Protein AF-K5XHD2-F1 (afdb_monomer_lite)

Secondary structure (DSSP, 8-state):
-PPP--PPP--SSSTHHHHHHHHHHHHHHHHHHHTTT------HHHHHHHHHHHHHHHHHHTTTS-TTTHHHHHHHHHHHHHHHHHHHSSSS-HHHHHTTS-HHHHHHHHHHHHHHHHHHHHH-SS----PPPPHHHHHHHTTS--EEEEE--TTS-TTHHHHHHHHHHHHHHHHHHHHHHH-TT-HHHHHHHHTSSPPPPHHHHHHSTTHHHHHHHHHHHHHHHHHHHHT--HHHHHHHEEEEEESTTHHHHHHHHHT-SSHHHHHHHHHHHHHHHHHHHHHHHHHS---PPPHHHHHHHHHTT--S--SEEEEESS-HHHHHHHHHHHHTTS-GGG--EEEEEEETTEEEEES-HHHHHHHHHHHHHHSPPTT---TTS-GGGPPP--EEEE-S-SS-TTSGGGHHHHHHHHTS-PPPPPPTTT-SSEEPPS--

Radius of gyration: 26.4 Å; chains: 1; bounding box: 59×57×83 Å

Sequence (436 aa):
MASPKISVLVSTKTNEWIDAEVLLDEFIHAQTLDAGDASSVIEDAEATVGQAAKFLAHVALNIDNDSQSTEARMRLLLNMLKRFTSSYLATKDIHSLRVSYPIHTHKTVLSACYRTVAALENKASSSVPRQLESALLDAAKHGKASIFALFGGQGTNEVYFNELQSLYDIYQPYVAPFLEAILPDLTNVISWLSGATNWLSVAYLASAPLSLPLIGLTQLIQYLVACRIANLTTGQVRSRIARATGHSQGILSAVGISASETLDDFTENSRKALHWLFYCHLCGQQAFPPVAVEPSLVQDTLDDGEGIPSPVSSVAGLPLKDLEVHIKKTNSHLPADFQLGVSLYNGPRAFIVTGPARASHGLVTNLRKVRVPSGADQSKVPFSQRKPAFSVHFLVVGIPYHSPYLKDATDAVMDEDLDELWEPSELKVSVYNTNI

Structure (mmCIF, N/CA/C/O backbone):
data_AF-K5XHD2-F1
#
_entry.id   AF-K5XHD2-F1
#
loop_
_atom_site.group_PDB
_atom_site.id
_atom_site.type_symbol
_atom_site.label_atom_id
_atom_site.label_alt_id
_atom_site.label_comp_id
_atom_site.label_asym_id
_atom_site.label_entity_id
_atom_site.label_seq_id
_atom_site.pdbx_PDB_ins_code
_atom_site.Cartn_x
_atom_site.Cartn_y
_atom_site.Cartn_z
_atom_site.occupancy
_atom_site.B_iso_or_equiv
_atom_site.auth_seq_id
_atom_site.auth_comp_id
_atom_site.auth_asym_id
_atom_site.auth_atom_id
_atom_site.pdbx_PDB_model_num
ATOM 1 N N . MET A 1 1 ? -32.270 28.291 10.510 1.00 39.19 1 MET A N 1
ATOM 2 C CA . MET A 1 1 ? -32.181 26.823 10.653 1.00 39.19 1 MET A CA 1
ATOM 3 C C . MET A 1 1 ? -31.726 26.544 12.071 1.00 39.19 1 MET A C 1
ATOM 5 O O . MET A 1 1 ? -30.898 27.299 12.569 1.00 39.19 1 MET A O 1
ATOM 9 N N . ALA A 1 2 ? -32.354 25.599 12.768 1.00 42.00 2 ALA A N 1
ATOM 10 C CA . ALA A 1 2 ? -31.935 25.250 14.122 1.00 42.00 2 ALA A CA 1
ATOM 11 C C . ALA A 1 2 ? -30.597 24.513 14.029 1.00 42.00 2 ALA A C 1
ATOM 13 O O . ALA A 1 2 ? -30.484 23.602 13.219 1.00 42.00 2 ALA A O 1
ATOM 14 N N . SER A 1 3 ? -29.602 24.905 14.827 1.00 53.66 3 SER A N 1
ATOM 15 C CA . SER A 1 3 ? -28.316 24.208 14.844 1.00 53.66 3 SER A CA 1
ATOM 16 C C . SER A 1 3 ? -28.524 22.710 15.107 1.00 53.66 3 SER A C 1
ATOM 18 O O . SER A 1 3 ? -29.375 22.368 15.939 1.00 53.66 3 SER A O 1
ATOM 20 N N . PRO A 1 4 ? -27.769 21.824 14.441 1.00 57.84 4 PRO A N 1
ATOM 21 C CA . PRO A 1 4 ? -27.857 20.385 14.659 1.00 57.84 4 PRO A CA 1
ATOM 22 C C . PRO A 1 4 ? -27.675 20.054 16.146 1.00 57.84 4 PRO A C 1
ATOM 24 O O . PRO A 1 4 ? -26.710 20.488 16.775 1.00 57.84 4 PRO A O 1
ATOM 27 N N . LYS A 1 5 ? -28.624 19.308 16.728 1.00 66.00 5 LYS A N 1
ATOM 28 C CA . LYS A 1 5 ? -28.604 18.910 18.144 1.00 66.00 5 LYS A CA 1
ATOM 29 C C . LYS A 1 5 ? -28.398 17.408 18.269 1.00 66.00 5 LYS A C 1
ATOM 31 O O . LYS A 1 5 ? -29.165 16.624 17.718 1.00 66.00 5 LYS A O 1
ATOM 36 N N . ILE A 1 6 ? -27.403 17.017 19.059 1.00 68.31 6 ILE A N 1
ATOM 37 C CA . ILE A 1 6 ? -27.155 15.626 19.442 1.00 68.31 6 ILE A CA 1
ATOM 38 C C . ILE A 1 6 ? -27.552 15.479 20.907 1.00 68.31 6 ILE A C 1
ATOM 40 O O . ILE A 1 6 ? -27.067 16.219 21.757 1.00 68.31 6 ILE A O 1
ATOM 44 N N . SER A 1 7 ? -28.429 14.525 21.212 1.00 75.00 7 SER A N 1
ATOM 45 C CA . SER A 1 7 ? -28.789 14.197 22.594 1.00 75.00 7 SER A CA 1
ATOM 46 C C . SER A 1 7 ? -28.023 12.963 23.056 1.00 75.00 7 SER A C 1
ATOM 48 O O . SER A 1 7 ? -28.186 11.877 22.493 1.00 75.00 7 SER A O 1
ATOM 50 N N . VAL A 1 8 ? -27.213 13.130 24.099 1.00 72.00 8 VAL A N 1
ATOM 51 C CA . VAL A 1 8 ? -26.479 12.053 24.769 1.00 72.00 8 VAL A CA 1
ATOM 52 C C . VAL A 1 8 ? -27.182 11.733 26.084 1.00 72.00 8 VAL A C 1
ATOM 54 O O . VAL A 1 8 ? -27.531 12.633 26.842 1.00 72.00 8 VAL A O 1
ATOM 57 N N . LEU A 1 9 ? -27.413 10.448 26.353 1.00 74.25 9 LEU A N 1
ATOM 58 C CA . LEU A 1 9 ? -27.920 10.005 27.651 1.00 74.25 9 LEU A CA 1
ATOM 59 C C . LEU A 1 9 ? -26.743 9.887 28.620 1.00 74.25 9 LEU A C 1
ATOM 61 O O . LEU A 1 9 ? -25.855 9.062 28.406 1.00 74.25 9 LEU A O 1
ATOM 65 N N . VAL A 1 10 ? -26.760 10.701 29.672 1.00 79.69 10 VAL A N 1
ATOM 66 C CA . VAL A 1 10 ? -25.739 10.716 30.727 1.00 79.69 10 VAL A CA 1
ATOM 67 C C . VAL A 1 10 ? -26.357 10.188 32.018 1.00 79.69 10 VAL A C 1
ATOM 69 O O . VAL A 1 10 ? -27.503 10.507 32.346 1.00 79.69 10 VAL A O 1
ATOM 72 N N . SER A 1 11 ? -25.628 9.331 32.733 1.00 77.00 11 SER A N 1
ATOM 73 C CA . SER A 1 11 ? -26.078 8.810 34.021 1.00 77.00 11 SER A CA 1
ATOM 74 C C . SER A 1 11 ? -26.129 9.929 35.059 1.00 77.00 11 SER A C 1
ATOM 76 O O . SER A 1 11 ? -25.209 10.732 35.170 1.00 77.00 11 SER A O 1
ATOM 78 N N . THR A 1 12 ? -27.171 9.932 35.887 1.00 71.06 12 THR A N 1
ATOM 79 C CA . THR A 1 12 ? -27.228 10.770 37.097 1.00 71.06 12 THR A CA 1
ATOM 80 C C . THR A 1 12 ? -26.507 10.132 38.287 1.00 71.06 12 THR A C 1
ATOM 82 O O . THR A 1 12 ? -26.382 10.746 39.344 1.00 71.06 12 THR A O 1
ATOM 85 N N . LYS A 1 13 ? -26.063 8.876 38.147 1.00 62.69 13 LYS A N 1
ATOM 86 C CA . LYS A 1 13 ? -25.268 8.156 39.147 1.00 62.69 13 LYS A CA 1
ATOM 87 C C . LYS A 1 13 ? -23.790 8.378 38.830 1.00 62.69 13 LYS A C 1
ATOM 89 O O . LYS A 1 13 ? -23.393 8.042 37.719 1.00 62.69 13 LYS A O 1
ATOM 94 N N . THR A 1 14 ? -23.005 8.824 39.819 1.00 62.66 14 THR A N 1
ATOM 95 C CA . THR A 1 14 ? -21.592 9.289 39.744 1.00 62.66 14 THR A CA 1
ATOM 96 C C . THR A 1 14 ? -21.402 10.705 39.173 1.00 62.66 14 THR A C 1
ATOM 98 O O . THR A 1 14 ? -22.364 11.318 38.721 1.00 62.66 14 THR A O 1
ATOM 101 N N . ASN A 1 15 ? -20.170 11.236 39.218 1.00 74.88 15 ASN A N 1
ATOM 102 C CA . ASN A 1 15 ? -19.789 12.558 38.688 1.00 74.88 15 ASN A CA 1
ATOM 103 C C . ASN A 1 15 ? -19.899 12.668 37.143 1.00 74.88 15 ASN A C 1
ATOM 105 O O . ASN A 1 15 ? -19.555 13.705 36.590 1.00 74.88 15 ASN A O 1
ATOM 109 N N . GLU A 1 16 ? -20.439 11.648 36.455 1.00 80.94 16 GLU A N 1
ATOM 110 C CA . GLU A 1 16 ? -20.632 11.576 34.994 1.00 80.94 16 GLU A CA 1
ATOM 111 C C . GLU A 1 16 ? -21.330 12.805 34.391 1.00 80.94 16 GLU A C 1
ATOM 113 O O . GLU A 1 16 ? -20.934 13.255 33.320 1.00 80.94 16 GLU A O 1
ATOM 118 N N . TRP A 1 17 ? -22.344 13.368 35.060 1.00 85.69 17 TRP A N 1
ATOM 119 C CA . TRP A 1 17 ? -23.004 14.592 34.586 1.00 85.69 17 TRP A CA 1
ATOM 120 C C . TRP A 1 17 ? -22.072 15.808 34.619 1.00 85.69 17 TRP A C 1
ATOM 122 O O . TRP A 1 17 ? -22.035 16.581 33.669 1.00 85.69 17 TRP A O 1
ATOM 132 N N . ILE A 1 18 ? -21.304 15.962 35.702 1.00 87.12 18 ILE A N 1
ATOM 133 C CA . ILE A 1 18 ? -20.373 17.084 35.869 1.00 87.12 18 ILE A CA 1
ATOM 134 C C . ILE A 1 18 ? -19.271 16.988 34.812 1.00 87.12 18 ILE A C 1
ATOM 136 O O . ILE A 1 18 ? -19.002 17.966 34.124 1.00 87.12 18 ILE A O 1
ATOM 140 N N . ASP A 1 19 ? -18.691 15.800 34.630 1.00 87.88 19 ASP A N 1
ATOM 141 C CA . ASP A 1 19 ? -17.687 15.555 33.592 1.00 87.88 19 ASP A CA 1
ATOM 142 C C . ASP A 1 19 ? -18.222 15.803 32.179 1.00 87.88 19 ASP A C 1
ATOM 144 O O . ASP A 1 19 ? -17.511 16.352 31.340 1.00 87.88 19 ASP A O 1
ATOM 148 N N . ALA A 1 20 ? -19.469 15.411 31.903 1.00 88.25 20 ALA A N 1
ATOM 149 C CA . ALA A 1 20 ? -20.088 15.638 30.602 1.00 88.25 20 ALA A CA 1
ATOM 150 C C . ALA A 1 20 ? -20.253 17.131 30.288 1.00 88.25 20 ALA A C 1
ATOM 152 O O . ALA A 1 20 ? -19.960 17.534 29.164 1.00 88.25 20 ALA A O 1
ATOM 153 N N . GLU A 1 21 ? -20.687 17.938 31.260 1.00 89.56 21 GLU A N 1
ATOM 154 C CA . GLU A 1 21 ? -20.814 19.394 31.100 1.00 89.56 21 GLU A CA 1
ATOM 155 C C . GLU A 1 21 ? -19.442 20.062 30.936 1.00 89.56 21 GLU A C 1
ATOM 157 O O . GLU A 1 21 ? -19.264 20.863 30.024 1.00 89.56 21 GLU A O 1
ATOM 162 N N . VAL A 1 22 ? -18.439 19.668 31.733 1.00 90.56 22 VAL A N 1
ATOM 163 C CA . VAL A 1 22 ? -17.063 20.186 31.602 1.00 90.56 22 VAL A CA 1
ATOM 164 C C . VAL A 1 22 ? -16.498 19.901 30.209 1.00 90.56 22 VAL A C 1
ATOM 166 O O . VAL A 1 22 ? -16.026 20.813 29.536 1.00 90.56 22 VAL A O 1
ATOM 169 N N . LEU A 1 23 ? -16.594 18.654 29.739 1.00 91.12 23 LEU A N 1
ATOM 170 C CA . LEU A 1 23 ? -16.111 18.267 28.409 1.00 91.12 23 LEU A CA 1
ATOM 171 C C . LEU A 1 23 ? -16.893 18.950 27.281 1.00 91.12 23 LEU A C 1
ATOM 173 O O . LEU A 1 23 ? -16.338 19.218 26.216 1.00 91.12 23 LEU A O 1
ATOM 177 N N . LEU A 1 24 ? -18.186 19.212 27.481 1.00 90.06 24 LEU A N 1
ATOM 178 C CA . LEU A 1 24 ? -18.998 19.947 26.518 1.00 90.06 24 LEU A CA 1
ATOM 179 C C . LEU A 1 24 ? -18.546 21.408 26.418 1.00 90.06 24 LEU A C 1
ATOM 181 O O . LEU A 1 24 ? -18.361 21.898 25.303 1.00 90.06 24 LEU A O 1
ATOM 185 N N . ASP A 1 25 ? -18.337 22.079 27.549 1.00 88.94 25 ASP A N 1
ATOM 186 C CA . ASP A 1 25 ? -17.856 23.462 27.593 1.00 88.94 25 ASP A CA 1
ATOM 187 C C . ASP A 1 25 ? -16.458 23.589 26.969 1.00 88.94 25 ASP A C 1
ATOM 189 O O . ASP A 1 25 ? -16.234 24.463 26.125 1.00 88.94 25 ASP A O 1
ATOM 193 N N . GLU A 1 26 ? -15.539 22.676 27.301 1.00 90.31 26 GLU A N 1
ATOM 194 C CA . GLU A 1 26 ? -14.202 22.595 26.696 1.00 90.31 26 GLU A CA 1
ATOM 195 C C . GLU A 1 26 ? -14.280 22.410 25.173 1.00 90.31 26 GLU A C 1
ATOM 197 O O . GLU A 1 26 ? -13.592 23.099 24.412 1.00 90.31 26 GLU A O 1
ATOM 202 N N . PHE A 1 27 ? -15.155 21.517 24.707 1.00 89.50 27 PHE A N 1
ATOM 203 C CA . PHE A 1 27 ? -15.357 21.264 23.286 1.00 89.50 27 PHE A CA 1
ATOM 204 C C . PHE A 1 27 ? -15.948 22.468 22.545 1.00 89.50 27 PHE A C 1
ATOM 206 O O . PHE A 1 27 ? -15.491 22.795 21.447 1.00 89.50 27 PHE A O 1
ATOM 213 N N . ILE A 1 28 ? -16.953 23.135 23.122 1.00 87.25 28 ILE A N 1
ATOM 214 C CA . ILE A 1 28 ? -17.548 24.346 22.542 1.00 87.25 28 ILE A CA 1
ATOM 215 C C . ILE A 1 28 ? -16.487 25.443 22.449 1.00 87.25 28 ILE A C 1
ATOM 217 O O . ILE A 1 28 ? -16.355 26.066 21.395 1.00 87.25 28 ILE A O 1
ATOM 221 N N . HIS A 1 29 ? -15.695 25.638 23.506 1.00 86.56 29 HIS A N 1
ATOM 222 C CA . HIS A 1 29 ? -14.618 26.620 23.509 1.00 86.56 29 HIS A CA 1
ATOM 223 C C . HIS A 1 29 ? -13.584 26.335 22.409 1.00 86.56 29 HIS A C 1
ATOM 225 O O . HIS A 1 29 ? -13.283 27.221 21.606 1.00 86.56 29 HIS A O 1
ATOM 231 N N . ALA A 1 30 ? -13.116 25.089 22.290 1.00 83.69 30 ALA A N 1
ATOM 232 C CA . ALA A 1 30 ? -12.180 24.685 21.240 1.00 83.69 30 ALA A CA 1
ATOM 233 C C . ALA A 1 30 ? -12.737 24.944 19.828 1.00 83.69 30 ALA A C 1
ATOM 235 O O . ALA A 1 30 ? -12.056 25.512 18.978 1.00 83.69 30 ALA A O 1
ATOM 236 N N . GLN A 1 31 ? -14.009 24.617 19.591 1.00 80.06 31 GLN A N 1
ATOM 237 C CA . GLN A 1 31 ? -14.658 24.849 18.296 1.00 80.06 31 GLN A CA 1
ATOM 238 C C . GLN A 1 31 ? -14.819 26.338 17.974 1.00 80.06 31 GLN A C 1
ATOM 240 O O . GLN A 1 31 ? -14.731 26.718 16.810 1.00 80.06 31 GLN A O 1
ATOM 245 N N . THR A 1 32 ? -15.039 27.198 18.975 1.00 76.25 32 THR A N 1
ATOM 246 C CA . THR A 1 32 ? -15.107 28.653 18.751 1.00 76.25 32 THR A CA 1
ATOM 247 C C . THR A 1 32 ? -13.761 29.268 18.378 1.00 76.25 32 THR A C 1
ATOM 249 O O . THR A 1 32 ? -13.741 30.250 17.640 1.00 76.25 32 THR A O 1
ATOM 252 N N . LEU A 1 33 ? -12.651 28.683 18.839 1.00 71.38 33 LEU A N 1
ATOM 253 C CA . LEU A 1 33 ? -11.299 29.098 18.453 1.00 71.38 33 LEU A CA 1
ATOM 254 C C . LEU A 1 33 ? -10.968 28.670 17.014 1.00 71.38 33 LEU A C 1
ATOM 256 O O . LEU A 1 33 ? -10.350 29.436 16.279 1.00 71.38 33 LEU A O 1
ATOM 260 N N . ASP A 1 34 ? -11.446 27.494 16.598 1.00 63.59 34 ASP A N 1
ATOM 261 C CA . ASP A 1 34 ? -11.260 26.957 15.242 1.00 63.59 34 ASP A CA 1
ATOM 262 C C . ASP A 1 34 ? -12.216 27.569 14.196 1.00 63.59 34 ASP A C 1
ATOM 264 O O . ASP A 1 34 ? -11.965 27.473 12.997 1.00 63.59 34 ASP A O 1
ATOM 268 N N . ALA A 1 35 ? -13.315 28.208 14.615 1.00 60.31 35 ALA A N 1
ATOM 269 C CA . ALA A 1 35 ? -14.350 28.760 13.729 1.00 60.31 35 ALA A CA 1
ATOM 270 C C . ALA A 1 35 ? -13.954 30.062 12.999 1.00 60.31 35 ALA A C 1
ATOM 272 O O . ALA A 1 35 ? -14.800 30.700 12.362 1.00 60.31 35 ALA A O 1
ATOM 273 N N . GLY A 1 36 ? -12.682 30.462 13.063 1.00 45.34 36 GLY A N 1
ATOM 274 C CA . GLY A 1 36 ? -12.143 31.503 12.201 1.00 45.34 36 GLY A CA 1
ATOM 275 C C . GLY A 1 36 ? -12.188 31.058 10.738 1.00 45.34 36 GLY A C 1
ATOM 276 O O . GLY A 1 36 ? -11.316 30.319 10.296 1.00 45.34 36 GLY A O 1
ATOM 277 N N . ASP A 1 37 ? -13.174 31.567 9.991 1.00 42.47 37 ASP A N 1
ATOM 278 C CA . ASP A 1 37 ? -13.188 31.669 8.519 1.00 42.47 37 ASP A CA 1
ATOM 279 C C . ASP A 1 37 ? -13.856 30.557 7.665 1.00 42.47 37 ASP A C 1
ATOM 281 O O . ASP A 1 37 ? -13.436 30.294 6.538 1.00 42.47 37 ASP A O 1
ATOM 285 N N . ALA A 1 38 ? -14.969 29.946 8.103 1.00 40.78 38 ALA A N 1
ATOM 286 C CA . ALA A 1 38 ? -15.760 29.063 7.222 1.00 40.78 38 ALA A CA 1
ATOM 287 C C . ALA A 1 38 ? -17.280 29.311 7.280 1.00 40.78 38 ALA A C 1
ATOM 289 O O . ALA A 1 38 ? -18.000 28.739 8.096 1.00 40.78 38 ALA A O 1
ATOM 290 N N . SER A 1 39 ? -17.789 30.123 6.346 1.00 38.38 39 SER A N 1
ATOM 291 C CA . SER A 1 39 ? -19.222 30.218 6.037 1.00 38.38 39 SER A CA 1
ATOM 292 C C . SER A 1 39 ? -19.546 29.287 4.867 1.00 38.38 39 SER A C 1
ATOM 294 O O . SER A 1 39 ? -19.303 29.617 3.707 1.00 38.38 39 SER A O 1
ATOM 296 N N . SER A 1 40 ? -20.068 28.097 5.162 1.00 43.75 40 SER A N 1
ATOM 297 C CA . SER A 1 40 ? -20.693 27.233 4.157 1.00 43.75 40 SER A CA 1
ATOM 298 C C . SER A 1 40 ? -21.957 26.597 4.728 1.00 43.75 40 SER A C 1
ATOM 300 O O . SER A 1 40 ? -22.040 26.300 5.920 1.00 43.75 40 SER A O 1
ATOM 302 N N . VAL A 1 41 ? -22.976 26.456 3.881 1.00 40.47 41 VAL A N 1
ATOM 303 C CA . VAL A 1 41 ? -24.255 25.833 4.233 1.00 40.47 41 VAL A CA 1
ATOM 304 C C . VAL A 1 41 ? -24.039 24.320 4.243 1.00 40.47 41 VAL A C 1
ATOM 306 O O . VAL A 1 41 ? -24.035 23.694 3.189 1.00 40.47 41 VAL A O 1
ATOM 309 N N . ILE A 1 42 ? -23.799 23.752 5.423 1.00 53.53 42 ILE A N 1
ATOM 310 C CA . ILE A 1 42 ? -23.701 22.302 5.630 1.00 53.53 42 ILE A CA 1
ATOM 311 C C . ILE A 1 42 ? -25.121 21.762 5.854 1.00 53.53 42 ILE A C 1
ATOM 313 O O . ILE A 1 42 ? -25.894 22.374 6.592 1.00 53.53 42 ILE A O 1
ATOM 317 N N . GLU A 1 43 ? -25.488 20.638 5.229 1.00 55.31 43 GLU A N 1
ATOM 318 C CA . GLU A 1 43 ? -26.770 19.978 5.514 1.00 55.31 43 GLU A CA 1
ATOM 319 C C . GLU A 1 43 ? -26.844 19.551 6.992 1.00 55.31 43 GLU A C 1
ATOM 321 O O . GLU A 1 43 ? -25.879 19.018 7.547 1.00 55.31 43 GLU A O 1
ATOM 326 N N . ASP A 1 44 ? -28.006 19.735 7.634 1.00 62.66 44 ASP A N 1
ATOM 327 C CA . ASP A 1 44 ? -28.180 19.506 9.079 1.00 62.66 44 ASP A CA 1
ATOM 328 C C . ASP A 1 44 ? -27.714 18.103 9.525 1.00 62.66 44 ASP A C 1
ATOM 330 O O . ASP A 1 44 ? -27.118 17.953 10.592 1.00 62.66 44 ASP A O 1
ATOM 334 N N . ALA A 1 45 ? -27.927 17.066 8.707 1.00 60.41 45 ALA A N 1
ATOM 335 C CA . ALA A 1 45 ? -27.521 15.693 9.020 1.00 60.41 45 ALA A CA 1
ATOM 336 C C . ALA A 1 45 ? -25.994 15.479 8.958 1.00 60.41 45 ALA A C 1
ATOM 338 O O . ALA A 1 45 ? -25.436 14.801 9.823 1.00 60.41 45 ALA A O 1
ATOM 339 N N . GLU A 1 46 ? -25.312 16.087 7.983 1.00 65.44 46 GLU A N 1
ATOM 340 C CA . GLU A 1 46 ? -23.850 16.042 7.848 1.00 65.44 46 GLU A CA 1
ATOM 341 C C . GLU A 1 46 ? -23.180 16.752 9.025 1.00 65.44 46 GLU A C 1
ATOM 343 O O . GLU A 1 46 ? -22.318 16.178 9.701 1.00 65.44 46 GLU A O 1
ATOM 348 N N . ALA A 1 47 ? -23.625 17.979 9.310 1.00 69.56 47 ALA A N 1
ATOM 349 C CA . ALA A 1 47 ? -23.121 18.762 10.428 1.00 69.56 47 ALA A CA 1
ATOM 350 C C . ALA A 1 47 ? -23.319 18.011 11.757 1.00 69.56 47 ALA A C 1
ATOM 352 O O . ALA A 1 47 ? -22.434 18.019 12.613 1.00 69.56 47 ALA A O 1
ATOM 353 N N . THR A 1 48 ? -24.431 17.280 11.902 1.00 79.62 48 THR A N 1
ATOM 354 C CA . THR A 1 48 ? -24.699 16.446 13.082 1.00 79.62 48 THR A CA 1
ATOM 355 C C . THR A 1 48 ? -23.704 15.287 13.220 1.00 79.62 48 THR A C 1
ATOM 357 O O . THR A 1 48 ? -23.139 15.102 14.298 1.00 79.62 48 THR A O 1
ATOM 360 N N . VAL A 1 49 ? -23.459 14.495 12.169 1.00 84.12 49 VAL A N 1
ATOM 361 C CA . VAL A 1 49 ? -22.546 13.334 12.253 1.00 84.12 49 VAL A CA 1
ATOM 362 C C . VAL A 1 49 ? -21.100 13.778 12.446 1.00 84.12 49 VAL A C 1
ATOM 364 O O . VAL A 1 49 ? -20.399 13.224 13.296 1.00 84.12 49 VAL A O 1
ATOM 367 N N . GLY A 1 50 ? -20.666 14.801 11.707 1.00 84.94 50 GLY A N 1
ATOM 368 C CA . GLY A 1 50 ? -19.334 15.379 11.853 1.00 84.94 50 GLY A CA 1
ATOM 369 C C . GLY A 1 50 ? -19.089 15.909 13.265 1.00 84.94 50 GLY A C 1
ATOM 370 O O . GLY A 1 50 ? -18.068 15.586 13.873 1.00 84.94 50 GLY A O 1
ATOM 371 N N . GLN A 1 51 ? -20.044 16.658 13.824 1.00 84.62 51 GLN A N 1
ATOM 372 C CA . GLN A 1 51 ? -19.921 17.206 15.174 1.00 84.62 51 GLN A CA 1
ATOM 373 C C . GLN A 1 51 ? -19.977 16.118 16.251 1.00 84.62 51 GLN A C 1
ATOM 375 O O . GLN A 1 51 ? -19.201 16.169 17.203 1.00 84.62 51 GLN A O 1
ATOM 380 N N . ALA A 1 52 ? -20.829 15.102 16.077 1.00 88.19 52 ALA A N 1
ATOM 381 C CA . ALA A 1 52 ? -20.882 13.947 16.970 1.00 88.19 52 ALA A CA 1
ATOM 382 C C . ALA A 1 52 ? -19.549 13.192 16.996 1.00 88.19 52 ALA A C 1
ATOM 384 O O . ALA A 1 52 ? -19.044 12.885 18.073 1.00 88.19 52 ALA A O 1
ATOM 385 N N . ALA A 1 53 ? -18.962 12.928 15.825 1.00 90.19 53 ALA A N 1
ATOM 386 C CA . ALA A 1 53 ? -17.666 12.271 15.719 1.00 90.19 53 ALA A CA 1
ATOM 387 C C . ALA A 1 53 ? -16.568 13.113 16.389 1.00 90.19 53 ALA A C 1
ATOM 389 O O . ALA A 1 53 ? -15.838 12.609 17.238 1.00 90.19 53 ALA A O 1
ATOM 390 N N . LYS A 1 54 ? -16.490 14.416 16.088 1.00 90.19 54 LYS A N 1
ATOM 391 C CA . LYS A 1 54 ? -15.519 15.319 16.729 1.00 90.19 54 LYS A CA 1
ATOM 392 C C . LYS A 1 54 ? -15.659 15.332 18.254 1.00 90.19 54 LYS A C 1
ATOM 394 O O . LYS A 1 54 ? -14.647 15.271 18.947 1.00 90.19 54 LYS A O 1
ATOM 399 N N . PHE A 1 55 ? -16.885 15.366 18.777 1.00 91.25 55 PHE A N 1
ATOM 400 C CA . PHE A 1 55 ? -17.110 15.351 20.222 1.00 91.25 55 PHE A CA 1
ATOM 401 C C . PHE A 1 55 ? -16.723 14.004 20.852 1.00 91.25 55 PHE A C 1
ATOM 403 O O . PHE A 1 55 ? -16.043 13.986 21.871 1.00 91.25 55 PHE A O 1
ATOM 410 N N . LEU A 1 56 ? -17.044 12.874 20.208 1.00 92.25 56 LEU A N 1
ATOM 411 C CA . LEU A 1 56 ? -16.559 11.547 20.618 1.00 92.25 56 LEU A CA 1
ATOM 412 C C . LEU A 1 56 ? -15.024 11.498 20.706 1.00 92.25 56 LEU A C 1
ATOM 414 O O . LEU A 1 56 ? -14.473 10.953 21.663 1.00 92.25 56 LEU A O 1
ATOM 418 N N . ALA A 1 57 ? -14.328 12.082 19.728 1.00 92.38 57 ALA A N 1
ATOM 419 C CA . ALA A 1 57 ? -12.871 12.146 19.726 1.00 92.38 57 ALA A CA 1
ATOM 420 C C . ALA A 1 57 ? -12.325 13.051 20.836 1.00 92.38 57 ALA A C 1
ATOM 422 O O . ALA A 1 57 ? -11.327 12.704 21.463 1.00 92.38 57 ALA A O 1
ATOM 423 N N . HIS A 1 58 ? -12.982 14.185 21.094 1.00 93.00 58 HIS A N 1
ATOM 424 C CA . HIS A 1 58 ? -12.622 15.095 22.177 1.00 93.00 58 HIS A CA 1
ATOM 425 C C . HIS A 1 58 ? -12.736 14.405 23.540 1.00 93.00 58 HIS A C 1
ATOM 427 O O . HIS A 1 58 ? -11.788 14.425 24.316 1.00 93.00 58 HIS A O 1
ATOM 433 N N . VAL A 1 59 ? -13.844 13.709 23.809 1.00 92.81 59 VAL A N 1
ATOM 434 C CA . VAL A 1 59 ? -13.992 12.931 25.048 1.00 92.81 59 VAL A CA 1
ATOM 435 C C . VAL A 1 59 ? -12.912 11.846 25.139 1.00 92.81 59 VAL A C 1
ATOM 437 O O . VAL A 1 59 ? -12.309 11.684 26.194 1.00 92.81 59 VAL A O 1
ATOM 440 N N . ALA A 1 60 ? -12.613 11.148 24.034 1.00 92.88 60 ALA A N 1
ATOM 441 C CA . ALA A 1 60 ? -11.583 10.107 23.995 1.00 92.88 60 ALA A CA 1
ATOM 442 C C . ALA A 1 60 ? -10.168 10.622 24.317 1.00 92.88 60 ALA A C 1
ATOM 444 O O . ALA A 1 60 ? -9.417 9.934 25.002 1.00 92.88 60 ALA A O 1
ATOM 445 N N . LEU A 1 61 ? -9.812 11.825 23.856 1.00 92.00 61 LEU A N 1
ATOM 446 C CA . LEU A 1 61 ? -8.513 12.449 24.138 1.00 92.00 61 LEU A CA 1
ATOM 447 C C . LEU A 1 61 ? -8.364 12.887 25.598 1.00 92.00 61 LEU A C 1
ATOM 449 O O . LEU A 1 61 ? -7.249 12.938 26.101 1.00 92.00 61 LEU A O 1
ATOM 453 N N . ASN A 1 62 ? -9.474 13.176 26.275 1.00 92.06 62 ASN A N 1
ATOM 454 C CA . ASN A 1 62 ? -9.474 13.735 27.623 1.00 92.06 62 ASN A CA 1
ATOM 455 C C . ASN A 1 62 ? -9.839 12.706 28.712 1.00 92.06 62 ASN A C 1
ATOM 457 O O . ASN A 1 62 ? -10.077 13.097 29.855 1.00 92.06 62 ASN A O 1
ATOM 461 N N . ILE A 1 63 ? -9.890 11.400 28.404 1.00 90.38 63 ILE A N 1
ATOM 462 C CA . ILE A 1 63 ? -10.213 10.344 29.390 1.00 90.38 63 ILE A CA 1
ATOM 463 C C . ILE A 1 63 ? -9.234 10.356 30.574 1.00 90.38 63 ILE A C 1
ATOM 465 O O . ILE A 1 63 ? -9.650 10.223 31.724 1.00 90.38 63 ILE A O 1
ATOM 469 N N . ASP A 1 64 ? -7.942 10.517 30.288 1.00 88.50 64 ASP A N 1
ATOM 470 C CA . ASP A 1 64 ? -6.865 10.368 31.273 1.00 88.50 64 ASP A CA 1
ATOM 471 C C . ASP A 1 64 ? -6.377 11.707 31.857 1.00 88.50 64 ASP A C 1
ATOM 473 O O . ASP A 1 64 ? -5.473 11.715 32.689 1.00 88.50 64 ASP A O 1
ATOM 477 N N . ASN A 1 65 ? -6.975 12.842 31.468 1.00 89.25 65 ASN A N 1
ATOM 478 C CA . ASN A 1 65 ? -6.563 14.164 31.966 1.00 89.25 65 ASN A CA 1
ATOM 479 C C . ASN A 1 65 ? -6.795 14.337 33.471 1.00 89.25 65 ASN A C 1
ATOM 481 O O . ASN A 1 65 ? -6.105 15.125 34.114 1.00 89.25 65 ASN A O 1
ATOM 485 N N . ASP A 1 66 ? -7.772 13.618 34.025 1.00 85.50 66 ASP A N 1
ATOM 486 C CA . ASP A 1 66 ? -8.029 13.564 35.458 1.00 85.50 66 ASP A CA 1
ATOM 487 C C . ASP A 1 66 ? -8.339 12.128 35.887 1.00 85.50 66 ASP A C 1
ATOM 489 O O . ASP A 1 66 ? -9.387 11.565 35.564 1.00 85.50 66 ASP A O 1
ATOM 493 N N . SER A 1 67 ? -7.424 11.562 36.675 1.00 85.69 67 SER A N 1
ATOM 494 C CA . SER A 1 67 ? -7.522 10.207 37.225 1.00 85.69 67 SER A CA 1
ATOM 495 C C . SER A 1 67 ? -8.801 9.939 38.029 1.00 85.69 67 SER A C 1
ATOM 497 O O . SER A 1 67 ? -9.263 8.799 38.069 1.00 85.69 67 SER A O 1
ATOM 499 N N . GLN A 1 68 ? -9.394 10.961 38.663 1.00 85.25 68 GLN A N 1
ATOM 500 C CA . GLN A 1 68 ? -10.635 10.805 39.435 1.00 85.25 68 GLN A CA 1
ATOM 501 C C . GLN A 1 68 ? -11.870 10.695 38.532 1.00 85.25 68 GLN A C 1
ATOM 503 O O . GLN A 1 68 ? -12.893 10.141 38.939 1.00 85.25 68 GLN A O 1
ATOM 508 N N . SER A 1 69 ? -11.745 11.180 37.299 1.00 88.06 69 SER A N 1
ATOM 509 C CA . SER A 1 69 ? -12.823 11.305 36.323 1.00 88.06 69 SER A CA 1
ATOM 510 C C . SER A 1 69 ? -12.747 10.252 35.212 1.00 88.06 69 SER A C 1
ATOM 512 O O . SER A 1 69 ? -13.706 10.070 34.464 1.00 88.06 69 SER A O 1
ATOM 514 N N . THR A 1 70 ? -11.649 9.494 35.117 1.00 88.75 70 THR A N 1
ATOM 515 C CA . THR A 1 70 ? -11.416 8.479 34.075 1.00 88.75 70 THR A CA 1
ATOM 516 C C . THR A 1 70 ? -12.587 7.510 33.897 1.00 88.75 70 THR A C 1
ATOM 518 O O . THR A 1 70 ? -13.093 7.355 32.787 1.00 88.75 70 THR A O 1
ATOM 521 N N . GLU A 1 71 ? -13.080 6.901 34.978 1.00 88.00 71 GLU A N 1
ATOM 522 C CA . GLU A 1 71 ? -14.196 5.944 34.912 1.00 88.00 71 GLU A CA 1
ATOM 523 C C . GLU A 1 71 ? -15.500 6.604 34.425 1.00 88.00 71 GLU A C 1
ATOM 525 O O . GLU A 1 71 ? -16.237 6.030 33.620 1.00 88.00 71 GLU A O 1
ATOM 530 N N . ALA A 1 72 ? -15.777 7.832 34.874 1.00 88.38 72 ALA A N 1
ATOM 531 C CA . ALA A 1 72 ? -16.956 8.590 34.467 1.00 88.38 72 ALA A CA 1
ATOM 532 C C . ALA A 1 72 ? -16.889 8.970 32.976 1.00 88.38 72 ALA A C 1
ATOM 534 O O . ALA A 1 72 ? -17.827 8.712 32.216 1.00 88.38 72 ALA A O 1
ATOM 535 N N . ARG A 1 73 ? -15.741 9.485 32.522 1.00 90.56 73 ARG A N 1
ATOM 536 C CA . ARG A 1 73 ? -15.487 9.847 31.118 1.00 90.56 73 ARG A CA 1
ATOM 537 C C . ARG A 1 73 ? -15.525 8.631 30.193 1.00 90.56 73 ARG A C 1
ATOM 539 O O . ARG A 1 73 ? -16.079 8.713 29.097 1.00 90.56 73 ARG A O 1
ATOM 546 N N . MET A 1 74 ? -15.022 7.479 30.638 1.00 89.94 74 MET A N 1
ATOM 547 C CA . MET A 1 74 ? -15.124 6.221 29.892 1.00 89.94 74 MET A CA 1
ATOM 548 C C . MET A 1 74 ? -16.575 5.769 29.698 1.00 89.94 74 MET A C 1
ATOM 550 O O . MET A 1 74 ? -16.954 5.369 28.594 1.00 89.94 74 MET A O 1
ATOM 554 N N . ARG A 1 75 ? -17.411 5.840 30.741 1.00 88.69 75 ARG A N 1
ATOM 555 C CA . ARG A 1 75 ? -18.839 5.491 30.635 1.00 88.69 75 ARG A CA 1
ATOM 556 C C . ARG A 1 75 ? -19.600 6.454 29.741 1.00 88.69 75 ARG A C 1
ATOM 558 O O . ARG A 1 75 ? -20.408 6.002 28.926 1.00 88.69 75 ARG A O 1
ATOM 565 N N . LEU A 1 76 ? -19.313 7.751 29.852 1.00 89.56 76 LEU A N 1
ATOM 566 C CA . LEU A 1 76 ? -19.843 8.769 28.952 1.00 89.56 76 LEU A CA 1
ATOM 567 C C . LEU A 1 76 ? -19.500 8.423 27.498 1.00 89.56 76 LEU A C 1
ATOM 569 O O . LEU A 1 76 ? -20.407 8.292 26.672 1.00 89.56 76 LEU A O 1
ATOM 573 N N . LEU A 1 77 ? -18.220 8.174 27.203 1.00 91.69 77 LEU A N 1
ATOM 574 C CA . LEU A 1 77 ? -17.758 7.812 25.864 1.00 91.69 77 LEU A CA 1
ATOM 575 C C . LEU A 1 77 ? -18.436 6.540 25.340 1.00 91.69 77 LEU A C 1
ATOM 577 O O . LEU A 1 77 ? -18.883 6.502 24.193 1.00 91.69 77 LEU A O 1
ATOM 581 N N . LEU A 1 78 ? -18.569 5.511 26.182 1.00 90.69 78 LEU A N 1
ATOM 582 C CA . LEU A 1 78 ? -19.244 4.263 25.829 1.00 90.69 78 LEU A CA 1
ATOM 583 C C . LEU A 1 78 ? -20.724 4.492 25.489 1.00 90.69 78 LEU A C 1
ATOM 585 O O . LEU A 1 78 ? -21.222 3.950 24.500 1.00 90.69 78 LEU A O 1
ATOM 589 N N . ASN A 1 79 ? -21.439 5.291 26.284 1.00 89.25 79 ASN A N 1
ATOM 590 C CA . ASN A 1 79 ? -22.847 5.613 26.044 1.00 89.25 79 ASN A CA 1
ATOM 591 C C . ASN A 1 79 ? -23.029 6.443 24.768 1.00 89.25 79 ASN A C 1
ATOM 593 O O . ASN A 1 79 ? -23.937 6.170 23.974 1.00 89.25 79 ASN A O 1
ATOM 597 N N . MET A 1 80 ? -22.134 7.401 24.526 1.00 90.19 80 MET A N 1
ATOM 598 C CA . MET A 1 80 ? -22.115 8.174 23.289 1.00 90.19 80 MET A CA 1
ATOM 599 C C . MET A 1 80 ? -21.847 7.286 22.075 1.00 90.19 80 MET A C 1
ATOM 601 O O . MET A 1 80 ? -22.584 7.375 21.094 1.00 90.19 80 MET A O 1
ATOM 605 N N . LEU A 1 81 ? -20.857 6.387 22.138 1.00 91.75 81 LEU A N 1
ATOM 606 C CA . LEU A 1 81 ? -20.552 5.477 21.034 1.00 91.75 81 LEU A CA 1
ATOM 607 C C . LEU A 1 81 ? -21.712 4.510 20.767 1.00 91.75 81 LEU A C 1
ATOM 609 O O . LEU A 1 81 ? -22.056 4.285 19.606 1.00 91.75 81 LEU A O 1
ATOM 613 N N . LYS A 1 82 ? -22.370 3.979 21.809 1.00 90.50 82 LYS A N 1
ATOM 614 C CA . LYS A 1 82 ? -23.592 3.163 21.663 1.00 90.50 82 LYS A CA 1
ATOM 615 C C . LYS A 1 82 ? -24.671 3.921 20.898 1.00 90.50 82 LYS A C 1
ATOM 617 O O . LYS A 1 82 ? -25.253 3.374 19.963 1.00 90.50 82 LYS A O 1
ATOM 622 N N . ARG A 1 83 ? -24.915 5.183 21.269 1.00 89.31 83 ARG A N 1
ATOM 623 C CA . ARG A 1 83 ? -25.908 6.032 20.603 1.00 89.31 83 ARG A CA 1
ATOM 624 C C . ARG A 1 83 ? -25.507 6.373 19.172 1.00 89.31 83 ARG A C 1
ATOM 626 O O . ARG A 1 83 ? -26.358 6.325 18.289 1.00 89.31 83 ARG A O 1
ATOM 633 N N . PHE A 1 84 ? -24.241 6.700 18.934 1.00 90.38 84 PHE A N 1
ATOM 634 C CA . PHE A 1 84 ? -23.717 6.997 17.603 1.00 90.38 84 PHE A CA 1
ATOM 635 C C . PHE A 1 84 ? -23.860 5.786 16.678 1.00 90.38 84 PHE A C 1
ATOM 637 O O . PHE A 1 84 ? -24.403 5.897 15.581 1.00 90.38 84 PHE A O 1
ATOM 644 N N . THR A 1 85 ? -23.470 4.609 17.167 1.00 90.81 85 THR A N 1
ATOM 645 C CA . THR A 1 85 ? -23.555 3.349 16.424 1.00 90.81 85 THR A CA 1
ATOM 646 C C . THR A 1 85 ? -25.005 3.009 16.084 1.00 90.81 85 THR A C 1
ATOM 648 O O . THR A 1 85 ? -25.309 2.743 14.926 1.00 90.81 85 THR A O 1
ATOM 651 N N . SER A 1 86 ? -25.928 3.086 17.050 1.00 89.69 86 SER A N 1
ATOM 652 C CA . SER A 1 86 ? -27.343 2.781 16.795 1.00 89.69 86 SER A CA 1
ATOM 653 C C . SER A 1 86 ? -28.054 3.820 15.925 1.00 89.69 86 SER A C 1
ATOM 655 O O . SER A 1 86 ? -28.978 3.462 15.200 1.00 89.69 86 SER A O 1
ATOM 657 N N . SER A 1 87 ? -27.631 5.088 15.969 1.00 88.75 87 SER A N 1
ATOM 658 C CA . SER A 1 87 ? -28.268 6.167 15.199 1.00 88.75 87 SER A CA 1
ATOM 659 C C . SER A 1 87 ? -27.755 6.246 13.760 1.00 88.75 87 SER A C 1
ATOM 661 O O . SER A 1 87 ? -28.537 6.539 12.861 1.00 88.75 87 SER A O 1
ATOM 663 N N . TYR A 1 88 ? -26.461 5.990 13.534 1.00 88.12 88 TYR A N 1
ATOM 664 C CA . TYR A 1 88 ? -25.810 6.260 12.244 1.00 88.12 88 TYR A CA 1
ATOM 665 C C . TYR A 1 88 ? -25.182 5.033 11.580 1.00 88.12 88 TYR A C 1
ATOM 667 O O . TYR A 1 88 ? -25.075 5.006 10.356 1.00 88.12 88 TYR A O 1
ATOM 675 N N . LEU A 1 89 ? -24.785 4.017 12.352 1.00 90.19 89 LEU A N 1
ATOM 676 C CA . LEU A 1 89 ? -24.042 2.848 11.855 1.00 90.19 89 LEU A CA 1
ATOM 677 C C . LEU A 1 89 ? -24.833 1.533 11.944 1.00 90.19 89 LEU A C 1
ATOM 679 O O . LEU A 1 89 ? -24.274 0.451 11.783 1.00 90.19 89 LEU A O 1
ATOM 683 N N . ALA A 1 90 ? -26.145 1.607 12.183 1.00 86.94 90 ALA A N 1
ATOM 684 C CA . ALA A 1 90 ? -26.994 0.424 12.326 1.00 86.94 90 ALA A CA 1
ATOM 685 C C . ALA A 1 90 ? -27.116 -0.397 11.029 1.00 86.94 90 ALA A C 1
ATOM 687 O O . ALA A 1 90 ? -27.327 -1.605 11.081 1.00 86.94 90 ALA A O 1
ATOM 688 N N . THR A 1 91 ? -27.008 0.253 9.865 1.00 87.38 91 THR A N 1
ATOM 689 C CA . THR A 1 91 ? -27.196 -0.380 8.544 1.00 87.38 91 THR A CA 1
ATOM 690 C C . THR A 1 91 ? -25.979 -0.273 7.626 1.00 87.38 91 THR A C 1
ATOM 692 O O . THR A 1 91 ? -25.963 -0.897 6.567 1.00 87.38 91 THR A O 1
ATOM 695 N N . LYS A 1 92 ? -24.973 0.524 8.001 1.00 89.44 92 LYS A N 1
ATOM 696 C CA . LYS A 1 92 ? -23.771 0.805 7.208 1.00 89.44 92 LYS A CA 1
ATOM 697 C C . LYS A 1 92 ? -22.571 0.986 8.130 1.00 89.44 92 LYS A C 1
ATOM 699 O O . LYS A 1 92 ? -22.722 1.467 9.249 1.00 89.44 92 LYS A O 1
ATOM 704 N N . ASP A 1 93 ? -21.385 0.651 7.640 1.00 92.19 93 ASP A N 1
ATOM 705 C CA . ASP A 1 93 ? -20.127 0.973 8.310 1.00 92.19 93 ASP A CA 1
ATOM 706 C C . ASP A 1 93 ? -19.734 2.449 8.088 1.00 92.19 93 ASP A C 1
ATOM 708 O O . ASP A 1 93 ? -20.276 3.135 7.211 1.00 92.19 93 ASP A O 1
ATOM 712 N N . ILE A 1 94 ? -18.776 2.951 8.872 1.00 92.62 94 ILE A N 1
ATOM 713 C CA . ILE A 1 94 ? -18.366 4.362 8.812 1.00 92.62 94 ILE A CA 1
ATOM 714 C C . ILE A 1 94 ? -17.731 4.748 7.463 1.00 92.62 94 ILE A C 1
ATOM 716 O O . ILE A 1 94 ? -17.884 5.888 7.017 1.00 92.62 94 ILE A O 1
ATOM 720 N N . HIS A 1 95 ? -17.067 3.814 6.769 1.00 9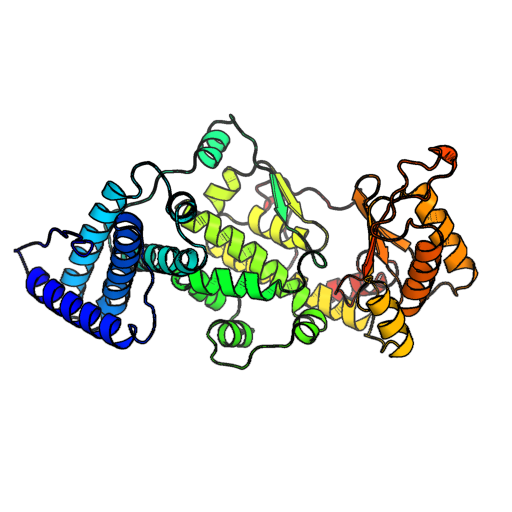3.06 95 HIS A N 1
ATOM 721 C CA . HIS A 1 95 ? -16.511 4.046 5.433 1.00 93.06 95 HIS A CA 1
ATOM 722 C C . HIS A 1 95 ? -17.599 4.139 4.372 1.00 93.06 95 HIS A C 1
ATOM 724 O O . HIS A 1 95 ? -17.451 4.931 3.446 1.00 93.06 95 HIS A O 1
ATOM 730 N N . SER A 1 96 ? -18.692 3.388 4.506 1.00 91.56 96 SER A N 1
ATOM 731 C CA . SER A 1 96 ? -19.862 3.521 3.630 1.00 91.56 96 SER A CA 1
ATOM 732 C C . SER A 1 96 ? -20.661 4.792 3.925 1.00 91.56 96 SER A C 1
ATOM 734 O O . SER A 1 96 ? -21.140 5.451 3.002 1.00 91.56 96 SER A O 1
ATOM 736 N N . LEU A 1 97 ? -20.800 5.164 5.202 1.00 88.44 97 LEU A N 1
ATOM 737 C CA . LEU A 1 97 ? -21.521 6.373 5.600 1.00 88.44 97 LEU A CA 1
ATOM 738 C C . LEU A 1 97 ? -20.827 7.635 5.069 1.00 88.44 97 LEU A C 1
ATOM 740 O O . LEU A 1 97 ? -21.493 8.491 4.486 1.00 88.44 97 LEU A O 1
ATOM 744 N N . ARG A 1 98 ? -19.492 7.721 5.201 1.00 87.00 98 ARG A N 1
ATOM 745 C CA . ARG A 1 98 ? -18.729 8.926 4.829 1.00 87.00 98 ARG A CA 1
ATOM 746 C C . ARG A 1 98 ? -18.865 9.320 3.357 1.00 87.00 98 ARG A C 1
ATOM 748 O O . ARG A 1 98 ? -18.727 10.491 3.043 1.00 87.00 98 ARG A O 1
ATOM 755 N N . VAL A 1 99 ? -19.133 8.363 2.460 1.00 85.81 99 VAL A N 1
ATOM 756 C CA . VAL A 1 99 ? -19.272 8.613 1.010 1.00 85.81 99 VAL A CA 1
ATOM 757 C C . VAL A 1 99 ? -20.405 9.599 0.716 1.00 85.81 99 VAL A C 1
ATOM 759 O O . VAL A 1 99 ? -20.369 10.283 -0.299 1.00 85.81 99 VAL A O 1
ATOM 762 N N . SER A 1 100 ? -21.380 9.709 1.621 1.00 83.00 100 SER A N 1
ATOM 763 C CA . SER A 1 100 ? -22.492 10.656 1.497 1.00 83.00 100 SER A CA 1
ATOM 764 C C . SER A 1 100 ? -22.109 12.095 1.881 1.00 83.00 100 SER A C 1
ATOM 766 O O . SER A 1 100 ? -22.955 12.975 1.783 1.00 83.00 100 SER A O 1
ATOM 768 N N . TYR A 1 101 ? -20.867 12.341 2.319 1.00 81.56 101 TYR A N 1
ATOM 769 C CA . TYR A 1 101 ? -20.373 13.648 2.767 1.00 81.56 101 TYR A CA 1
ATOM 770 C C . TYR A 1 101 ? -19.245 14.178 1.861 1.00 81.56 101 TYR A C 1
ATOM 772 O O . TYR A 1 101 ? -18.599 13.397 1.152 1.00 81.56 101 TYR A O 1
ATOM 780 N N . PRO A 1 102 ? -18.948 15.489 1.891 1.00 81.94 102 PRO A N 1
ATOM 781 C CA . PRO A 1 102 ? -17.822 16.094 1.187 1.00 81.94 102 PRO A CA 1
ATOM 782 C C . PRO A 1 102 ? -16.470 15.475 1.559 1.00 81.94 102 PRO A C 1
ATOM 784 O O . PRO A 1 102 ? -16.187 15.192 2.719 1.00 81.94 102 PRO A O 1
ATOM 787 N N . ILE A 1 103 ? -15.580 15.348 0.574 1.00 83.69 103 ILE A N 1
ATOM 788 C CA . ILE A 1 103 ? -14.271 14.680 0.712 1.00 83.69 103 ILE A CA 1
ATOM 789 C C . ILE A 1 103 ? -13.433 15.240 1.876 1.00 83.69 103 ILE A C 1
ATOM 791 O O . ILE A 1 103 ? -12.757 14.485 2.575 1.00 83.69 103 ILE A O 1
ATOM 795 N N . HIS A 1 104 ? -13.496 16.551 2.124 1.00 81.25 104 HIS A N 1
ATOM 796 C CA . HIS A 1 104 ? -12.695 17.204 3.161 1.00 81.25 104 HIS A CA 1
ATOM 797 C C . HIS A 1 104 ? -13.074 16.779 4.594 1.00 81.25 104 HIS A C 1
ATOM 799 O O . HIS A 1 104 ? -12.238 16.872 5.489 1.00 81.25 104 HIS A O 1
ATOM 805 N N . THR A 1 105 ? -14.288 16.262 4.829 1.00 83.62 105 THR A N 1
ATOM 806 C CA . THR A 1 105 ? -14.727 15.802 6.161 1.00 83.62 105 THR A CA 1
ATOM 807 C C . THR A 1 105 ? -14.397 14.333 6.428 1.00 83.62 105 THR A C 1
ATOM 809 O O . THR A 1 105 ? -14.387 13.900 7.585 1.00 83.62 105 THR A O 1
ATOM 812 N N . HIS A 1 106 ? -14.073 13.554 5.385 1.00 89.31 106 HIS A N 1
ATOM 813 C CA . HIS A 1 106 ? -13.893 12.099 5.475 1.00 89.31 106 HIS A CA 1
ATOM 814 C C . HIS A 1 106 ? -12.832 11.718 6.501 1.00 89.31 106 HIS A C 1
ATOM 816 O O . HIS A 1 106 ? -13.083 10.893 7.378 1.00 89.31 106 HIS A O 1
ATOM 822 N N . LYS A 1 107 ? -11.653 12.340 6.411 1.00 90.94 107 LYS A N 1
ATOM 823 C CA . LYS A 1 107 ? -10.509 12.058 7.286 1.00 90.94 107 LYS A CA 1
ATOM 824 C C . LYS A 1 107 ? -10.848 12.311 8.754 1.00 90.94 107 LYS A C 1
ATOM 826 O O . LYS A 1 107 ? -10.600 11.452 9.597 1.00 90.94 107 LYS A O 1
ATOM 831 N N . THR A 1 108 ? -11.458 13.459 9.045 1.00 88.62 108 THR A N 1
ATOM 832 C CA . THR A 1 108 ? -11.827 13.868 10.405 1.00 88.62 108 THR A CA 1
ATOM 833 C C . THR A 1 108 ? -12.822 12.900 11.032 1.00 88.62 108 THR A C 1
ATOM 835 O O . THR A 1 108 ? -12.602 12.454 12.154 1.00 88.62 108 THR A O 1
ATOM 838 N N . VAL A 1 109 ? -13.884 12.535 10.307 1.00 91.19 109 VAL A N 1
ATOM 839 C CA . VAL A 1 109 ? -14.920 11.621 10.813 1.00 91.19 109 VAL A CA 1
ATOM 840 C C . VAL A 1 109 ? -14.342 10.238 11.114 1.00 91.19 109 VAL A C 1
ATOM 842 O O . VAL A 1 109 ? -14.613 9.674 12.172 1.00 91.19 109 VAL A O 1
ATOM 845 N N . LEU A 1 110 ? -13.518 9.701 10.214 1.00 94.31 110 LEU A N 1
ATOM 846 C CA . LEU A 1 110 ? -12.892 8.393 10.404 1.00 94.31 110 LEU A CA 1
ATOM 847 C C . LEU A 1 110 ? -11.914 8.386 11.574 1.00 94.31 110 LEU A C 1
ATOM 849 O O . LEU A 1 110 ? -12.009 7.512 12.432 1.00 94.31 110 LEU A O 1
ATOM 853 N N . SER A 1 111 ? -11.000 9.362 11.608 1.00 94.88 111 SER A N 1
ATOM 854 C CA . SER A 1 111 ? -9.990 9.488 12.663 1.00 94.88 111 SER A CA 1
ATOM 855 C C . SER A 1 111 ? -10.652 9.598 14.028 1.00 94.88 111 SER A C 1
ATOM 857 O O . SER A 1 111 ? -10.281 8.901 14.969 1.00 94.88 111 SER A O 1
ATOM 859 N N . ALA A 1 112 ? -11.714 10.399 14.112 1.00 93.25 112 ALA A N 1
ATOM 860 C CA . ALA A 1 112 ? -12.518 10.517 15.310 1.00 93.25 112 ALA A CA 1
ATOM 861 C C . ALA A 1 112 ? -13.148 9.183 15.742 1.00 93.25 112 ALA A C 1
ATOM 863 O O . ALA A 1 112 ? -12.977 8.770 16.887 1.00 93.25 112 ALA A O 1
ATOM 864 N N . CYS A 1 113 ? -13.826 8.485 14.826 1.00 93.44 113 CYS A N 1
ATOM 865 C CA . CYS A 1 113 ? -14.486 7.217 15.137 1.00 93.44 113 CYS A CA 1
ATOM 866 C C . CYS A 1 113 ? -13.490 6.150 15.610 1.00 93.44 113 CYS A C 1
ATOM 868 O O . CYS A 1 113 ? -13.708 5.529 16.649 1.00 93.44 113 CYS A O 1
ATOM 870 N N . TYR A 1 114 ? -12.383 5.952 14.889 1.00 94.69 114 TYR A N 1
ATOM 871 C CA . TYR A 1 114 ? -11.399 4.929 15.249 1.00 94.69 114 TYR A CA 1
ATOM 872 C C . TYR A 1 114 ? -10.602 5.286 16.504 1.00 94.69 114 TYR A C 1
ATOM 874 O O . TYR A 1 114 ? -10.298 4.392 17.288 1.00 94.69 114 TYR A O 1
ATOM 882 N N . ARG A 1 115 ? -10.349 6.574 16.770 1.00 94.50 115 ARG A N 1
ATOM 883 C CA . ARG A 1 115 ? -9.781 7.024 18.050 1.00 94.50 115 ARG A CA 1
ATOM 884 C C . ARG A 1 115 ? -10.685 6.700 19.227 1.00 94.50 115 ARG A C 1
ATOM 886 O O . ARG A 1 115 ? -10.214 6.165 20.225 1.00 94.50 115 ARG A O 1
ATOM 893 N N . THR A 1 116 ? -11.977 6.971 19.101 1.00 93.50 116 THR A N 1
ATOM 894 C CA . THR A 1 116 ? -12.955 6.629 20.134 1.00 93.50 116 THR A CA 1
ATOM 895 C C . THR A 1 116 ? -13.029 5.128 20.385 1.00 93.50 116 THR A C 1
ATOM 897 O O . THR A 1 116 ? -13.034 4.699 21.538 1.00 93.50 116 THR A O 1
ATOM 900 N N . VAL A 1 117 ? -13.076 4.329 19.318 1.00 93.75 117 VAL A N 1
ATOM 901 C CA . VAL A 1 117 ? -13.123 2.870 19.429 1.00 93.75 117 VAL A CA 1
ATOM 902 C C . VAL A 1 117 ? -11.860 2.337 20.111 1.00 93.75 117 VAL A C 1
ATOM 904 O O . VAL A 1 117 ? -11.981 1.590 21.078 1.00 93.75 117 VAL A O 1
ATOM 907 N N . ALA A 1 118 ? -10.675 2.778 19.683 1.00 93.44 118 ALA A N 1
ATOM 908 C CA . ALA A 1 118 ? -9.402 2.366 20.272 1.00 93.44 118 ALA A CA 1
ATOM 909 C C . ALA A 1 118 ? -9.272 2.757 21.753 1.00 93.44 118 ALA A C 1
ATOM 911 O O . ALA A 1 118 ? -8.827 1.956 22.573 1.00 93.44 118 ALA A O 1
ATOM 912 N N . ALA A 1 119 ? -9.702 3.968 22.122 1.00 92.50 119 ALA A N 1
ATOM 913 C CA . ALA A 1 119 ? -9.676 4.422 23.511 1.00 92.50 119 ALA A CA 1
ATOM 914 C C . ALA A 1 119 ? -10.523 3.520 24.426 1.00 92.50 119 ALA A C 1
ATOM 916 O O . ALA A 1 119 ? -10.104 3.189 25.535 1.00 92.50 119 ALA A O 1
ATOM 917 N N . LEU A 1 120 ? -11.690 3.076 23.946 1.00 91.94 120 LEU A N 1
ATOM 918 C CA . LEU A 1 120 ? -12.537 2.134 24.675 1.00 91.94 120 LEU A CA 1
ATOM 919 C C . LEU A 1 120 ? -11.943 0.720 24.703 1.00 91.94 120 LEU A C 1
ATOM 921 O O . LEU A 1 120 ? -12.000 0.080 25.746 1.00 91.94 120 LEU A O 1
ATOM 925 N N . GLU A 1 121 ? -11.350 0.238 23.608 1.00 91.19 121 GLU A N 1
ATOM 926 C CA . GLU A 1 121 ? -10.689 -1.078 23.557 1.00 91.19 121 GLU A CA 1
ATOM 927 C C . GLU A 1 121 ? -9.541 -1.200 24.563 1.00 91.19 121 GLU A C 1
ATOM 929 O O . GLU A 1 121 ? -9.403 -2.233 25.212 1.00 91.19 121 GLU A O 1
ATOM 934 N N . ASN A 1 122 ? -8.748 -0.139 24.725 1.00 87.06 122 ASN A N 1
ATOM 935 C CA . ASN A 1 122 ? -7.586 -0.140 25.613 1.00 87.06 122 ASN A CA 1
ATOM 936 C C . ASN A 1 122 ? -7.952 -0.111 27.104 1.00 87.06 122 ASN A C 1
ATOM 938 O O . ASN A 1 122 ? -7.116 -0.432 27.946 1.00 87.06 122 ASN A O 1
ATOM 942 N N . LYS A 1 123 ? -9.168 0.328 27.445 1.00 81.50 123 LYS A N 1
ATOM 943 C CA . LYS A 1 123 ? -9.547 0.645 28.830 1.00 81.50 123 LYS A CA 1
ATOM 944 C C . LYS A 1 123 ? -10.735 -0.167 29.345 1.00 81.50 123 LYS A C 1
ATOM 946 O O . LYS A 1 123 ? -10.850 -0.369 30.550 1.00 81.50 123 LYS A O 1
ATOM 951 N N . ALA A 1 124 ? -11.647 -0.608 28.480 1.00 69.50 124 ALA A N 1
ATOM 952 C CA . ALA A 1 124 ? -12.896 -1.230 28.902 1.00 69.50 124 ALA A CA 1
ATOM 953 C C . ALA A 1 124 ? -12.815 -2.764 28.938 1.00 69.50 124 ALA A C 1
ATOM 955 O O . ALA A 1 124 ? -12.516 -3.410 27.940 1.00 69.50 124 ALA A O 1
ATOM 956 N N . SER A 1 125 ? -13.255 -3.362 30.049 1.00 58.22 125 SER A N 1
ATOM 957 C CA . SER A 1 125 ? -13.493 -4.814 30.163 1.00 58.22 125 SER A CA 1
ATOM 958 C C . SER A 1 125 ? -14.803 -5.277 29.496 1.00 58.22 125 SER A C 1
ATOM 960 O O . SER A 1 125 ? -15.160 -6.451 29.575 1.00 58.22 125 SER A O 1
ATOM 962 N N . SER A 1 126 ? -15.568 -4.357 28.893 1.00 61.19 126 SER A N 1
ATOM 963 C CA . SER A 1 126 ? -16.897 -4.607 28.314 1.00 61.19 126 SER A CA 1
ATOM 964 C C . SER A 1 126 ? -16.889 -4.503 26.786 1.00 61.19 126 SER A C 1
ATOM 966 O O . SER A 1 126 ? -16.057 -3.808 26.212 1.00 61.19 126 SER A O 1
ATOM 968 N N . SER A 1 127 ? -17.835 -5.181 26.128 1.00 78.38 127 SER A N 1
ATOM 969 C CA . SER A 1 127 ? -17.985 -5.179 24.665 1.00 78.38 127 SER A CA 1
ATOM 970 C C . SER A 1 127 ? -18.154 -3.754 24.114 1.00 78.38 127 SER A C 1
ATOM 972 O O . SER A 1 127 ? -19.181 -3.103 24.326 1.00 78.38 127 SER A O 1
ATOM 974 N N . VAL A 1 128 ? -17.136 -3.282 23.389 1.00 89.00 128 VAL A N 1
ATOM 975 C CA . VAL A 1 128 ? -17.170 -2.022 22.636 1.00 89.00 128 VAL A CA 1
ATOM 976 C C . VAL A 1 128 ? -18.172 -2.165 21.480 1.00 89.00 128 VAL A C 1
ATOM 978 O O . VAL A 1 128 ? -18.082 -3.143 20.732 1.00 89.00 128 VAL A O 1
ATOM 981 N N . PRO A 1 129 ? -19.125 -1.227 21.305 1.00 87.56 129 PRO A N 1
ATOM 982 C CA . PRO A 1 129 ? -20.050 -1.241 20.176 1.00 87.56 129 PRO A CA 1
ATOM 983 C C . PRO A 1 129 ? -19.305 -1.296 18.844 1.00 87.56 129 PRO A C 1
ATOM 985 O O . PRO A 1 129 ? -18.360 -0.538 18.621 1.00 87.56 129 PRO A O 1
ATOM 988 N N . ARG A 1 130 ? -19.741 -2.194 17.958 1.00 85.62 130 ARG A N 1
ATOM 989 C CA . ARG A 1 130 ? -19.149 -2.386 16.632 1.00 85.62 130 ARG A CA 1
ATOM 990 C C . ARG A 1 130 ? -20.121 -1.987 15.535 1.00 85.62 130 ARG A C 1
ATOM 992 O O . ARG A 1 130 ? -21.336 -2.063 15.703 1.00 85.62 130 ARG A O 1
ATOM 999 N N . GLN A 1 131 ? -19.547 -1.582 14.411 1.00 85.00 131 GLN A N 1
ATOM 1000 C CA . GLN A 1 131 ? -20.263 -1.417 13.154 1.00 85.00 131 GLN A CA 1
ATOM 1001 C C . GLN A 1 131 ? -20.658 -2.774 12.552 1.00 85.00 131 GLN A C 1
ATOM 1003 O O . GLN A 1 131 ? -20.219 -3.825 13.022 1.00 85.00 131 GLN A O 1
ATOM 1008 N N . LEU A 1 132 ? -21.494 -2.735 11.514 1.00 86.38 132 LEU A N 1
ATOM 1009 C CA . LEU A 1 132 ? -21.965 -3.923 10.805 1.00 86.38 132 LEU A CA 1
ATOM 1010 C C . LEU A 1 132 ? -20.797 -4.763 10.253 1.00 86.38 132 LEU A C 1
ATOM 1012 O O . LEU A 1 132 ? -19.828 -4.220 9.721 1.00 86.38 132 LEU A O 1
ATOM 1016 N N . GLU A 1 133 ? -20.912 -6.090 10.347 1.00 89.00 133 GLU A N 1
ATOM 1017 C CA . GLU A 1 133 ? -19.932 -7.010 9.766 1.00 89.00 133 GLU A CA 1
ATOM 1018 C C . GLU A 1 133 ? -19.888 -6.905 8.233 1.00 89.00 133 GLU A C 1
ATOM 1020 O O . GLU A 1 133 ? -20.890 -6.655 7.559 1.00 89.00 133 GLU A O 1
ATOM 1025 N N . SER A 1 134 ? -18.706 -7.141 7.660 1.00 93.69 134 SER A N 1
ATOM 1026 C CA . SER A 1 134 ? -18.522 -7.112 6.209 1.00 93.69 134 SER A CA 1
ATOM 1027 C C . SER A 1 134 ? -19.242 -8.279 5.531 1.00 93.69 134 SER A C 1
ATOM 1029 O O . SER A 1 134 ? -18.867 -9.441 5.705 1.00 93.69 134 SER A O 1
ATOM 1031 N N . ALA A 1 135 ? -20.209 -7.958 4.667 1.00 95.06 135 ALA A N 1
ATOM 1032 C CA . ALA A 1 135 ? -20.916 -8.942 3.848 1.00 95.06 135 ALA A CA 1
ATOM 1033 C C . ALA A 1 135 ? -19.965 -9.769 2.961 1.00 95.06 135 ALA A C 1
ATOM 1035 O O . ALA A 1 135 ? -20.198 -10.957 2.747 1.00 95.06 135 ALA A O 1
ATOM 1036 N N . LEU A 1 136 ? -18.871 -9.169 2.472 1.00 95.94 136 LEU A N 1
ATOM 1037 C CA . LEU A 1 136 ? -17.862 -9.870 1.672 1.00 95.94 136 LEU A CA 1
ATOM 1038 C C . LEU A 1 136 ? -17.095 -10.901 2.510 1.00 95.94 136 LEU A C 1
ATOM 1040 O O . LEU A 1 136 ? -16.939 -12.046 2.084 1.00 95.94 136 LEU A O 1
ATOM 1044 N N . LEU A 1 137 ? -16.625 -10.510 3.699 1.00 96.00 137 LEU A N 1
ATOM 1045 C CA . LEU A 1 137 ? -15.887 -11.421 4.577 1.00 96.00 137 LEU A CA 1
ATOM 1046 C C . LEU A 1 137 ? -16.789 -12.545 5.092 1.00 96.00 137 LEU A C 1
ATOM 1048 O O . LEU A 1 137 ? -16.323 -13.678 5.233 1.00 96.00 137 LEU A O 1
ATOM 1052 N N . ASP A 1 138 ? -18.064 -12.257 5.358 1.00 95.75 138 ASP A N 1
ATOM 1053 C CA . ASP A 1 138 ? -19.049 -13.271 5.732 1.00 95.75 138 ASP A CA 1
ATOM 1054 C C . ASP A 1 138 ? -19.354 -14.238 4.577 1.00 95.75 138 ASP A C 1
ATOM 1056 O O . ASP A 1 138 ? -19.340 -15.457 4.760 1.00 95.75 138 ASP A O 1
ATOM 1060 N N . ALA A 1 139 ? -19.531 -13.727 3.355 1.00 97.69 139 ALA A N 1
ATOM 1061 C CA . ALA A 1 139 ? -19.694 -14.568 2.173 1.00 97.69 139 ALA A CA 1
ATOM 1062 C C . ALA A 1 139 ? -18.480 -15.487 1.958 1.00 97.69 139 ALA A C 1
ATOM 1064 O O . ALA A 1 139 ? -18.658 -16.668 1.656 1.00 97.69 139 ALA A O 1
ATOM 1065 N N . ALA A 1 140 ? -17.262 -14.979 2.169 1.00 97.25 140 ALA A N 1
ATOM 1066 C CA . ALA A 1 140 ? -16.040 -15.776 2.094 1.00 97.25 140 ALA A CA 1
ATOM 1067 C C . ALA A 1 140 ? -15.989 -16.872 3.171 1.00 97.25 140 ALA A C 1
ATOM 1069 O O . ALA A 1 140 ? -15.679 -18.021 2.863 1.00 97.25 140 ALA A O 1
ATOM 1070 N N . LYS A 1 141 ? -16.390 -16.558 4.412 1.00 95.75 141 LYS A N 1
ATOM 1071 C CA . LYS A 1 141 ? -16.505 -17.535 5.514 1.00 95.75 141 LYS A CA 1
ATOM 1072 C C . LYS A 1 141 ? -17.396 -18.718 5.153 1.00 95.75 141 LYS A C 1
ATOM 1074 O O . LYS A 1 141 ? -17.099 -19.852 5.508 1.00 95.75 141 LYS A O 1
ATOM 1079 N N . HIS A 1 142 ? -18.503 -18.430 4.474 1.00 96.56 142 HIS A N 1
ATOM 1080 C CA . HIS A 1 142 ? -19.520 -19.406 4.099 1.00 96.56 142 HIS A CA 1
ATOM 1081 C C . HIS A 1 142 ? -19.283 -20.028 2.712 1.00 96.56 142 HIS A C 1
ATOM 1083 O O . HIS A 1 142 ? -20.180 -20.682 2.184 1.00 96.56 142 HIS A O 1
ATOM 1089 N N . GLY A 1 143 ? -18.117 -19.802 2.092 1.00 95.75 143 GLY A N 1
ATOM 1090 C CA . GLY A 1 143 ? -17.776 -20.351 0.775 1.00 95.75 143 GLY A CA 1
ATOM 1091 C C . GLY A 1 143 ? -18.619 -19.805 -0.385 1.00 95.75 143 GLY A C 1
ATOM 1092 O O . GLY A 1 143 ? -18.626 -20.387 -1.466 1.00 95.75 143 GLY A O 1
ATOM 1093 N N . LYS A 1 144 ? -19.337 -18.693 -0.182 1.00 97.81 144 LYS A N 1
ATOM 1094 C CA . LYS A 1 144 ? -20.145 -18.010 -1.209 1.00 97.81 144 LYS A CA 1
ATOM 1095 C C . LYS A 1 144 ? -19.325 -17.027 -2.050 1.00 97.81 144 LYS A C 1
ATOM 1097 O O . LYS A 1 144 ? -19.784 -16.599 -3.104 1.00 97.81 144 LYS A O 1
ATOM 1102 N N . ALA A 1 145 ? -18.136 -16.656 -1.579 1.00 97.62 145 ALA A N 1
ATOM 1103 C CA . ALA A 1 145 ? -17.175 -15.814 -2.280 1.00 97.62 145 ALA A CA 1
ATOM 1104 C C . ALA A 1 145 ? -15.747 -16.328 -2.041 1.00 97.62 145 ALA A C 1
ATOM 1106 O O . ALA A 1 145 ? -15.482 -16.997 -1.046 1.00 97.62 145 ALA A O 1
ATOM 1107 N N . SER A 1 146 ? -14.821 -15.994 -2.939 1.00 96.94 146 SER A N 1
ATOM 1108 C CA . SER A 1 146 ? -13.392 -16.288 -2.792 1.00 96.94 146 SER A CA 1
ATOM 1109 C C . SER A 1 146 ? -12.610 -14.990 -2.920 1.00 96.94 146 SER A C 1
ATOM 1111 O O . SER A 1 146 ? -12.727 -14.303 -3.933 1.00 96.94 146 SER A O 1
ATOM 1113 N N . ILE A 1 147 ? -11.800 -14.668 -1.914 1.00 97.62 147 ILE A N 1
ATOM 1114 C CA . ILE A 1 147 ? -10.995 -13.443 -1.889 1.00 97.62 147 ILE A CA 1
ATOM 1115 C C . ILE A 1 147 ? -9.576 -13.772 -2.346 1.00 97.62 147 ILE A C 1
ATOM 1117 O O . ILE A 1 147 ? -8.969 -14.722 -1.846 1.00 97.62 147 ILE A O 1
ATOM 1121 N N . PHE A 1 148 ? -9.057 -12.980 -3.285 1.00 97.06 148 PHE A N 1
ATOM 1122 C CA . PHE A 1 148 ? -7.657 -13.023 -3.695 1.00 97.06 148 PHE A CA 1
ATOM 1123 C C . PHE A 1 148 ? -6.972 -11.736 -3.241 1.00 97.06 148 PHE A C 1
ATOM 1125 O O . PHE A 1 148 ? -7.415 -10.650 -3.612 1.00 97.06 148 PHE A O 1
ATOM 1132 N N . ALA A 1 149 ? -5.942 -11.852 -2.402 1.00 97.06 149 ALA A N 1
ATOM 1133 C CA . ALA A 1 149 ? -5.164 -10.703 -1.950 1.00 97.06 149 ALA A CA 1
ATOM 1134 C C . ALA A 1 149 ? -4.019 -10.436 -2.932 1.00 97.06 149 ALA A C 1
ATOM 1136 O O . ALA A 1 149 ? -3.227 -11.335 -3.216 1.00 97.06 149 ALA A O 1
ATOM 1137 N N . LEU A 1 150 ? -3.944 -9.210 -3.451 1.00 96.19 150 LEU A N 1
ATOM 1138 C CA . LEU A 1 150 ? -2.884 -8.780 -4.357 1.00 96.19 150 LEU A CA 1
ATOM 1139 C C . LEU A 1 150 ? -2.198 -7.543 -3.794 1.00 96.19 150 LEU A C 1
ATOM 1141 O O . LEU A 1 150 ? -2.852 -6.539 -3.517 1.00 96.19 150 LEU A O 1
ATOM 1145 N N . PHE A 1 151 ? -0.880 -7.617 -3.680 1.00 95.88 151 PHE A N 1
ATOM 1146 C CA . PHE A 1 151 ? -0.040 -6.513 -3.230 1.00 95.88 151 PHE A CA 1
ATOM 1147 C C . PHE A 1 151 ? 0.731 -5.928 -4.413 1.00 95.88 151 PHE A C 1
ATOM 1149 O O . PHE A 1 151 ? 1.271 -6.667 -5.230 1.00 95.88 151 PHE A O 1
ATOM 1156 N N . GLY A 1 152 ? 0.738 -4.605 -4.556 1.00 92.69 152 GLY A N 1
ATOM 1157 C CA . GLY A 1 152 ? 1.400 -3.930 -5.677 1.00 92.69 152 GLY A CA 1
ATOM 1158 C C . GLY A 1 152 ? 2.925 -3.855 -5.544 1.00 92.69 152 GLY A C 1
ATOM 1159 O O . GLY A 1 152 ? 3.517 -4.349 -4.588 1.00 92.69 152 GLY A O 1
ATOM 1160 N N . GLY A 1 153 ? 3.555 -3.159 -6.485 1.00 88.25 153 GLY A N 1
ATOM 1161 C CA . GLY A 1 153 ? 4.959 -2.758 -6.408 1.00 88.25 153 GLY A CA 1
ATOM 1162 C C . GLY A 1 153 ? 5.136 -1.279 -6.750 1.00 88.25 153 GLY A C 1
ATOM 1163 O O . GLY A 1 153 ? 4.168 -0.519 -6.797 1.00 88.25 153 GLY A O 1
ATOM 1164 N N . GLN A 1 154 ? 6.377 -0.872 -7.009 1.00 85.31 154 GLN A N 1
ATOM 1165 C CA . GLN A 1 154 ? 6.705 0.483 -7.456 1.00 85.31 154 GLN A CA 1
ATOM 1166 C C . GLN A 1 154 ? 6.132 0.830 -8.838 1.00 85.31 154 GLN A C 1
ATOM 1168 O O . GLN A 1 154 ? 5.862 -0.040 -9.665 1.00 85.31 154 GLN A O 1
ATOM 1173 N N . GLY A 1 155 ? 6.029 2.136 -9.109 1.00 74.56 155 GLY A N 1
ATOM 1174 C CA . GLY A 1 155 ? 5.714 2.672 -10.435 1.00 74.56 155 GLY A CA 1
ATOM 1175 C C . GLY A 1 155 ? 4.228 2.915 -10.711 1.00 74.56 155 GLY A C 1
ATOM 1176 O O . GLY A 1 155 ? 3.882 3.367 -11.796 1.00 74.56 155 GLY A O 1
ATOM 1177 N N . THR A 1 156 ? 3.346 2.651 -9.746 1.00 65.19 156 THR A N 1
ATOM 1178 C CA . THR A 1 156 ? 1.907 2.961 -9.836 1.00 65.19 156 THR A CA 1
ATOM 1179 C C . THR A 1 156 ? 1.531 4.285 -9.169 1.00 65.19 156 THR A C 1
ATOM 1181 O O . THR A 1 156 ? 0.570 4.919 -9.596 1.00 65.19 156 THR A O 1
ATOM 1184 N N . ASN A 1 157 ? 2.272 4.706 -8.138 1.00 67.38 157 ASN A N 1
ATOM 1185 C CA . ASN A 1 157 ? 1.987 5.898 -7.343 1.00 67.38 157 ASN A CA 1
ATOM 1186 C C . ASN A 1 157 ? 3.288 6.633 -6.969 1.00 67.38 157 ASN A C 1
ATOM 1188 O O . ASN A 1 157 ? 4.082 6.136 -6.171 1.00 67.38 157 ASN A O 1
ATOM 1192 N N . GLU A 1 158 ? 3.496 7.830 -7.521 1.00 72.00 158 GLU A N 1
ATOM 1193 C CA . GLU A 1 158 ? 4.656 8.688 -7.216 1.00 72.00 158 GLU A CA 1
ATOM 1194 C C . GLU A 1 158 ? 4.577 9.314 -5.814 1.00 72.00 158 GLU A C 1
ATOM 1196 O O . GLU A 1 158 ? 5.580 9.758 -5.264 1.00 72.00 158 GLU A O 1
ATOM 1201 N N . VAL A 1 159 ? 3.387 9.313 -5.208 1.00 79.19 159 VAL A N 1
ATOM 1202 C CA . VAL A 1 159 ? 3.112 9.867 -3.878 1.00 79.19 159 VAL A CA 1
ATOM 1203 C C . VAL A 1 159 ? 2.712 8.774 -2.887 1.00 79.19 159 VAL A C 1
ATOM 1205 O O . VAL A 1 159 ? 1.844 8.975 -2.038 1.00 79.19 159 VAL A O 1
ATOM 1208 N N . TYR A 1 160 ? 3.353 7.603 -2.966 1.00 84.06 160 TYR A N 1
ATOM 1209 C CA . TYR A 1 160 ? 3.077 6.468 -2.074 1.00 84.06 160 TYR A CA 1
ATOM 1210 C C . TYR A 1 160 ? 3.184 6.839 -0.582 1.00 84.06 160 TYR A C 1
ATOM 1212 O O . TYR A 1 160 ? 2.431 6.333 0.242 1.00 84.06 160 TYR A O 1
ATOM 1220 N N . PHE A 1 161 ? 4.065 7.774 -0.211 1.00 88.81 161 PHE A N 1
ATOM 1221 C CA . PHE A 1 161 ? 4.198 8.200 1.184 1.00 88.81 161 PHE A CA 1
ATOM 1222 C C . PHE A 1 161 ? 2.975 8.990 1.684 1.00 88.81 161 PHE A C 1
ATOM 1224 O O . PHE A 1 161 ? 2.642 8.918 2.864 1.00 88.81 161 PHE A O 1
ATOM 1231 N N . ASN A 1 162 ? 2.233 9.667 0.797 1.00 90.38 162 ASN A N 1
ATOM 1232 C CA . ASN A 1 162 ? 0.964 10.309 1.166 1.00 90.38 162 ASN A CA 1
ATOM 1233 C C . ASN A 1 162 ? -0.089 9.271 1.576 1.00 90.38 162 ASN A C 1
ATOM 1235 O O . ASN A 1 162 ? -0.942 9.549 2.417 1.00 90.38 162 ASN A O 1
ATOM 1239 N N . GLU A 1 163 ? -0.040 8.075 0.987 1.00 92.06 163 GLU A N 1
ATOM 1240 C CA . GLU A 1 163 ? -0.914 6.965 1.362 1.00 92.06 163 GLU A CA 1
ATOM 1241 C C . GLU A 1 163 ? -0.591 6.476 2.777 1.00 92.06 163 GLU A C 1
ATOM 1243 O O . GLU A 1 163 ? -1.500 6.346 3.599 1.00 92.06 163 GLU A O 1
ATOM 1248 N N . LEU A 1 164 ? 0.698 6.317 3.096 1.00 93.19 164 LEU A N 1
ATOM 1249 C CA . LEU A 1 164 ? 1.156 6.002 4.450 1.00 93.19 164 LEU A CA 1
ATOM 1250 C C . LEU A 1 164 ? 0.757 7.086 5.463 1.00 93.19 164 LEU A C 1
ATOM 1252 O O . LEU A 1 164 ? 0.216 6.757 6.516 1.00 93.19 164 LEU A O 1
ATOM 1256 N N . GLN A 1 165 ? 0.943 8.366 5.127 1.00 94.00 165 GLN A N 1
ATOM 1257 C CA . GLN A 1 165 ? 0.508 9.493 5.959 1.00 94.00 165 GLN A CA 1
ATOM 1258 C C . GLN A 1 165 ? -1.001 9.463 6.210 1.00 94.00 165 GLN A C 1
ATOM 1260 O O . GLN A 1 165 ? -1.453 9.619 7.340 1.00 94.00 165 GLN A O 1
ATOM 1265 N N . SER A 1 166 ? -1.799 9.216 5.170 1.00 94.75 166 SER A N 1
ATOM 1266 C CA . SER A 1 166 ? -3.255 9.127 5.291 1.00 94.75 166 SER A CA 1
ATOM 1267 C C . SER A 1 166 ? -3.681 7.987 6.223 1.00 94.75 166 SER A C 1
ATOM 1269 O O . SER A 1 166 ? -4.553 8.174 7.075 1.00 94.75 166 SER A O 1
ATOM 1271 N N . LEU A 1 167 ? -3.036 6.819 6.113 1.00 96.50 167 LEU A N 1
ATOM 1272 C CA . LEU A 1 167 ? -3.265 5.687 7.013 1.00 96.50 167 LEU A CA 1
ATOM 1273 C C . LEU A 1 167 ? -2.866 6.029 8.452 1.00 96.50 167 LEU A C 1
ATOM 1275 O O . LEU A 1 167 ? -3.643 5.762 9.370 1.00 96.50 167 LEU A O 1
ATOM 1279 N N . TYR A 1 168 ? -1.700 6.648 8.641 1.00 95.75 168 TYR A N 1
ATOM 1280 C CA . TYR A 1 168 ? -1.235 7.094 9.949 1.00 95.75 168 TYR A CA 1
ATOM 1281 C C . TYR A 1 168 ? -2.230 8.070 10.576 1.00 95.75 168 TYR A C 1
ATOM 1283 O O . TYR A 1 168 ? -2.707 7.823 11.671 1.00 95.75 168 TYR A O 1
ATOM 1291 N N . ASP A 1 169 ? -2.648 9.116 9.869 1.00 95.00 169 ASP A N 1
ATOM 1292 C CA . ASP A 1 169 ? -3.523 10.148 10.429 1.00 95.00 169 ASP A CA 1
ATOM 1293 C C . ASP A 1 169 ? -4.939 9.646 10.760 1.00 95.00 169 ASP A C 1
ATOM 1295 O O . ASP A 1 169 ? -5.572 10.095 11.725 1.00 95.00 169 ASP A O 1
ATOM 1299 N N . ILE A 1 170 ? -5.474 8.737 9.938 1.00 96.25 170 ILE A N 1
ATOM 1300 C CA . ILE A 1 170 ? -6.825 8.197 10.122 1.00 96.25 170 ILE A CA 1
ATOM 1301 C C . ILE A 1 170 ? -6.840 7.119 11.207 1.00 96.25 170 ILE A C 1
ATOM 1303 O O . ILE A 1 170 ? -7.742 7.108 12.041 1.00 96.25 170 ILE A O 1
ATOM 1307 N N . TYR A 1 171 ? -5.864 6.214 11.212 1.00 97.25 171 TYR A N 1
ATOM 1308 C CA . TYR A 1 171 ? -5.864 5.031 12.078 1.00 97.25 171 TYR A CA 1
ATOM 1309 C C . TYR A 1 171 ? -4.737 5.068 13.115 1.00 97.25 171 TYR A C 1
ATOM 1311 O O . TYR A 1 171 ? -4.327 4.021 13.616 1.00 97.25 171 TYR A O 1
ATOM 1319 N N . GLN A 1 172 ? -4.265 6.269 13.463 1.00 95.62 172 GLN A N 1
ATOM 1320 C CA . GLN A 1 172 ? -3.139 6.524 14.368 1.00 95.62 172 GLN A CA 1
ATOM 1321 C C . GLN A 1 172 ? -3.116 5.634 15.625 1.00 95.62 172 GLN A C 1
ATOM 1323 O O . GLN A 1 172 ? -2.059 5.067 15.891 1.00 95.62 172 GLN A O 1
ATOM 1328 N N . PRO A 1 173 ? -4.233 5.408 16.351 1.00 94.69 173 PRO A N 1
ATOM 1329 C CA . PRO A 1 173 ? -4.226 4.575 17.559 1.00 94.69 173 PRO A CA 1
ATOM 1330 C C . PRO A 1 173 ? -3.817 3.115 17.330 1.00 94.69 173 PRO A C 1
ATOM 1332 O O . PRO A 1 173 ? -3.398 2.441 18.263 1.00 94.69 173 PRO A O 1
ATOM 1335 N N . TYR A 1 174 ? -3.968 2.613 16.104 1.00 95.69 174 TYR A N 1
ATOM 1336 C CA . TYR A 1 174 ? -3.580 1.256 15.720 1.00 95.69 174 TYR A CA 1
ATOM 1337 C C . TYR A 1 174 ? -2.243 1.227 14.989 1.00 95.69 174 TYR A C 1
ATOM 1339 O O . TYR A 1 174 ? -1.472 0.285 15.148 1.00 95.69 174 TYR A O 1
ATOM 1347 N N . VAL A 1 175 ? -1.986 2.246 14.169 1.00 96.12 175 VAL A N 1
ATOM 1348 C CA . VAL A 1 175 ? -0.802 2.313 13.312 1.00 96.12 175 VAL A CA 1
ATOM 1349 C C . VAL A 1 175 ? 0.429 2.744 14.101 1.00 96.12 175 VAL A C 1
ATOM 1351 O O . VAL A 1 175 ? 1.480 2.149 13.909 1.00 96.12 175 VAL A O 1
ATOM 1354 N N . ALA A 1 176 ? 0.320 3.724 15.002 1.00 93.88 176 ALA A N 1
ATOM 1355 C CA . ALA A 1 176 ? 1.473 4.208 15.760 1.00 93.88 176 ALA A CA 1
ATOM 1356 C C . ALA A 1 176 ? 2.092 3.120 16.662 1.00 93.88 176 ALA A C 1
ATOM 1358 O O . ALA A 1 176 ? 3.285 2.878 16.505 1.00 93.88 176 ALA A O 1
ATOM 1359 N N . PRO A 1 177 ? 1.327 2.366 17.485 1.00 93.06 177 PRO A N 1
ATOM 1360 C CA . PRO A 1 177 ? 1.914 1.290 18.291 1.00 93.06 177 PRO A CA 1
ATOM 1361 C C . PRO A 1 177 ? 2.508 0.164 17.440 1.00 93.06 177 PRO A C 1
ATOM 1363 O O . PRO A 1 177 ? 3.513 -0.436 17.804 1.00 93.06 177 PRO A O 1
ATOM 1366 N N . PHE A 1 178 ? 1.899 -0.125 16.285 1.00 94.75 178 PHE A N 1
ATOM 1367 C CA . PHE A 1 178 ? 2.453 -1.098 15.348 1.00 94.75 178 PHE A CA 1
ATOM 1368 C C . PHE A 1 178 ? 3.796 -0.621 14.790 1.00 94.75 178 PHE A C 1
ATOM 1370 O O . PHE A 1 178 ? 4.762 -1.373 14.830 1.00 94.75 178 PHE A O 1
ATOM 1377 N N . LEU A 1 179 ? 3.879 0.633 14.331 1.00 93.38 179 LEU A N 1
ATOM 1378 C CA . LEU A 1 179 ? 5.126 1.237 13.861 1.00 93.38 179 LEU A CA 1
ATOM 1379 C C . LEU A 1 179 ? 6.211 1.213 14.942 1.00 93.38 179 LEU A C 1
ATOM 1381 O O . LEU A 1 179 ? 7.337 0.842 14.640 1.00 93.38 179 LEU A O 1
ATOM 1385 N N . GLU A 1 180 ? 5.877 1.554 16.187 1.00 90.62 180 GLU A N 1
ATOM 1386 C CA . GLU A 1 180 ? 6.808 1.483 17.322 1.00 90.62 180 GLU A CA 1
ATOM 1387 C C . GLU A 1 180 ? 7.348 0.061 17.539 1.00 90.62 180 GLU A C 1
ATOM 1389 O O . GLU A 1 180 ? 8.524 -0.103 17.854 1.00 90.62 180 GLU A O 1
ATOM 1394 N N . ALA A 1 181 ? 6.519 -0.964 17.319 1.00 90.69 181 ALA A N 1
ATOM 1395 C CA . ALA A 1 181 ? 6.909 -2.360 17.487 1.00 90.69 181 ALA A CA 1
ATOM 1396 C C . ALA A 1 181 ? 7.797 -2.901 16.349 1.00 90.69 181 ALA A C 1
ATOM 1398 O O . ALA A 1 181 ? 8.687 -3.706 16.607 1.00 90.69 181 ALA A O 1
ATOM 1399 N N . ILE A 1 182 ? 7.576 -2.477 15.098 1.00 87.31 182 ILE A N 1
ATOM 1400 C CA . ILE A 1 182 ? 8.340 -2.972 13.934 1.00 87.31 182 ILE A CA 1
ATOM 1401 C C . ILE A 1 182 ? 9.545 -2.103 13.547 1.00 87.31 182 ILE A C 1
ATOM 1403 O O . ILE A 1 182 ? 10.400 -2.569 12.796 1.00 87.31 182 ILE A O 1
ATOM 1407 N N . LEU A 1 183 ? 9.623 -0.853 14.019 1.00 77.06 183 LEU A N 1
ATOM 1408 C CA . LEU A 1 183 ? 10.632 0.136 13.610 1.00 77.06 183 LEU A CA 1
ATOM 1409 C C . LEU A 1 183 ? 11.504 0.678 14.770 1.00 77.06 183 LEU A C 1
ATOM 1411 O O . LEU A 1 183 ? 11.751 1.890 14.780 1.00 77.06 183 LEU A O 1
ATOM 1415 N N . PRO A 1 184 ? 12.017 -0.128 15.726 1.00 59.84 184 PRO A N 1
ATOM 1416 C CA . PRO A 1 184 ? 12.843 0.413 16.814 1.00 59.84 184 PRO A CA 1
ATOM 1417 C C . PRO A 1 184 ? 14.077 1.180 16.295 1.00 59.84 184 PRO A C 1
ATOM 1419 O O . PRO A 1 184 ? 14.449 2.203 16.870 1.00 59.84 184 PRO A O 1
ATOM 1422 N N . ASP A 1 185 ? 14.624 0.776 15.142 1.00 56.47 185 ASP A N 1
ATOM 1423 C CA . ASP A 1 185 ? 15.797 1.398 14.506 1.00 56.47 185 ASP A CA 1
ATOM 1424 C C . ASP A 1 185 ? 15.453 2.417 13.394 1.00 56.47 185 ASP A C 1
ATOM 1426 O O . ASP A 1 185 ? 16.331 3.095 12.859 1.00 56.47 185 ASP A O 1
ATOM 1430 N N . LEU A 1 186 ? 14.167 2.581 13.053 1.00 60.41 186 LEU A N 1
ATOM 1431 C CA . LEU A 1 186 ? 13.668 3.461 11.979 1.00 60.41 186 LEU A CA 1
ATOM 1432 C C . LEU A 1 186 ? 12.832 4.636 12.532 1.00 60.41 186 LEU A C 1
ATOM 1434 O O . LEU A 1 186 ? 11.876 5.099 11.902 1.00 60.41 186 LEU A O 1
ATOM 1438 N N . THR A 1 187 ? 13.238 5.169 13.692 1.00 60.28 187 THR A N 1
ATOM 1439 C CA . THR A 1 187 ? 12.647 6.324 14.415 1.00 60.28 187 THR A CA 1
ATOM 1440 C C . THR A 1 187 ? 12.317 7.540 13.536 1.00 60.28 187 THR A C 1
ATOM 1442 O O . THR A 1 187 ? 11.380 8.298 13.812 1.00 60.28 187 THR A O 1
ATOM 1445 N N . ASN A 1 188 ? 13.044 7.704 12.431 1.00 77.25 188 ASN A N 1
ATOM 1446 C CA . ASN A 1 188 ? 12.817 8.759 11.451 1.00 77.25 188 ASN A CA 1
ATOM 1447 C C . ASN A 1 188 ? 11.440 8.674 10.771 1.00 77.25 188 ASN A C 1
ATOM 1449 O O . ASN A 1 188 ? 10.834 9.716 10.543 1.00 77.25 188 ASN A O 1
ATOM 1453 N N . VAL A 1 189 ? 10.903 7.475 10.503 1.00 85.81 189 VAL A N 1
ATOM 1454 C CA . VAL A 1 189 ? 9.601 7.315 9.821 1.00 85.81 189 VAL A CA 1
ATOM 1455 C C . VAL A 1 189 ? 8.461 7.857 10.678 1.00 85.81 189 VAL A C 1
ATOM 1457 O O . VAL A 1 189 ? 7.633 8.624 10.193 1.00 85.81 189 VAL A O 1
ATOM 1460 N N . ILE A 1 190 ? 8.444 7.514 11.968 1.00 86.62 190 ILE A N 1
ATOM 1461 C CA . ILE A 1 190 ? 7.439 8.020 12.916 1.00 86.62 190 ILE A CA 1
ATOM 1462 C C . ILE A 1 190 ? 7.573 9.540 13.063 1.00 86.62 190 ILE A C 1
ATOM 1464 O O . ILE A 1 190 ? 6.572 10.256 13.115 1.00 86.62 190 ILE A O 1
ATOM 1468 N N . SER A 1 191 ? 8.802 10.057 13.068 1.00 87.00 191 SER A N 1
ATOM 1469 C CA . SER A 1 191 ? 9.057 11.498 13.130 1.00 87.00 191 SER A CA 1
ATOM 1470 C C . SER A 1 191 ? 8.564 12.243 11.882 1.00 87.00 191 SER A C 1
ATOM 1472 O O . SER A 1 191 ? 7.979 13.317 12.016 1.00 87.00 191 SER A O 1
ATOM 1474 N N . TRP A 1 192 ? 8.706 11.658 10.687 1.00 89.19 192 TRP A N 1
ATOM 1475 C CA . TRP A 1 192 ? 8.139 12.219 9.456 1.00 89.19 192 TRP A CA 1
ATOM 1476 C C . TRP A 1 192 ? 6.609 12.227 9.495 1.00 89.19 192 TRP A C 1
ATOM 1478 O O . TRP A 1 192 ? 5.995 13.247 9.197 1.00 89.19 192 TRP A O 1
ATOM 1488 N N . LEU A 1 193 ? 5.995 11.114 9.912 1.00 90.56 193 LEU A N 1
ATOM 1489 C CA . LEU A 1 193 ? 4.536 10.963 9.945 1.00 90.56 193 LEU A CA 1
ATOM 1490 C C . LEU A 1 193 ? 3.864 11.834 11.016 1.00 90.56 193 LEU A C 1
ATOM 1492 O O . LEU A 1 193 ? 2.756 12.326 10.816 1.00 90.56 193 LEU A O 1
ATOM 1496 N N . SER A 1 194 ? 4.528 12.039 12.154 1.00 88.31 194 SER A N 1
ATOM 1497 C CA . SER A 1 194 ? 4.043 12.917 13.228 1.00 88.31 194 SER A CA 1
ATOM 1498 C C . SER A 1 194 ? 4.275 14.405 12.956 1.00 88.31 194 SER A C 1
ATOM 1500 O O . SER A 1 194 ? 3.728 15.240 13.674 1.00 88.31 194 SER A O 1
ATOM 1502 N N . GLY A 1 195 ? 5.080 14.749 11.945 1.00 85.94 195 GLY A N 1
ATOM 1503 C CA . GLY A 1 195 ? 5.484 16.127 11.665 1.00 85.94 195 GLY A CA 1
ATOM 1504 C C . GLY A 1 195 ? 6.562 16.668 12.611 1.00 85.94 195 GLY A C 1
ATOM 1505 O O . GLY A 1 195 ? 6.797 17.874 12.634 1.00 85.94 195 GLY A O 1
ATOM 1506 N N . ALA A 1 196 ? 7.225 15.804 13.388 1.00 83.44 196 ALA A N 1
ATOM 1507 C CA . ALA A 1 196 ? 8.336 16.196 14.256 1.00 83.44 196 ALA A CA 1
ATOM 1508 C C . ALA A 1 196 ? 9.587 16.609 13.459 1.00 83.44 196 ALA A C 1
ATOM 1510 O O . ALA A 1 196 ? 10.408 17.390 13.941 1.00 83.44 196 ALA A O 1
ATOM 1511 N N . THR A 1 197 ? 9.737 16.097 12.236 1.00 82.56 197 THR A N 1
ATOM 1512 C CA . THR A 1 197 ? 10.825 16.439 11.313 1.00 82.56 197 THR A CA 1
ATOM 1513 C C . THR A 1 197 ? 10.291 16.868 9.947 1.00 82.56 197 THR A C 1
ATOM 1515 O O . THR A 1 197 ? 9.143 16.608 9.588 1.00 82.56 197 THR A O 1
ATOM 1518 N N . ASN A 1 198 ? 11.137 17.560 9.177 1.00 77.00 198 ASN A N 1
ATOM 1519 C CA . ASN A 1 198 ? 10.764 18.080 7.864 1.00 77.00 198 ASN A CA 1
ATOM 1520 C C . ASN A 1 198 ? 10.419 16.962 6.873 1.00 77.00 198 ASN A C 1
ATOM 1522 O O . ASN A 1 198 ? 11.055 15.908 6.839 1.00 77.00 198 ASN A O 1
ATOM 1526 N N . TRP A 1 199 ? 9.450 17.262 6.011 1.00 74.75 199 TRP A N 1
ATOM 1527 C CA . TRP A 1 199 ? 9.005 16.389 4.934 1.00 74.75 199 TRP A CA 1
ATOM 1528 C C . TRP A 1 199 ? 10.119 16.114 3.911 1.00 74.75 199 TRP A C 1
ATOM 1530 O O . TRP A 1 199 ? 10.848 17.025 3.510 1.00 74.75 199 TRP A O 1
ATOM 1540 N N . LEU A 1 200 ? 10.228 14.864 3.454 1.00 77.75 200 LEU A N 1
ATOM 1541 C CA . LEU A 1 200 ? 11.203 14.451 2.442 1.00 77.75 200 LEU A CA 1
ATOM 1542 C C . LEU A 1 200 ? 10.707 14.752 1.022 1.00 77.75 200 LEU A C 1
ATOM 1544 O O . LEU A 1 200 ? 9.518 14.648 0.724 1.00 77.75 200 LEU A O 1
ATOM 1548 N N . SER A 1 201 ? 11.623 15.089 0.110 1.00 79.75 201 SER A N 1
ATOM 1549 C CA . SER A 1 201 ? 11.255 15.269 -1.298 1.00 79.75 201 SER A CA 1
ATOM 1550 C C . SER A 1 201 ? 10.837 13.935 -1.930 1.00 79.75 201 SER A C 1
ATOM 1552 O O . SER A 1 201 ? 11.373 12.878 -1.593 1.00 79.75 201 SER A O 1
ATOM 1554 N N . VAL A 1 202 ? 9.910 13.982 -2.895 1.00 75.62 202 VAL A N 1
ATOM 1555 C CA . VAL A 1 202 ? 9.469 12.793 -3.655 1.00 75.62 202 VAL A CA 1
ATOM 1556 C C . VAL A 1 202 ? 10.659 12.083 -4.304 1.00 75.62 202 VAL A C 1
ATOM 1558 O O . VAL A 1 202 ? 10.760 10.860 -4.249 1.00 75.62 202 VAL A O 1
ATOM 1561 N N . ALA A 1 203 ? 11.600 12.855 -4.854 1.00 73.56 203 ALA A N 1
ATOM 1562 C CA . ALA A 1 203 ? 12.815 12.314 -5.448 1.00 73.56 203 ALA A CA 1
ATOM 1563 C C . ALA A 1 203 ? 13.646 11.521 -4.428 1.00 73.56 203 ALA A C 1
ATOM 1565 O O . ALA A 1 203 ? 14.078 10.420 -4.742 1.00 73.56 203 ALA A O 1
ATOM 1566 N N . TYR A 1 204 ? 13.814 12.036 -3.205 1.00 79.00 204 TYR A N 1
ATOM 1567 C CA . TYR A 1 204 ? 14.577 11.355 -2.157 1.00 79.00 204 TYR A CA 1
ATOM 1568 C C . TYR A 1 204 ? 13.901 10.060 -1.695 1.00 79.00 204 TYR A C 1
ATOM 1570 O O . TYR A 1 204 ? 14.556 9.027 -1.568 1.00 79.00 204 TYR A O 1
ATOM 1578 N N . LEU A 1 205 ? 12.581 10.104 -1.500 1.00 80.06 205 LEU A N 1
ATOM 1579 C CA . LEU A 1 205 ? 11.772 8.932 -1.169 1.00 80.06 205 LEU A CA 1
ATOM 1580 C C . LEU A 1 205 ? 11.914 7.835 -2.241 1.00 80.06 205 LEU A C 1
ATOM 1582 O O . LEU A 1 205 ? 12.049 6.660 -1.905 1.00 80.06 205 LEU A O 1
ATOM 1586 N N . ALA A 1 206 ? 11.990 8.222 -3.517 1.00 71.94 206 ALA A N 1
ATOM 1587 C CA . ALA A 1 206 ? 12.193 7.301 -4.631 1.00 71.94 206 ALA A CA 1
ATOM 1588 C C . ALA A 1 206 ? 13.650 6.828 -4.842 1.00 71.94 206 ALA A C 1
ATOM 1590 O O . ALA A 1 206 ? 13.842 5.757 -5.416 1.00 71.94 206 ALA A O 1
ATOM 1591 N N . SER A 1 207 ? 14.663 7.603 -4.429 1.00 66.38 207 SER A N 1
ATOM 1592 C CA . SER A 1 207 ? 16.083 7.385 -4.780 1.00 66.38 207 SER A CA 1
ATOM 1593 C C . SER A 1 207 ? 16.956 6.787 -3.670 1.00 66.38 207 SER A C 1
ATOM 1595 O O . SER A 1 207 ? 18.134 6.521 -3.900 1.00 66.38 207 SER A O 1
ATOM 1597 N N . ALA A 1 208 ? 16.424 6.649 -2.458 1.00 65.50 208 ALA A N 1
ATOM 1598 C CA . ALA A 1 208 ? 17.087 6.020 -1.317 1.00 65.50 208 ALA A CA 1
ATOM 1599 C C . ALA A 1 208 ? 16.530 4.596 -1.096 1.00 65.50 208 ALA A C 1
ATOM 1601 O O . ALA A 1 208 ? 15.418 4.321 -1.567 1.00 65.50 208 ALA A O 1
ATOM 1602 N N . PRO A 1 209 ? 17.207 3.721 -0.311 1.00 77.62 209 PRO A N 1
ATOM 1603 C CA . PRO A 1 209 ? 16.702 2.403 0.111 1.00 77.62 209 PRO A CA 1
ATOM 1604 C C . PRO A 1 209 ? 15.501 2.456 1.057 1.00 77.62 209 PRO A C 1
ATOM 1606 O O . PRO A 1 209 ? 15.341 1.650 1.962 1.00 77.62 209 PRO A O 1
ATOM 1609 N N . LEU A 1 210 ? 14.624 3.422 0.824 1.00 84.69 210 LEU A N 1
ATOM 1610 C CA . LEU A 1 210 ? 13.395 3.681 1.534 1.00 84.69 210 LEU A CA 1
ATOM 1611 C C . LEU A 1 210 ? 12.188 3.234 0.711 1.00 84.69 210 LEU A C 1
ATOM 1613 O O . LEU A 1 210 ? 11.189 2.822 1.285 1.00 84.69 210 LEU A O 1
ATOM 1617 N N . SER A 1 211 ? 12.249 3.289 -0.622 1.00 88.44 211 SER A N 1
ATOM 1618 C CA . SER A 1 211 ? 11.055 3.075 -1.448 1.00 88.44 211 SER A CA 1
ATOM 1619 C C . SER A 1 211 ? 10.470 1.662 -1.334 1.00 88.44 211 SER A C 1
ATOM 1621 O O . SER A 1 211 ? 9.286 1.544 -1.018 1.00 88.44 211 SER A O 1
ATOM 1623 N N . LEU A 1 212 ? 11.266 0.595 -1.507 1.00 92.00 212 LEU A N 1
ATOM 1624 C CA . LEU A 1 212 ? 10.775 -0.779 -1.310 1.00 92.00 212 LEU A CA 1
ATOM 1625 C C . LEU A 1 212 ? 10.195 -0.989 0.103 1.00 92.00 212 LEU A C 1
ATOM 1627 O O . LEU A 1 212 ? 9.016 -1.354 0.189 1.00 92.00 212 LEU A O 1
ATOM 1631 N N . PRO A 1 213 ? 10.942 -0.748 1.204 1.00 92.50 213 PRO A N 1
ATOM 1632 C CA . PRO A 1 213 ? 10.422 -1.007 2.543 1.00 92.50 213 PRO A CA 1
ATOM 1633 C C . PRO A 1 213 ? 9.229 -0.113 2.893 1.00 92.50 213 PRO A C 1
ATOM 1635 O O . PRO A 1 213 ? 8.261 -0.614 3.446 1.00 92.50 213 PRO A O 1
ATOM 1638 N N . LEU A 1 214 ? 9.203 1.172 2.523 1.00 92.25 214 LEU A N 1
ATOM 1639 C CA . LEU A 1 214 ? 8.055 2.038 2.829 1.00 92.25 214 LEU A CA 1
ATOM 1640 C C . LEU A 1 214 ? 6.791 1.652 2.045 1.00 92.25 214 LEU A C 1
ATOM 1642 O O . LEU A 1 214 ? 5.684 1.765 2.576 1.00 92.25 214 LEU A O 1
ATOM 1646 N N . ILE A 1 215 ? 6.925 1.162 0.810 1.00 93.44 215 ILE A N 1
ATOM 1647 C CA . ILE A 1 215 ? 5.786 0.619 0.053 1.00 93.44 215 ILE A CA 1
ATOM 1648 C C . ILE A 1 215 ? 5.283 -0.673 0.707 1.00 93.44 215 ILE A C 1
ATOM 1650 O O . ILE A 1 215 ? 4.080 -0.807 0.932 1.00 93.44 215 ILE A O 1
ATOM 1654 N N . GLY A 1 216 ? 6.182 -1.590 1.079 1.00 95.38 216 GLY A N 1
ATOM 1655 C CA . GLY A 1 216 ? 5.810 -2.806 1.810 1.00 95.38 216 GLY A CA 1
ATOM 1656 C C . GLY A 1 216 ? 5.163 -2.501 3.164 1.00 95.38 216 GLY A C 1
ATOM 1657 O O . GLY A 1 216 ? 4.153 -3.102 3.521 1.00 95.38 216 GLY A O 1
ATOM 1658 N N . LEU A 1 217 ? 5.670 -1.497 3.880 1.00 95.50 217 LEU A N 1
ATOM 1659 C CA . LEU A 1 217 ? 5.110 -1.010 5.139 1.00 95.50 217 LEU A CA 1
ATOM 1660 C C . LEU A 1 217 ? 3.687 -0.490 4.942 1.00 95.50 217 LEU A C 1
ATOM 1662 O O . LEU A 1 217 ? 2.787 -0.836 5.702 1.00 95.50 217 LEU A O 1
ATOM 1666 N N . THR A 1 218 ? 3.473 0.300 3.891 1.00 95.69 218 THR A N 1
ATOM 1667 C CA . THR A 1 218 ? 2.148 0.817 3.531 1.00 95.69 218 THR A CA 1
ATOM 1668 C C . THR A 1 218 ? 1.171 -0.334 3.283 1.00 95.69 218 THR A C 1
ATOM 1670 O O . THR A 1 218 ? 0.071 -0.336 3.830 1.00 95.69 218 THR A O 1
ATOM 1673 N N . GLN A 1 219 ? 1.589 -1.358 2.536 1.00 96.81 219 GLN A N 1
ATOM 1674 C CA . GLN A 1 219 ? 0.790 -2.556 2.253 1.00 96.81 219 GLN A CA 1
ATOM 1675 C C . GLN A 1 219 ? 0.435 -3.352 3.517 1.00 96.81 219 GLN A C 1
ATOM 1677 O O . GLN A 1 219 ? -0.710 -3.771 3.698 1.00 96.81 219 GLN A O 1
ATOM 1682 N N . LEU A 1 220 ? 1.402 -3.536 4.415 1.00 97.75 220 LEU A N 1
ATOM 1683 C CA . LEU A 1 220 ? 1.202 -4.233 5.685 1.00 97.75 220 LEU A CA 1
ATOM 1684 C C . LEU A 1 220 ? 0.277 -3.434 6.616 1.00 97.75 220 LEU A C 1
ATOM 1686 O O . LEU A 1 220 ? -0.631 -4.002 7.222 1.00 97.75 220 LEU A O 1
ATOM 1690 N N . ILE A 1 221 ? 0.411 -2.106 6.663 1.00 97.50 221 ILE A N 1
ATOM 1691 C CA . ILE A 1 221 ? -0.501 -1.243 7.424 1.00 97.50 221 ILE A CA 1
ATOM 1692 C C . ILE A 1 221 ? -1.915 -1.282 6.846 1.00 97.50 221 ILE A C 1
ATOM 1694 O O . ILE A 1 221 ? -2.871 -1.329 7.615 1.00 97.50 221 ILE A O 1
ATOM 1698 N N . GLN A 1 222 ? -2.086 -1.316 5.522 1.00 97.31 222 GLN A N 1
ATOM 1699 C CA . GLN A 1 222 ? -3.411 -1.502 4.919 1.00 97.31 222 GLN A CA 1
ATOM 1700 C C . GLN A 1 222 ? -4.056 -2.811 5.373 1.00 97.31 222 GLN A C 1
ATOM 1702 O O . GLN A 1 222 ? -5.241 -2.824 5.710 1.00 97.31 222 GLN A O 1
ATOM 1707 N N . TYR A 1 223 ? -3.278 -3.895 5.435 1.00 97.88 223 TYR A N 1
ATOM 1708 C CA . TYR A 1 223 ? -3.753 -5.176 5.946 1.00 97.88 223 TYR A CA 1
ATOM 1709 C C . TYR A 1 223 ? -4.138 -5.096 7.431 1.00 97.88 223 TYR A C 1
ATOM 1711 O O . TYR A 1 223 ? -5.238 -5.513 7.804 1.00 97.88 223 TYR A O 1
ATOM 1719 N N . LEU A 1 224 ? -3.288 -4.497 8.273 1.00 97.88 224 LEU A N 1
ATOM 1720 C CA . LEU A 1 224 ? -3.578 -4.260 9.692 1.00 97.88 224 LEU A CA 1
ATOM 1721 C C . LEU A 1 224 ? -4.867 -3.454 9.872 1.00 97.88 224 LEU A C 1
ATOM 1723 O O . LEU A 1 224 ? -5.747 -3.841 10.638 1.00 97.88 224 LEU A O 1
ATOM 1727 N N . VAL A 1 225 ? -4.994 -2.346 9.146 1.00 97.06 225 VAL A N 1
ATOM 1728 C CA . VAL A 1 225 ? -6.166 -1.472 9.172 1.00 97.06 225 VAL A CA 1
ATOM 1729 C C . VAL A 1 225 ? -7.411 -2.239 8.735 1.00 97.06 225 VAL A C 1
ATOM 1731 O O . VAL A 1 225 ? -8.426 -2.161 9.419 1.00 97.06 225 VAL A O 1
ATOM 1734 N N . ALA A 1 226 ? -7.344 -3.046 7.673 1.00 96.12 226 ALA A N 1
ATOM 1735 C CA . ALA A 1 226 ? -8.462 -3.893 7.258 1.00 96.12 226 ALA A CA 1
ATOM 1736 C C . ALA A 1 226 ? -8.891 -4.873 8.367 1.00 96.12 226 ALA A C 1
ATOM 1738 O O . ALA A 1 226 ? -10.090 -5.037 8.604 1.00 96.12 226 ALA A O 1
ATOM 1739 N N . CYS A 1 227 ? -7.935 -5.461 9.099 1.00 95.81 227 CYS A N 1
ATOM 1740 C CA . CYS A 1 227 ? -8.219 -6.304 10.265 1.00 95.81 227 CYS A CA 1
ATOM 1741 C C . CYS A 1 227 ? -8.927 -5.521 11.380 1.00 95.81 227 CYS A C 1
ATOM 1743 O O . CYS A 1 227 ? -9.950 -5.970 11.901 1.00 95.81 227 CYS A O 1
ATOM 1745 N N . ARG A 1 228 ? -8.433 -4.317 11.704 1.00 94.19 228 ARG A N 1
ATOM 1746 C CA . ARG A 1 228 ? -9.015 -3.451 12.743 1.00 94.19 228 ARG A CA 1
ATOM 1747 C C . ARG A 1 228 ? -10.420 -2.975 12.386 1.00 94.19 228 ARG A C 1
ATOM 1749 O O . ARG A 1 228 ? -11.316 -3.075 13.218 1.00 94.19 228 ARG A O 1
ATOM 1756 N N . ILE A 1 229 ? -10.642 -2.545 11.144 1.00 93.56 229 ILE A N 1
ATOM 1757 C CA . ILE A 1 229 ? -11.960 -2.129 10.637 1.00 93.56 229 ILE A CA 1
ATOM 1758 C C . ILE A 1 229 ? -12.966 -3.280 10.733 1.00 93.56 229 ILE A C 1
ATOM 1760 O O . ILE A 1 229 ? -14.104 -3.071 11.162 1.00 93.56 229 ILE A O 1
ATOM 1764 N N . ALA A 1 230 ? -12.545 -4.489 10.351 1.00 93.44 230 ALA A N 1
ATOM 1765 C CA . ALA A 1 230 ? -13.373 -5.689 10.405 1.00 93.44 230 ALA A CA 1
ATOM 1766 C C . ALA A 1 230 ? -13.586 -6.220 11.833 1.00 93.44 230 ALA A C 1
ATOM 1768 O O . ALA A 1 230 ? -14.408 -7.116 12.014 1.00 93.44 230 ALA A O 1
ATOM 1769 N N . ASN A 1 231 ? -12.863 -5.690 12.829 1.00 92.50 231 ASN A N 1
ATOM 1770 C CA . ASN A 1 231 ? -12.811 -6.219 14.192 1.00 92.50 231 ASN A CA 1
ATOM 1771 C C . ASN A 1 231 ? -12.464 -7.724 14.210 1.00 92.50 231 ASN A C 1
ATOM 1773 O O . ASN A 1 231 ? -13.109 -8.527 14.884 1.00 92.50 231 ASN A O 1
ATOM 1777 N N . LEU A 1 232 ? -11.452 -8.102 13.429 1.00 93.62 232 LEU A N 1
ATOM 1778 C CA . LEU A 1 232 ? -10.943 -9.467 13.315 1.00 93.62 232 LEU A CA 1
ATOM 1779 C C . LEU A 1 232 ? -9.436 -9.490 13.578 1.00 93.62 232 LEU A C 1
ATOM 1781 O O . LEU A 1 232 ? -8.733 -8.507 13.336 1.00 93.62 232 LEU A O 1
ATOM 1785 N N . THR A 1 233 ? -8.924 -10.627 14.046 1.00 93.12 233 THR A N 1
ATOM 1786 C CA . THR A 1 233 ? -7.475 -10.851 14.119 1.00 93.12 233 THR A CA 1
ATOM 1787 C C . THR A 1 233 ? -6.871 -10.998 12.720 1.00 93.12 233 THR A C 1
ATOM 1789 O O . THR A 1 233 ? -7.569 -11.286 11.741 1.00 93.12 233 THR A O 1
ATOM 1792 N N . THR A 1 234 ? -5.552 -10.848 12.627 1.00 94.31 234 THR A N 1
ATOM 1793 C CA . THR A 1 234 ? -4.778 -11.061 11.395 1.00 94.31 234 THR A CA 1
ATOM 1794 C C . THR A 1 234 ? -5.010 -12.458 10.817 1.00 94.31 234 THR A C 1
ATOM 1796 O O . THR A 1 234 ? -5.313 -12.573 9.629 1.00 94.31 234 THR A O 1
ATOM 1799 N N . GLY A 1 235 ? -4.993 -13.505 11.647 1.00 95.50 235 GLY A N 1
ATOM 1800 C CA . GLY A 1 235 ? -5.304 -14.883 11.255 1.00 95.50 235 GLY A CA 1
ATOM 1801 C C . GLY A 1 235 ? -6.758 -15.093 10.826 1.00 95.50 235 GLY A C 1
ATOM 1802 O O . GLY A 1 235 ? -7.028 -15.802 9.854 1.00 95.50 235 GLY A O 1
ATOM 1803 N N . G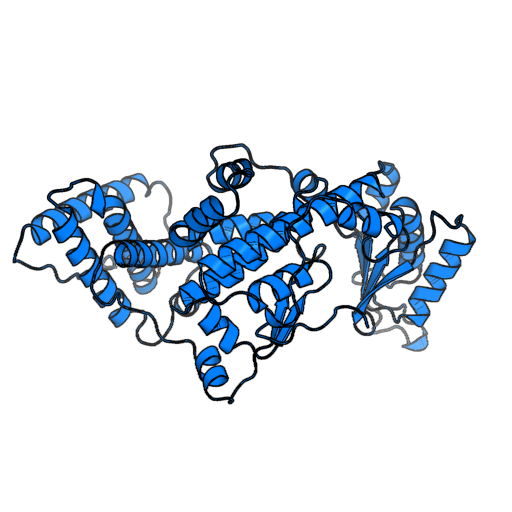LN A 1 236 ? -7.713 -14.416 11.475 1.00 95.81 236 GLN A N 1
ATOM 1804 C CA . GLN A 1 236 ? -9.124 -14.476 11.084 1.00 95.81 236 GLN A CA 1
ATOM 1805 C C . GLN A 1 236 ? -9.362 -13.852 9.709 1.00 95.81 236 GLN A C 1
ATOM 1807 O O . GLN A 1 236 ? -10.046 -14.473 8.896 1.00 95.81 236 GLN A O 1
ATOM 1812 N N . VAL A 1 237 ? -8.797 -12.677 9.414 1.00 96.31 237 VAL A N 1
ATOM 1813 C CA . VAL A 1 237 ? -8.879 -12.088 8.064 1.00 96.31 237 VAL A CA 1
ATOM 1814 C C . VAL A 1 237 ? -8.177 -12.978 7.047 1.00 96.31 237 VAL A C 1
ATOM 1816 O O . VAL A 1 237 ? -8.772 -13.304 6.020 1.00 96.31 237 VAL A O 1
ATOM 1819 N N . ARG A 1 238 ? -6.971 -13.459 7.365 1.00 96.44 238 ARG A N 1
ATOM 1820 C CA . ARG A 1 238 ? -6.204 -14.376 6.516 1.00 96.44 238 ARG A CA 1
ATOM 1821 C C . ARG A 1 238 ? -7.008 -15.631 6.175 1.00 96.44 238 ARG A C 1
ATOM 1823 O O . ARG A 1 238 ? -7.025 -16.045 5.027 1.00 96.44 238 ARG A O 1
ATOM 1830 N N . SER A 1 239 ? -7.758 -16.191 7.127 1.00 96.31 239 SER A N 1
ATOM 1831 C CA . SER A 1 239 ? -8.626 -17.358 6.888 1.00 96.31 239 SER A CA 1
ATOM 1832 C C . SER A 1 239 ? -9.770 -17.104 5.892 1.00 96.31 239 SER A C 1
ATOM 1834 O O . SER A 1 239 ? -10.341 -18.053 5.359 1.00 96.31 239 SER A O 1
ATOM 1836 N N . ARG A 1 240 ? -10.124 -15.835 5.630 1.00 96.69 240 ARG A N 1
ATOM 1837 C CA . ARG A 1 240 ? -11.105 -15.441 4.599 1.00 96.69 240 ARG A CA 1
ATOM 1838 C C . ARG A 1 240 ? -10.464 -15.234 3.228 1.00 96.69 240 ARG A C 1
ATOM 1840 O O . ARG A 1 240 ? -11.184 -15.095 2.240 1.00 96.69 240 ARG A O 1
ATOM 1847 N N . ILE A 1 241 ? -9.136 -15.200 3.161 1.00 97.00 241 ILE A N 1
ATOM 1848 C CA . ILE A 1 241 ? -8.366 -15.063 1.930 1.00 97.00 241 ILE A CA 1
ATOM 1849 C C . ILE A 1 241 ? -8.099 -16.465 1.391 1.00 97.00 241 ILE A C 1
ATOM 1851 O O . ILE A 1 241 ? -7.467 -17.291 2.040 1.00 97.00 241 ILE A O 1
ATOM 1855 N N . ALA A 1 242 ? -8.580 -16.739 0.182 1.00 96.62 242 ALA A N 1
ATOM 1856 C CA . ALA A 1 242 ? -8.367 -18.040 -0.440 1.00 96.62 242 ALA A CA 1
ATOM 1857 C C . ALA A 1 242 ? -6.922 -18.195 -0.924 1.00 96.62 242 ALA A C 1
ATOM 1859 O O . ALA A 1 242 ? -6.375 -19.295 -0.926 1.00 96.62 242 ALA A O 1
ATOM 1860 N N . ARG A 1 243 ? -6.335 -17.099 -1.415 1.00 96.44 243 ARG A N 1
ATOM 1861 C CA . ARG A 1 243 ? -5.026 -17.074 -2.067 1.00 96.44 243 ARG A CA 1
ATOM 1862 C C . ARG A 1 243 ? -4.400 -15.678 -1.924 1.00 96.44 243 ARG A C 1
ATOM 1864 O O . ARG A 1 243 ? -5.128 -14.691 -1.787 1.00 96.44 243 ARG A O 1
ATOM 1871 N N . ALA A 1 244 ? -3.080 -15.578 -2.023 1.00 97.62 244 ALA A N 1
ATOM 1872 C CA . ALA A 1 244 ? -2.369 -14.302 -2.048 1.00 97.62 244 ALA A CA 1
ATOM 1873 C C . ALA A 1 244 ? -1.286 -14.283 -3.137 1.00 97.62 244 ALA A C 1
ATOM 1875 O O . ALA A 1 244 ? -0.791 -15.327 -3.558 1.00 97.62 244 ALA A O 1
ATOM 1876 N N . THR A 1 245 ? -0.920 -13.099 -3.613 1.00 97.56 245 THR A N 1
ATOM 1877 C CA . THR A 1 245 ? 0.258 -12.870 -4.460 1.00 97.56 245 THR A CA 1
ATOM 1878 C C . THR A 1 245 ? 0.673 -11.407 -4.362 1.00 97.56 245 THR A C 1
ATOM 1880 O O . THR A 1 245 ? -0.053 -10.583 -3.798 1.00 97.56 245 THR A O 1
ATOM 1883 N N . GLY A 1 246 ? 1.819 -11.055 -4.927 1.00 95.81 246 GLY A N 1
ATOM 1884 C CA . GLY A 1 246 ? 2.198 -9.661 -5.047 1.00 95.81 246 GLY A CA 1
ATOM 1885 C C . GLY A 1 246 ? 3.020 -9.395 -6.290 1.00 95.81 246 GLY A C 1
ATOM 1886 O O . GLY A 1 246 ? 3.814 -10.218 -6.712 1.00 95.81 246 GLY A O 1
ATOM 1887 N N . HIS A 1 247 ? 2.800 -8.242 -6.901 1.00 93.81 247 HIS A N 1
ATOM 1888 C CA . HIS A 1 247 ? 3.531 -7.793 -8.071 1.00 93.81 247 HIS A CA 1
ATOM 1889 C C . HIS A 1 247 ? 4.912 -7.288 -7.654 1.00 93.81 247 HIS A C 1
ATOM 1891 O O . HIS A 1 247 ? 5.019 -6.414 -6.791 1.00 93.81 247 HIS A O 1
ATOM 1897 N N . SER A 1 248 ? 5.969 -7.814 -8.282 1.00 94.00 248 SER A N 1
ATOM 1898 C CA . SER A 1 248 ? 7.349 -7.441 -7.956 1.00 94.00 248 SER A CA 1
ATOM 1899 C C . SER A 1 248 ? 7.613 -7.622 -6.447 1.00 94.00 248 SER A C 1
ATOM 1901 O O . SER A 1 248 ? 7.411 -8.708 -5.909 1.00 94.00 248 SER A O 1
ATOM 1903 N N . GLN A 1 249 ? 8.000 -6.558 -5.745 1.00 93.81 249 GLN A N 1
ATOM 1904 C CA . GLN A 1 249 ? 8.251 -6.549 -4.305 1.00 93.81 249 GLN A CA 1
ATOM 1905 C C . GLN A 1 249 ? 7.043 -6.924 -3.429 1.00 93.81 249 GLN A C 1
ATOM 1907 O O . GLN A 1 249 ? 7.232 -7.336 -2.286 1.00 93.81 249 GLN A O 1
ATOM 1912 N N . GLY A 1 250 ? 5.806 -6.783 -3.931 1.00 96.12 250 GLY A N 1
ATOM 1913 C CA . GLY A 1 250 ? 4.596 -7.035 -3.142 1.00 96.12 250 GLY A CA 1
ATOM 1914 C C . GLY A 1 250 ? 4.489 -8.486 -2.672 1.00 96.12 250 GLY A C 1
ATOM 1915 O O . GLY A 1 250 ? 3.717 -8.796 -1.764 1.00 96.12 250 GLY A O 1
ATOM 1916 N N . ILE A 1 251 ? 5.265 -9.392 -3.280 1.00 96.94 251 ILE A N 1
ATOM 1917 C CA . ILE A 1 251 ? 5.325 -10.796 -2.884 1.00 96.94 251 ILE A CA 1
ATOM 1918 C C . ILE A 1 251 ? 5.733 -10.960 -1.414 1.00 96.94 251 ILE A C 1
ATOM 1920 O O . ILE A 1 251 ? 5.179 -11.819 -0.736 1.00 96.94 251 ILE A O 1
ATOM 1924 N N . LEU A 1 252 ? 6.608 -10.095 -0.884 1.00 96.56 252 LEU A N 1
ATOM 1925 C CA . LEU A 1 252 ? 7.032 -10.163 0.518 1.00 96.56 252 LEU A CA 1
ATOM 1926 C C . LEU A 1 252 ? 5.894 -9.809 1.482 1.00 96.56 252 LEU A C 1
ATOM 1928 O O . LEU A 1 252 ? 5.730 -10.475 2.501 1.00 96.56 252 LEU A O 1
ATOM 1932 N N . SER A 1 253 ? 5.034 -8.849 1.134 1.00 97.38 253 SER A N 1
ATOM 1933 C CA . SER A 1 253 ? 3.815 -8.576 1.906 1.00 97.38 253 SER A CA 1
ATOM 1934 C C . SER A 1 253 ? 2.821 -9.739 1.825 1.00 97.38 253 SER A C 1
ATOM 1936 O O . SER A 1 253 ? 2.228 -10.104 2.839 1.00 97.38 253 SER A O 1
ATOM 1938 N N . ALA A 1 254 ? 2.677 -10.372 0.653 1.00 98.00 254 ALA A N 1
ATOM 1939 C CA . ALA A 1 254 ? 1.822 -11.549 0.477 1.00 98.00 254 ALA A CA 1
ATOM 1940 C C . ALA A 1 254 ? 2.277 -12.740 1.337 1.00 98.00 254 ALA A C 1
ATOM 1942 O O . ALA A 1 254 ? 1.447 -13.408 1.959 1.00 98.00 254 ALA A O 1
ATOM 1943 N N . VAL A 1 255 ? 3.587 -12.992 1.392 1.00 97.62 255 VAL A N 1
ATOM 1944 C CA . VAL A 1 255 ? 4.195 -14.018 2.248 1.00 97.62 255 VAL A CA 1
ATOM 1945 C C . VAL A 1 255 ? 4.009 -13.661 3.722 1.00 97.62 255 VAL A C 1
ATOM 1947 O O . VAL A 1 255 ? 3.467 -14.473 4.472 1.00 97.62 255 VAL A O 1
ATOM 1950 N N . GLY A 1 256 ? 4.341 -12.426 4.113 1.00 96.69 256 GLY A N 1
ATOM 1951 C CA . GLY A 1 256 ? 4.224 -11.953 5.492 1.00 96.69 256 GLY A CA 1
ATOM 1952 C C . GLY A 1 256 ? 2.812 -12.117 6.062 1.00 96.69 256 GLY A C 1
ATOM 1953 O O . GLY A 1 256 ? 2.647 -12.696 7.136 1.00 96.69 256 GLY A O 1
ATOM 1954 N N . ILE A 1 257 ? 1.764 -11.715 5.329 1.00 97.25 257 ILE A N 1
ATOM 1955 C CA . ILE A 1 257 ? 0.380 -11.909 5.804 1.00 97.25 257 ILE A CA 1
ATOM 1956 C C . ILE A 1 257 ? -0.029 -13.388 5.851 1.00 97.25 257 ILE A C 1
ATOM 1958 O O . ILE A 1 257 ? -0.826 -13.784 6.702 1.00 97.25 257 ILE A O 1
ATOM 1962 N N . SER A 1 258 ? 0.510 -14.218 4.955 1.00 97.31 258 SER A N 1
ATOM 1963 C CA . SER A 1 258 ? 0.166 -15.642 4.865 1.00 97.31 258 SER A CA 1
ATOM 1964 C C . SER A 1 258 ? 0.786 -16.454 5.999 1.00 97.31 258 SER A C 1
ATOM 1966 O O . SER A 1 258 ? 0.207 -17.465 6.399 1.00 97.31 258 SER A O 1
ATOM 1968 N N . ALA A 1 259 ? 1.917 -15.994 6.536 1.00 96.62 259 ALA A N 1
ATOM 1969 C CA . ALA A 1 259 ? 2.607 -16.578 7.683 1.00 96.62 259 ALA A CA 1
ATOM 1970 C C . ALA A 1 259 ? 2.088 -16.075 9.048 1.00 96.62 259 ALA A C 1
ATOM 1972 O O . ALA A 1 259 ? 2.552 -16.529 10.088 1.00 96.62 259 ALA A O 1
ATOM 1973 N N . SER A 1 260 ? 1.126 -15.146 9.075 1.00 96.56 260 SER A N 1
ATOM 1974 C CA . SER A 1 260 ? 0.721 -14.450 10.306 1.00 96.56 260 SER A CA 1
ATOM 1975 C C . SER A 1 260 ? -0.621 -14.935 10.857 1.00 96.56 260 SER A C 1
ATOM 1977 O O . SER A 1 260 ? -1.628 -14.880 10.149 1.00 96.56 260 SER A O 1
ATOM 1979 N N . GLU A 1 261 ? -0.670 -15.389 12.115 1.00 92.75 261 GLU A N 1
ATOM 1980 C CA . GLU A 1 261 ? -1.906 -15.792 12.818 1.00 92.75 261 GLU A CA 1
ATOM 1981 C C . GLU A 1 261 ? -2.346 -14.755 13.854 1.00 92.75 261 GLU A C 1
ATOM 1983 O O . GLU A 1 261 ? -3.511 -14.349 13.898 1.00 92.75 261 GLU A O 1
ATOM 1988 N N . THR A 1 262 ? -1.407 -14.326 14.688 1.00 95.88 262 THR A N 1
ATOM 1989 C CA . THR A 1 262 ? -1.623 -13.348 15.752 1.00 95.88 262 THR A CA 1
ATOM 1990 C C . THR A 1 262 ? -1.077 -11.976 15.358 1.00 95.88 262 THR A C 1
ATOM 1992 O O . THR A 1 262 ? -0.505 -11.797 14.277 1.00 95.88 262 THR A O 1
ATOM 1995 N N . LEU A 1 263 ? -1.305 -10.966 16.204 1.00 94.81 263 LEU A N 1
ATOM 1996 C CA . LEU A 1 263 ? -0.694 -9.651 16.005 1.00 94.81 263 LEU A CA 1
ATOM 1997 C C . LEU A 1 263 ? 0.827 -9.710 16.189 1.00 94.81 263 LEU A C 1
ATOM 1999 O O . LEU A 1 263 ? 1.535 -9.012 15.471 1.00 94.81 263 LEU A O 1
ATOM 2003 N N . ASP A 1 264 ? 1.311 -10.552 17.099 1.00 95.88 264 ASP A N 1
ATOM 2004 C CA . ASP A 1 264 ? 2.740 -10.701 17.375 1.00 95.88 264 ASP A CA 1
ATOM 2005 C C . ASP A 1 264 ? 3.437 -11.364 16.182 1.00 95.88 264 ASP A C 1
ATOM 2007 O O . ASP A 1 264 ? 4.392 -10.799 15.652 1.00 95.88 264 ASP A O 1
ATOM 2011 N N . ASP A 1 265 ? 2.871 -12.460 15.652 1.00 95.31 265 ASP A N 1
ATOM 2012 C CA . ASP A 1 265 ? 3.375 -13.083 14.416 1.00 95.31 265 ASP A CA 1
ATOM 2013 C C . ASP A 1 265 ? 3.362 -12.082 13.259 1.00 95.31 265 ASP A C 1
ATOM 2015 O O . ASP A 1 265 ? 4.291 -12.019 12.462 1.00 95.31 265 ASP A O 1
ATOM 2019 N N . PHE A 1 266 ? 2.295 -11.284 13.152 1.00 97.38 266 PHE A N 1
ATOM 2020 C CA . PHE A 1 266 ? 2.179 -10.274 12.106 1.00 97.38 266 PHE A CA 1
ATOM 2021 C C . PHE A 1 266 ? 3.220 -9.166 12.232 1.00 97.38 266 PHE A C 1
ATOM 2023 O O . PHE A 1 266 ? 3.754 -8.719 11.220 1.00 97.38 266 PHE A O 1
ATOM 2030 N N . THR A 1 267 ? 3.515 -8.736 13.453 1.00 96.19 267 THR A N 1
ATOM 2031 C CA . THR A 1 267 ? 4.544 -7.737 13.755 1.00 96.19 267 THR A CA 1
ATOM 2032 C C . THR A 1 267 ? 5.914 -8.275 13.360 1.00 96.19 267 THR A C 1
ATOM 2034 O O . THR A 1 267 ? 6.623 -7.634 12.588 1.00 96.19 267 THR A O 1
ATOM 2037 N N . GLU A 1 268 ? 6.236 -9.498 13.771 1.00 94.94 268 GLU A N 1
ATOM 2038 C CA . GLU A 1 268 ? 7.519 -10.127 13.468 1.00 94.94 268 GLU A CA 1
ATOM 2039 C C . GLU A 1 268 ? 7.697 -10.413 11.969 1.00 94.94 268 GLU A C 1
ATOM 2041 O O . GLU A 1 268 ? 8.699 -10.031 11.363 1.00 94.94 268 GLU A O 1
ATOM 2046 N N . ASN A 1 269 ? 6.678 -10.977 11.318 1.00 96.56 269 ASN A N 1
ATOM 2047 C CA . ASN A 1 269 ? 6.691 -11.202 9.872 1.00 96.56 269 ASN A CA 1
ATOM 2048 C C . ASN A 1 269 ? 6.755 -9.891 9.079 1.00 96.56 269 ASN A C 1
ATOM 2050 O O . ASN A 1 269 ? 7.350 -9.849 8.002 1.00 96.56 269 ASN A O 1
ATOM 2054 N N . SER A 1 270 ? 6.163 -8.813 9.596 1.00 96.50 270 SER A N 1
ATOM 2055 C CA . SER A 1 270 ? 6.278 -7.487 8.991 1.00 96.50 270 SER A CA 1
ATOM 2056 C C . SER A 1 270 ? 7.699 -6.949 9.113 1.00 96.50 270 SER A C 1
ATOM 2058 O O . SER A 1 270 ? 8.255 -6.518 8.107 1.00 96.50 270 SER A O 1
ATOM 2060 N N . ARG A 1 271 ? 8.317 -7.027 10.299 1.00 94.44 271 ARG A N 1
ATOM 2061 C CA . ARG A 1 271 ? 9.718 -6.636 10.523 1.00 94.44 271 ARG A CA 1
ATOM 2062 C C . ARG A 1 271 ? 10.649 -7.375 9.559 1.00 94.44 271 ARG A C 1
ATOM 2064 O O . ARG A 1 271 ? 11.389 -6.737 8.813 1.00 94.44 271 ARG A O 1
ATOM 2071 N N . LYS A 1 272 ? 10.514 -8.700 9.493 1.00 94.75 272 LYS A N 1
ATOM 2072 C CA . LYS A 1 272 ? 11.240 -9.579 8.570 1.00 94.75 272 LYS A CA 1
ATOM 2073 C C . LYS A 1 272 ? 11.044 -9.175 7.103 1.00 94.75 272 LYS A C 1
ATOM 2075 O O . LYS A 1 272 ? 12.015 -8.975 6.382 1.00 94.75 272 LYS A O 1
ATOM 2080 N N . ALA A 1 273 ? 9.804 -8.972 6.650 1.00 95.75 273 ALA A N 1
ATOM 2081 C CA . ALA A 1 273 ? 9.527 -8.543 5.273 1.00 95.75 273 ALA A CA 1
ATOM 2082 C C . ALA A 1 273 ? 10.154 -7.185 4.931 1.00 95.75 273 ALA A C 1
ATOM 2084 O O . ALA A 1 273 ? 10.687 -7.012 3.835 1.00 95.75 273 ALA A O 1
ATOM 2085 N N . LEU A 1 274 ? 10.112 -6.227 5.857 1.00 94.31 274 LEU A N 1
ATOM 2086 C CA . LEU A 1 274 ? 10.708 -4.905 5.669 1.00 94.31 274 LEU A CA 1
ATOM 2087 C C . LEU A 1 274 ? 12.234 -4.961 5.618 1.00 94.31 274 LEU A C 1
ATOM 2089 O O . LEU A 1 274 ? 12.828 -4.247 4.811 1.00 94.31 274 LEU A O 1
ATOM 2093 N N . HIS A 1 275 ? 12.849 -5.825 6.423 1.00 92.56 275 HIS A N 1
ATOM 2094 C CA . HIS A 1 275 ? 14.289 -6.050 6.421 1.00 92.56 275 HIS A CA 1
ATOM 2095 C C . HIS A 1 275 ? 14.760 -6.593 5.063 1.00 92.56 275 HIS A C 1
ATOM 2097 O O . HIS A 1 275 ? 15.617 -5.989 4.417 1.00 92.56 275 HIS A O 1
ATOM 2103 N N . TRP A 1 276 ? 14.090 -7.631 4.551 1.00 94.88 276 TRP A N 1
ATOM 2104 C CA . TRP A 1 276 ? 14.335 -8.155 3.204 1.00 94.88 276 TRP A CA 1
ATOM 2105 C C . TRP A 1 276 ? 14.128 -7.093 2.113 1.00 94.88 276 TRP A C 1
ATOM 2107 O O . TRP A 1 276 ? 14.972 -6.934 1.234 1.00 94.88 276 TRP A O 1
ATOM 2117 N N . LEU A 1 277 ? 13.045 -6.309 2.177 1.00 94.44 277 LEU A N 1
ATOM 2118 C CA . LEU A 1 277 ? 12.789 -5.227 1.215 1.00 94.44 277 LEU A CA 1
ATOM 2119 C C . LEU A 1 277 ? 13.875 -4.144 1.232 1.00 94.44 277 LEU A C 1
ATOM 2121 O O . LEU A 1 277 ? 14.240 -3.632 0.171 1.00 94.44 277 LEU A O 1
ATOM 2125 N N . PHE A 1 278 ? 14.372 -3.781 2.416 1.00 93.00 278 PHE A N 1
ATOM 2126 C CA . PHE A 1 278 ? 15.441 -2.800 2.568 1.00 93.00 278 PHE A CA 1
ATOM 2127 C C . PHE A 1 278 ? 16.719 -3.273 1.869 1.00 93.00 278 PHE A C 1
ATOM 2129 O O . PHE A 1 278 ? 17.243 -2.552 1.018 1.00 93.00 278 PHE A O 1
ATOM 2136 N N . TYR A 1 279 ? 17.16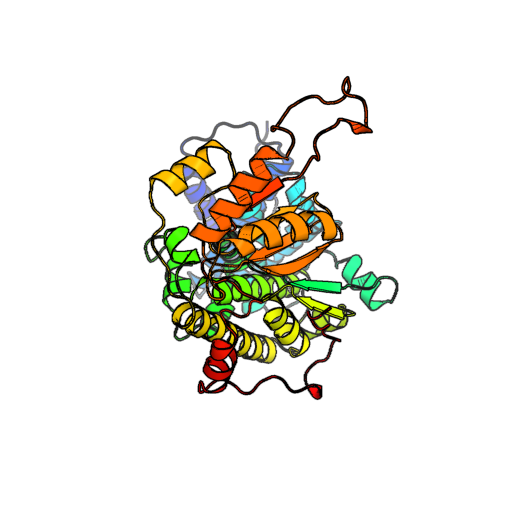6 -4.500 2.148 1.00 93.19 279 TYR A N 1
ATOM 2137 C CA . TYR A 1 279 ? 18.389 -5.045 1.555 1.00 93.19 279 TYR A CA 1
ATOM 2138 C C . TYR A 1 279 ? 18.247 -5.338 0.060 1.00 93.19 279 TYR A C 1
ATOM 2140 O O . TYR A 1 279 ? 19.137 -4.985 -0.712 1.00 93.19 279 TYR A O 1
ATOM 2148 N N . CYS A 1 280 ? 17.088 -5.827 -0.400 1.00 93.44 280 CYS A N 1
ATOM 2149 C CA . CYS A 1 280 ? 16.794 -5.921 -1.835 1.00 93.44 280 CYS A CA 1
ATOM 2150 C C . CYS A 1 280 ? 16.965 -4.574 -2.555 1.00 93.44 280 CYS A C 1
ATOM 2152 O O . CYS A 1 280 ? 17.447 -4.528 -3.689 1.00 93.44 280 CYS A O 1
ATOM 2154 N N . HIS A 1 281 ? 16.573 -3.463 -1.922 1.00 92.31 281 HIS A N 1
ATOM 2155 C CA . HIS A 1 281 ? 16.800 -2.145 -2.505 1.00 92.31 281 HIS A CA 1
ATOM 2156 C C . HIS A 1 281 ? 18.259 -1.711 -2.394 1.00 92.31 281 HIS A C 1
ATOM 2158 O O . HIS A 1 281 ? 18.803 -1.209 -3.372 1.00 92.31 281 HIS A O 1
ATOM 2164 N N . LEU A 1 282 ? 18.890 -1.888 -1.231 1.00 92.00 282 LEU A N 1
ATOM 2165 C CA . LEU A 1 282 ? 20.272 -1.482 -0.989 1.00 92.00 282 LEU A CA 1
ATOM 2166 C C . LEU A 1 282 ? 21.234 -2.152 -1.978 1.00 92.00 282 LEU A C 1
ATOM 2168 O O . LEU A 1 282 ? 21.949 -1.453 -2.696 1.00 92.00 282 LEU A O 1
ATOM 2172 N N . CYS A 1 283 ? 21.201 -3.480 -2.071 1.00 93.31 283 CYS A N 1
ATOM 2173 C CA . CYS A 1 283 ? 22.045 -4.241 -2.990 1.00 93.31 283 CYS A CA 1
ATOM 2174 C C . CYS A 1 283 ? 21.696 -3.922 -4.450 1.00 93.31 283 CYS A C 1
ATOM 2176 O O . CYS A 1 283 ? 22.587 -3.768 -5.285 1.00 93.31 283 CYS A O 1
ATOM 2178 N N . GLY A 1 284 ? 20.408 -3.733 -4.766 1.00 93.12 284 GLY A N 1
ATOM 2179 C CA . GLY A 1 284 ? 19.974 -3.299 -6.096 1.00 93.12 284 GLY A CA 1
ATOM 2180 C C . GLY A 1 284 ? 20.541 -1.930 -6.496 1.00 93.12 284 GLY A C 1
ATOM 2181 O O . GLY A 1 284 ? 21.008 -1.759 -7.620 1.00 93.12 284 GLY A O 1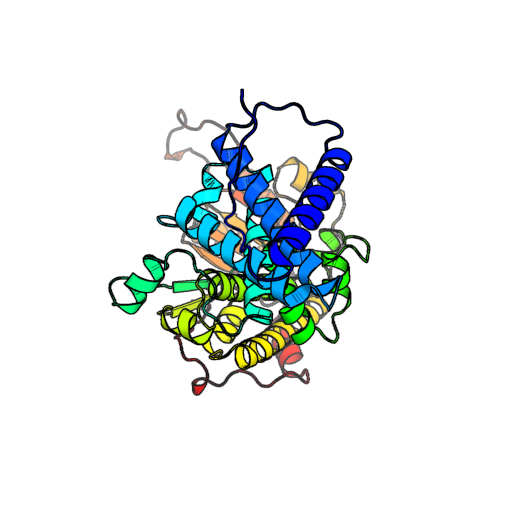
ATOM 2182 N N . GLN A 1 285 ? 20.558 -0.974 -5.565 1.00 91.19 285 GLN A N 1
ATOM 2183 C CA . GLN A 1 285 ? 21.114 0.366 -5.760 1.00 91.19 285 GLN A CA 1
ATOM 2184 C C . GLN A 1 285 ? 22.643 0.339 -5.898 1.00 91.19 285 GLN A C 1
ATOM 2186 O O . GLN A 1 285 ? 23.208 1.109 -6.671 1.00 91.19 285 GLN A O 1
ATOM 2191 N N . GLN A 1 286 ? 23.324 -0.534 -5.152 1.00 91.81 286 GLN A N 1
ATOM 2192 C CA . GLN A 1 286 ? 24.773 -0.726 -5.261 1.00 91.81 286 GLN A CA 1
ATOM 2193 C C . GLN A 1 286 ? 25.160 -1.364 -6.601 1.00 91.81 286 GLN A C 1
ATOM 2195 O O . GLN A 1 286 ? 26.130 -0.934 -7.224 1.00 91.81 286 GLN A O 1
ATOM 2200 N N . ALA A 1 287 ? 24.381 -2.346 -7.064 1.00 92.81 287 ALA A N 1
ATOM 2201 C CA . ALA A 1 287 ? 24.583 -3.003 -8.353 1.00 92.81 287 ALA A CA 1
ATOM 2202 C C . ALA A 1 287 ? 24.256 -2.085 -9.542 1.00 92.81 287 ALA A C 1
ATOM 2204 O O . ALA A 1 287 ? 24.899 -2.173 -10.588 1.00 92.81 287 ALA A O 1
ATOM 2205 N N . PHE A 1 288 ? 23.286 -1.178 -9.384 1.00 92.44 288 PHE A N 1
ATOM 2206 C CA . PHE A 1 288 ? 22.908 -0.203 -10.405 1.00 92.44 288 PHE A CA 1
ATOM 2207 C C . PHE A 1 288 ? 22.873 1.231 -9.839 1.00 92.44 288 PHE A C 1
ATOM 2209 O O . PHE A 1 288 ? 21.799 1.756 -9.532 1.00 92.44 288 PHE A O 1
ATOM 2216 N N . PRO A 1 289 ? 24.040 1.892 -9.705 1.00 89.06 289 PRO A N 1
ATOM 2217 C CA . PRO A 1 289 ? 24.121 3.238 -9.152 1.00 89.06 289 PRO A CA 1
ATOM 2218 C C . PRO A 1 289 ? 23.366 4.269 -10.004 1.00 89.06 289 PRO A C 1
ATOM 2220 O O . PRO A 1 289 ? 23.310 4.149 -11.233 1.00 89.06 289 PRO A O 1
ATOM 2223 N N . PRO A 1 290 ? 22.833 5.338 -9.388 1.00 84.56 290 PRO A N 1
ATOM 2224 C CA . PRO A 1 290 ? 22.083 6.352 -10.103 1.00 84.56 290 PRO A CA 1
ATOM 2225 C C . PRO A 1 290 ? 23.037 7.172 -10.977 1.00 84.56 290 PRO A C 1
ATOM 2227 O O . PRO A 1 290 ? 24.054 7.687 -10.510 1.00 84.56 290 PRO A O 1
ATOM 2230 N N . VAL A 1 291 ? 22.686 7.321 -12.253 1.00 86.19 291 VAL A N 1
ATOM 2231 C CA . VAL A 1 291 ? 23.456 8.105 -13.224 1.00 86.19 291 VAL A CA 1
ATOM 2232 C C . VAL A 1 291 ? 22.671 9.357 -13.591 1.00 86.19 291 VAL A C 1
ATOM 2234 O O . VAL A 1 291 ? 21.485 9.283 -13.913 1.00 86.19 291 VAL A O 1
ATOM 2237 N N . ALA A 1 292 ? 23.337 10.512 -13.554 1.00 87.00 292 ALA A N 1
ATOM 2238 C CA . ALA A 1 292 ? 22.737 11.772 -13.968 1.00 87.00 292 ALA A CA 1
ATOM 2239 C C . ALA A 1 292 ? 22.381 11.739 -15.463 1.00 87.00 292 ALA A C 1
ATOM 2241 O O . ALA A 1 292 ? 23.208 11.379 -16.301 1.00 87.00 292 ALA A O 1
ATOM 2242 N N . VAL A 1 293 ? 21.153 12.143 -15.786 1.00 89.31 293 VAL A N 1
ATOM 2243 C CA . VAL A 1 293 ? 20.672 12.295 -17.164 1.00 89.31 293 VAL A CA 1
ATOM 2244 C C . VAL A 1 293 ? 20.855 13.746 -17.596 1.00 89.31 293 VAL A C 1
ATOM 2246 O O . VAL A 1 293 ? 20.608 14.669 -16.819 1.00 89.31 293 VAL A O 1
ATOM 2249 N N . GLU A 1 294 ? 21.297 13.963 -18.834 1.00 94.19 294 GLU A N 1
ATOM 2250 C CA . GLU A 1 294 ? 21.518 15.303 -19.367 1.00 94.19 294 GLU A CA 1
ATOM 2251 C C . GLU A 1 294 ? 20.212 16.132 -19.372 1.00 94.19 294 GLU A C 1
ATOM 2253 O O . GLU A 1 294 ? 19.185 15.641 -19.854 1.00 94.19 294 GLU A O 1
ATOM 2258 N N . PRO A 1 295 ? 20.224 17.406 -18.919 1.00 94.88 295 PRO A N 1
ATOM 2259 C CA . PRO A 1 295 ? 19.011 18.228 -18.828 1.00 94.88 295 PRO A CA 1
ATOM 2260 C C . PRO A 1 295 ? 18.236 18.372 -20.143 1.00 94.88 295 PRO A C 1
ATOM 2262 O O . PRO A 1 295 ? 17.015 18.486 -20.131 1.00 94.88 295 PRO A O 1
ATOM 2265 N N . SER A 1 296 ? 18.925 18.330 -21.286 1.00 95.62 296 SER A N 1
ATOM 2266 C CA . SER A 1 296 ? 18.288 18.381 -22.605 1.00 95.62 296 SER A CA 1
ATOM 2267 C C . SER A 1 296 ? 17.427 17.150 -22.907 1.00 95.62 296 SER A C 1
ATOM 2269 O O . SER A 1 296 ? 16.380 17.293 -23.530 1.00 95.62 296 SER A O 1
ATOM 2271 N N . LEU A 1 297 ? 17.828 15.956 -22.452 1.00 94.81 297 LEU A N 1
ATOM 2272 C CA . LEU A 1 297 ? 17.037 14.727 -22.613 1.00 94.81 297 LEU A CA 1
ATOM 2273 C C . LEU A 1 297 ? 15.833 14.711 -21.668 1.00 94.81 297 LEU A C 1
ATOM 2275 O O . LEU A 1 297 ? 14.758 14.228 -22.029 1.00 94.81 297 LEU A O 1
ATOM 2279 N N . VAL A 1 298 ? 16.013 15.259 -20.464 1.00 94.38 298 VAL A N 1
ATOM 2280 C CA . VAL A 1 298 ? 14.919 15.449 -19.506 1.00 94.38 298 VAL A CA 1
ATOM 2281 C C . VAL A 1 298 ? 13.872 16.394 -20.094 1.00 94.38 298 VAL A C 1
ATOM 2283 O O . VAL A 1 298 ? 12.693 16.059 -20.100 1.00 94.38 298 VAL A O 1
ATOM 2286 N N . GLN A 1 299 ? 14.287 17.535 -20.649 1.00 95.81 299 GLN A N 1
ATOM 2287 C CA . GLN A 1 299 ? 13.349 18.485 -21.249 1.00 95.81 299 GLN A CA 1
ATOM 2288 C C . GLN A 1 299 ? 12.592 17.876 -22.441 1.00 95.81 299 GLN A C 1
ATOM 2290 O O . GLN A 1 299 ? 11.373 17.984 -22.485 1.00 95.81 299 GLN A O 1
ATOM 2295 N N . ASP A 1 300 ? 13.279 17.170 -23.348 1.00 95.62 300 ASP A N 1
ATOM 2296 C CA . ASP A 1 300 ? 12.649 16.522 -24.514 1.00 95.62 300 ASP A CA 1
ATOM 2297 C C . ASP A 1 300 ? 11.526 15.542 -24.131 1.00 95.62 300 ASP A C 1
ATOM 2299 O O . ASP A 1 300 ? 10.492 15.480 -24.789 1.00 95.62 300 ASP A O 1
ATOM 2303 N N . THR A 1 301 ? 11.713 14.773 -23.061 1.00 94.38 301 THR A N 1
ATOM 2304 C CA . THR A 1 301 ? 10.720 13.779 -22.615 1.00 94.38 301 THR A CA 1
ATOM 2305 C C . THR A 1 301 ? 9.583 14.399 -21.813 1.00 94.38 301 THR A C 1
ATOM 2307 O O . THR A 1 301 ? 8.440 13.945 -21.914 1.00 94.38 301 THR A O 1
ATOM 2310 N N . LEU A 1 302 ? 9.855 15.470 -21.062 1.00 94.19 302 LEU A N 1
ATOM 2311 C CA . LEU A 1 302 ? 8.819 16.256 -20.394 1.00 94.19 302 LEU A CA 1
ATOM 2312 C C . LEU A 1 302 ? 7.916 16.984 -21.398 1.00 94.19 302 LEU A C 1
ATOM 2314 O O . LEU A 1 302 ? 6.697 16.955 -21.229 1.00 94.19 302 LEU A O 1
ATOM 2318 N N . ASP A 1 303 ? 8.488 17.570 -22.453 1.00 93.12 303 ASP A N 1
ATOM 2319 C CA . ASP A 1 303 ? 7.742 18.291 -23.496 1.00 93.12 303 ASP A CA 1
ATOM 2320 C C . ASP A 1 303 ? 6.741 17.379 -24.233 1.00 93.12 303 ASP A C 1
ATOM 2322 O O . ASP A 1 303 ? 5.662 17.822 -24.630 1.00 93.12 303 ASP A O 1
ATOM 2326 N N . ASP A 1 304 ? 7.060 16.087 -24.358 1.00 90.06 304 ASP A N 1
ATOM 2327 C CA . ASP A 1 304 ? 6.206 15.062 -24.974 1.00 90.06 304 ASP A CA 1
ATOM 2328 C C . ASP A 1 304 ? 5.340 14.267 -23.971 1.00 90.06 304 ASP A C 1
ATOM 2330 O O . ASP A 1 304 ? 4.644 13.317 -24.355 1.00 90.06 304 ASP A O 1
ATOM 2334 N N . GLY A 1 305 ? 5.355 14.654 -22.689 1.00 90.69 305 GLY A N 1
ATOM 2335 C CA . GLY A 1 305 ? 4.518 14.069 -21.636 1.00 90.69 305 GLY A CA 1
ATOM 2336 C C . GLY A 1 305 ? 4.902 12.643 -21.229 1.00 90.69 305 GLY A C 1
ATOM 2337 O O . GLY A 1 305 ? 4.057 11.893 -20.750 1.00 90.69 305 GLY A O 1
ATOM 2338 N N . GLU A 1 306 ? 6.156 12.242 -21.433 1.00 93.31 306 GLU A N 1
ATOM 2339 C CA . GLU A 1 306 ? 6.650 10.884 -21.157 1.00 93.31 306 GLU A CA 1
ATOM 2340 C C . GLU A 1 306 ? 7.223 10.740 -19.737 1.00 93.31 306 GLU A C 1
ATOM 2342 O O . GLU A 1 306 ? 7.446 9.621 -19.276 1.00 93.31 306 GLU A O 1
ATOM 2347 N N . GLY A 1 307 ? 7.423 11.853 -19.027 1.00 92.00 307 GLY A N 1
ATOM 2348 C CA . GLY A 1 307 ? 8.006 11.891 -17.683 1.00 92.00 307 GLY A CA 1
ATOM 2349 C C . GLY A 1 307 ? 9.534 11.992 -17.692 1.00 92.00 307 GLY A C 1
ATOM 2350 O O . GLY A 1 307 ? 10.160 12.078 -18.744 1.00 92.00 307 GLY A O 1
ATOM 2351 N N . ILE A 1 308 ? 10.143 12.003 -16.503 1.00 91.00 308 ILE A N 1
ATOM 2352 C CA . ILE A 1 308 ? 11.601 12.119 -16.351 1.00 91.00 308 ILE A CA 1
ATOM 2353 C C . ILE A 1 308 ? 12.260 10.780 -16.721 1.00 91.00 308 ILE A C 1
ATOM 2355 O O . ILE A 1 308 ? 11.854 9.757 -16.167 1.00 91.00 308 ILE A O 1
ATOM 2359 N N . PRO A 1 309 ? 13.297 10.754 -17.582 1.00 93.44 309 PRO A N 1
ATOM 2360 C CA . PRO A 1 309 ? 13.959 9.518 -17.975 1.00 93.44 309 PRO A CA 1
ATOM 2361 C C . PRO A 1 309 ? 14.478 8.731 -16.773 1.00 93.44 309 PRO A C 1
ATOM 2363 O O . PRO A 1 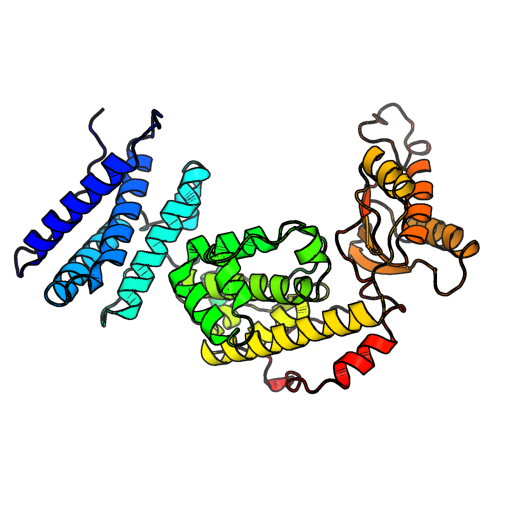309 ? 15.225 9.249 -15.943 1.00 93.44 309 PRO A O 1
ATOM 2366 N N . SER A 1 310 ? 14.126 7.453 -16.724 1.00 92.25 310 SER A N 1
ATOM 2367 C CA . SER A 1 310 ? 14.553 6.518 -15.689 1.00 92.25 310 SER A CA 1
ATOM 2368 C C . SER A 1 310 ? 14.917 5.162 -16.301 1.00 92.25 310 SER A C 1
ATOM 2370 O O . SER A 1 310 ? 14.636 4.913 -17.482 1.00 92.25 310 SER A O 1
ATOM 2372 N N . PRO A 1 311 ? 15.530 4.255 -15.520 1.00 94.12 311 PRO A N 1
ATOM 2373 C CA . PRO A 1 311 ? 15.835 2.913 -15.993 1.00 94.12 311 PRO A CA 1
ATOM 2374 C C . PRO A 1 311 ? 14.618 2.020 -16.263 1.00 94.12 311 PRO A C 1
ATOM 2376 O O . PRO A 1 311 ? 14.785 0.878 -16.693 1.00 94.12 311 PRO A O 1
ATOM 2379 N N . VAL A 1 312 ? 13.401 2.502 -15.986 1.00 94.25 312 VAL A N 1
ATOM 2380 C CA . VAL A 1 312 ? 12.166 1.719 -16.044 1.00 94.25 312 VAL A CA 1
ATOM 2381 C C . VAL A 1 312 ? 11.097 2.499 -16.804 1.00 94.25 312 VAL A C 1
ATOM 2383 O O . VAL A 1 312 ? 10.697 3.587 -16.402 1.00 94.25 312 VAL A O 1
ATOM 2386 N N . SER A 1 313 ? 10.586 1.933 -17.895 1.00 95.38 313 SER A N 1
ATOM 2387 C CA . SER A 1 313 ? 9.520 2.545 -18.697 1.00 95.38 313 SER A CA 1
ATOM 2388 C C . SER A 1 313 ? 8.337 1.598 -18.870 1.00 95.38 313 SER A C 1
ATOM 2390 O O . SER A 1 313 ? 8.501 0.395 -19.049 1.00 95.38 313 SER A O 1
ATOM 2392 N N . SER A 1 314 ? 7.128 2.144 -18.805 1.00 96.00 314 SER A N 1
ATOM 2393 C CA . SER A 1 314 ? 5.877 1.433 -19.047 1.00 96.00 314 SER A CA 1
ATOM 2394 C C . SER A 1 314 ? 5.420 1.665 -20.480 1.00 96.00 314 SER A C 1
ATOM 2396 O O . SER A 1 314 ? 5.344 2.810 -20.923 1.00 96.00 314 SER A O 1
ATOM 2398 N N . VAL A 1 315 ? 5.087 0.589 -21.193 1.00 97.00 315 VAL A N 1
ATOM 2399 C CA . VAL A 1 315 ? 4.502 0.619 -22.538 1.00 97.00 315 VAL A CA 1
ATOM 2400 C C . VAL A 1 315 ? 3.131 -0.047 -22.488 1.00 97.00 315 VAL A C 1
ATOM 2402 O O . VAL A 1 315 ? 3.029 -1.255 -22.261 1.00 97.00 315 VAL A O 1
ATOM 2405 N N . ALA A 1 316 ? 2.069 0.722 -22.733 1.00 96.38 316 ALA A N 1
ATOM 2406 C CA . ALA A 1 316 ? 0.692 0.236 -22.670 1.00 96.38 316 ALA A CA 1
ATOM 2407 C C . ALA A 1 316 ? -0.055 0.473 -23.987 1.00 96.38 316 ALA A C 1
ATOM 2409 O O . ALA A 1 316 ? -0.074 1.572 -24.531 1.00 96.38 316 ALA A O 1
ATOM 2410 N N . GLY A 1 317 ? -0.706 -0.566 -24.504 1.00 95.56 317 GLY A N 1
ATOM 2411 C CA . GLY A 1 317 ? -1.444 -0.538 -25.766 1.00 95.56 317 GLY A CA 1
ATOM 2412 C C . GLY A 1 317 ? -0.657 -1.040 -26.979 1.00 95.56 317 GLY A C 1
ATOM 2413 O O . GLY A 1 317 ? -1.214 -1.063 -28.073 1.00 95.56 317 GLY A O 1
ATOM 2414 N N . LEU A 1 318 ? 0.578 -1.526 -26.834 1.00 96.06 318 LEU A N 1
ATOM 2415 C CA . LEU A 1 318 ? 1.361 -2.104 -27.938 1.00 96.06 318 LEU A CA 1
ATOM 2416 C C . LEU A 1 318 ? 1.508 -3.627 -27.752 1.00 96.06 318 LEU A C 1
ATOM 2418 O O . LEU A 1 318 ? 1.822 -4.044 -26.643 1.00 96.06 318 LEU A O 1
ATOM 2422 N N . PRO A 1 319 ? 1.256 -4.479 -28.766 1.00 96.44 319 PRO A N 1
ATOM 2423 C CA . PRO A 1 319 ? 1.523 -5.918 -28.671 1.00 96.44 319 PRO A CA 1
ATOM 2424 C C . PRO A 1 319 ? 3.016 -6.231 -28.493 1.00 96.44 319 PRO A C 1
ATOM 2426 O O . PRO A 1 319 ? 3.858 -5.552 -29.081 1.00 96.44 319 PRO A O 1
ATOM 2429 N N . LEU A 1 320 ? 3.337 -7.302 -27.755 1.00 97.44 320 LEU A N 1
ATOM 2430 C CA . LEU A 1 320 ? 4.724 -7.686 -27.443 1.00 97.44 320 LEU A CA 1
ATOM 2431 C C . LEU A 1 320 ? 5.593 -7.821 -28.699 1.00 97.44 320 LEU A C 1
ATOM 2433 O O . LEU A 1 320 ? 6.640 -7.192 -28.787 1.00 97.44 320 LEU A O 1
ATOM 2437 N N . LYS A 1 321 ? 5.106 -8.561 -29.701 1.00 97.38 321 LYS A N 1
ATOM 2438 C CA . LYS A 1 321 ? 5.813 -8.780 -30.973 1.00 97.38 321 LYS A CA 1
ATOM 2439 C C . LYS A 1 321 ? 6.235 -7.479 -31.668 1.00 97.38 321 LYS A C 1
ATOM 2441 O O . LYS A 1 321 ? 7.260 -7.446 -32.337 1.00 97.38 321 LYS A O 1
ATOM 2446 N N . ASP A 1 322 ? 5.439 -6.416 -31.527 1.00 96.62 322 ASP A N 1
ATOM 2447 C CA . ASP A 1 322 ? 5.701 -5.131 -32.171 1.00 96.62 322 ASP A CA 1
ATOM 2448 C C . ASP A 1 322 ? 6.693 -4.325 -31.316 1.00 96.62 322 ASP A C 1
ATOM 2450 O O . ASP A 1 322 ? 7.639 -3.739 -31.842 1.00 96.62 322 ASP A O 1
ATOM 2454 N N . LEU A 1 323 ? 6.537 -4.361 -29.986 1.00 97.81 323 LEU A N 1
ATOM 2455 C CA . LEU A 1 323 ? 7.478 -3.760 -29.036 1.00 97.81 323 LEU A CA 1
ATOM 2456 C C . LEU A 1 323 ? 8.890 -4.358 -29.164 1.00 97.81 323 LEU A C 1
ATOM 2458 O O . LEU A 1 323 ? 9.869 -3.615 -29.235 1.00 97.81 323 LEU A O 1
ATOM 2462 N N . GLU A 1 324 ? 9.006 -5.682 -29.262 1.00 97.94 324 GLU A N 1
ATOM 2463 C CA . GLU A 1 324 ? 10.284 -6.392 -29.401 1.00 97.94 324 GLU A CA 1
ATOM 2464 C C . GLU A 1 324 ? 11.054 -5.982 -30.662 1.00 97.94 324 GLU A C 1
ATOM 2466 O O . GLU A 1 324 ? 12.282 -5.886 -30.629 1.00 97.94 324 GLU A O 1
ATOM 2471 N N . VAL A 1 325 ? 10.362 -5.666 -31.764 1.00 97.75 325 VAL A N 1
ATOM 2472 C CA . VAL A 1 325 ? 11.001 -5.142 -32.985 1.00 97.75 325 VAL A CA 1
ATOM 2473 C C . VAL A 1 325 ? 11.676 -3.798 -32.708 1.00 97.75 325 VAL A C 1
ATOM 2475 O O . VAL A 1 325 ? 12.812 -3.573 -33.137 1.00 97.75 325 VAL A O 1
ATOM 2478 N N . HIS A 1 326 ? 11.009 -2.911 -31.966 1.00 97.62 326 HIS A N 1
ATOM 2479 C CA . HIS A 1 326 ? 11.564 -1.611 -31.592 1.00 97.62 326 HIS A CA 1
ATOM 2480 C C . HIS A 1 326 ? 12.719 -1.741 -30.590 1.00 97.62 326 HIS A C 1
ATOM 2482 O O . HIS A 1 326 ? 13.743 -1.072 -30.763 1.00 97.62 326 HIS A O 1
ATOM 2488 N N . ILE A 1 327 ? 12.598 -2.634 -29.604 1.00 98.19 327 ILE A N 1
ATOM 2489 C CA . ILE A 1 327 ? 13.672 -2.945 -28.649 1.00 98.19 327 ILE A CA 1
ATOM 2490 C C . ILE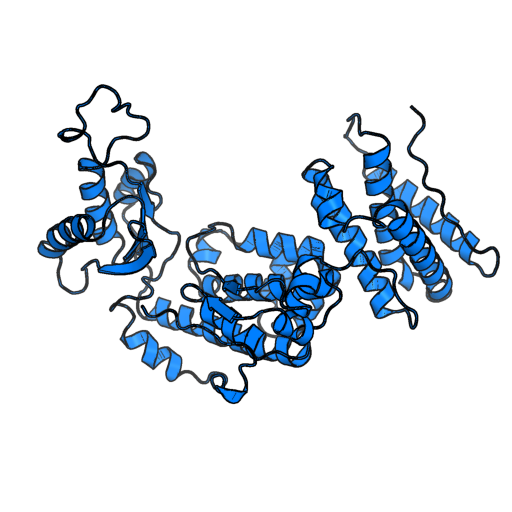 A 1 327 ? 14.891 -3.493 -29.392 1.00 98.19 327 ILE A C 1
ATOM 2492 O O . ILE A 1 327 ? 15.976 -2.934 -29.272 1.00 98.19 327 ILE A O 1
ATOM 2496 N N . LYS A 1 328 ? 14.722 -4.510 -30.245 1.00 97.94 328 LYS A N 1
ATOM 2497 C CA . LYS A 1 328 ? 15.817 -5.114 -31.018 1.00 97.94 328 LYS A CA 1
ATOM 2498 C C . LYS A 1 328 ? 16.525 -4.098 -31.912 1.00 97.94 328 LYS A C 1
ATOM 2500 O O . LYS A 1 328 ? 17.752 -4.079 -31.965 1.00 97.94 328 LYS A O 1
ATOM 2505 N N . LYS A 1 329 ? 15.766 -3.233 -32.593 1.00 97.31 329 LYS A N 1
ATOM 2506 C CA . LYS A 1 329 ? 16.330 -2.151 -33.413 1.00 97.31 329 LYS A CA 1
ATOM 2507 C C . LYS A 1 329 ? 17.100 -1.131 -32.572 1.00 97.31 329 LYS A C 1
ATOM 2509 O O . LYS A 1 329 ? 18.076 -0.561 -33.044 1.00 97.31 329 LYS A O 1
ATOM 2514 N N . THR A 1 330 ? 16.662 -0.873 -31.347 1.00 97.00 330 THR A N 1
ATOM 2515 C CA . THR A 1 330 ? 17.369 0.038 -30.439 1.00 97.00 330 THR A CA 1
ATOM 2516 C C . THR A 1 330 ? 18.653 -0.628 -29.939 1.00 97.00 330 THR A C 1
ATOM 2518 O O . THR A 1 330 ? 19.737 -0.080 -30.121 1.00 97.00 330 THR A O 1
ATOM 2521 N N . ASN A 1 331 ? 18.555 -1.870 -29.463 1.00 98.12 331 ASN A N 1
ATOM 2522 C CA . ASN A 1 331 ? 19.669 -2.672 -28.960 1.00 98.12 331 ASN A CA 1
ATOM 2523 C C . ASN A 1 331 ? 20.751 -2.963 -30.003 1.00 98.12 331 ASN A C 1
ATOM 2525 O O . ASN A 1 331 ? 21.905 -3.122 -29.626 1.00 98.12 331 ASN A O 1
ATOM 2529 N N . SER A 1 332 ? 20.439 -2.988 -31.306 1.00 97.56 332 SER A N 1
ATOM 2530 C CA . SER A 1 332 ? 21.462 -3.179 -32.348 1.00 97.56 332 SER A CA 1
ATOM 2531 C C . SER A 1 332 ? 22.492 -2.047 -32.417 1.00 97.56 332 SER A C 1
ATOM 2533 O O . SER A 1 332 ? 23.526 -2.208 -33.057 1.00 97.56 332 SER A O 1
ATOM 2535 N N . HIS A 1 333 ? 22.201 -0.902 -31.796 1.00 96.38 333 HIS A N 1
ATOM 2536 C CA . HIS A 1 333 ? 23.101 0.248 -31.699 1.00 96.38 333 HIS A CA 1
ATOM 2537 C C . HIS A 1 333 ? 23.736 0.376 -30.307 1.00 96.38 333 HIS A C 1
ATOM 2539 O O . HIS A 1 333 ? 24.444 1.348 -30.053 1.00 96.38 333 HIS A O 1
ATOM 2545 N N . LEU A 1 334 ? 23.458 -0.566 -29.398 1.00 96.88 334 LEU A N 1
ATOM 2546 C CA . LEU A 1 334 ? 23.886 -0.518 -28.006 1.00 96.88 334 LEU A CA 1
ATOM 2547 C C . LEU A 1 334 ? 24.830 -1.689 -27.692 1.00 96.88 334 LEU A C 1
ATOM 2549 O O . LEU A 1 334 ? 24.585 -2.816 -28.135 1.00 96.88 334 LEU A O 1
ATOM 2553 N N . PRO A 1 335 ? 25.895 -1.455 -26.905 1.00 96.25 335 PRO A N 1
ATOM 2554 C CA . PRO A 1 335 ? 26.687 -2.543 -26.338 1.00 96.25 335 PRO A CA 1
ATOM 2555 C C . PRO A 1 335 ? 25.829 -3.393 -25.390 1.00 96.25 335 PRO A C 1
ATOM 2557 O O . PRO A 1 335 ? 24.811 -2.919 -24.888 1.00 96.25 335 PRO A O 1
ATOM 2560 N N . ALA A 1 336 ? 26.250 -4.638 -25.138 1.00 93.31 336 ALA A N 1
ATOM 2561 C CA . ALA A 1 336 ? 25.485 -5.625 -24.365 1.00 93.31 336 ALA A CA 1
ATOM 2562 C C . ALA A 1 336 ? 25.006 -5.084 -23.006 1.00 93.31 336 ALA A C 1
ATOM 2564 O O . ALA A 1 336 ? 23.822 -5.178 -22.695 1.00 93.31 336 ALA A O 1
ATOM 2565 N N . ASP A 1 337 ? 25.888 -4.409 -22.269 1.00 91.50 337 ASP A N 1
ATOM 2566 C CA . ASP A 1 337 ? 25.595 -3.869 -20.935 1.00 91.50 337 ASP A CA 1
ATOM 2567 C C . ASP A 1 337 ? 24.688 -2.627 -20.957 1.00 91.50 337 ASP A C 1
ATOM 2569 O O . ASP A 1 337 ? 24.390 -2.047 -19.922 1.00 91.50 337 ASP A O 1
ATOM 2573 N N . PHE A 1 338 ? 24.214 -2.179 -22.118 1.00 95.00 338 PHE A N 1
ATOM 2574 C CA . PHE A 1 338 ? 23.293 -1.044 -22.238 1.00 95.00 338 PHE A CA 1
ATOM 2575 C C . PHE A 1 338 ? 21.974 -1.423 -22.913 1.00 95.00 338 PHE A C 1
ATOM 2577 O O . PHE A 1 338 ? 21.160 -0.547 -23.206 1.00 95.00 338 PHE A O 1
ATOM 2584 N N . GLN A 1 339 ? 21.761 -2.712 -23.179 1.00 97.50 339 GLN A N 1
ATOM 2585 C CA . GLN A 1 339 ? 20.578 -3.190 -23.878 1.00 97.50 339 GLN A CA 1
ATOM 2586 C C . GLN A 1 339 ? 19.321 -3.137 -23.009 1.00 97.50 339 GLN A C 1
ATOM 2588 O O . GLN A 1 339 ? 19.329 -3.382 -21.807 1.00 97.50 339 GLN A O 1
ATOM 2593 N N . LEU A 1 340 ? 18.207 -2.842 -23.668 1.00 98.00 340 LEU A N 1
ATOM 2594 C CA . LEU A 1 340 ? 16.881 -2.818 -23.072 1.00 98.00 340 LEU A CA 1
ATOM 2595 C C . LEU A 1 340 ? 16.236 -4.201 -23.166 1.00 98.00 340 LEU A C 1
ATOM 2597 O O . LEU A 1 340 ? 16.407 -4.907 -24.162 1.00 98.00 340 LEU A O 1
ATOM 2601 N N . GLY A 1 341 ? 15.430 -4.558 -22.174 1.00 97.50 341 GLY A N 1
ATOM 2602 C CA . GLY A 1 341 ? 14.654 -5.797 -22.168 1.00 97.50 341 GLY A CA 1
ATOM 2603 C C . GLY A 1 341 ? 13.269 -5.594 -21.571 1.00 97.50 341 GLY A C 1
ATOM 2604 O O . GLY A 1 341 ? 13.061 -4.671 -20.786 1.00 97.50 341 GLY A O 1
ATOM 2605 N N . VAL A 1 342 ? 12.317 -6.451 -21.947 1.00 97.56 342 VAL A N 1
ATOM 2606 C CA . VAL A 1 342 ? 11.021 -6.521 -21.261 1.00 97.56 342 VAL A CA 1
ATOM 2607 C C . VAL A 1 342 ? 11.221 -7.271 -19.949 1.00 97.56 342 VAL A C 1
ATOM 2609 O O . VAL A 1 342 ? 11.665 -8.416 -19.963 1.00 97.56 342 VAL A O 1
ATOM 2612 N N . SER A 1 343 ? 10.899 -6.620 -18.837 1.00 95.12 343 SER A N 1
ATOM 2613 C CA . SER A 1 343 ? 11.100 -7.153 -17.490 1.00 95.12 343 SER A CA 1
ATOM 2614 C C . SER A 1 343 ? 9.800 -7.596 -16.823 1.00 95.12 343 SER A C 1
ATOM 2616 O O . SER A 1 343 ? 9.810 -8.516 -16.013 1.00 95.12 343 SER A O 1
ATOM 2618 N N . LEU A 1 344 ? 8.662 -6.987 -17.184 1.00 95.06 344 LEU A N 1
ATOM 2619 C CA . LEU A 1 344 ? 7.348 -7.367 -16.660 1.00 95.06 344 LEU A CA 1
ATOM 2620 C C . LEU A 1 344 ? 6.294 -7.437 -17.763 1.00 95.06 344 LEU A C 1
ATOM 2622 O O . LEU A 1 344 ? 6.210 -6.562 -18.629 1.00 95.06 344 LEU A O 1
ATOM 2626 N N . TYR A 1 345 ? 5.436 -8.450 -17.656 1.00 95.81 345 TYR A N 1
ATOM 2627 C CA . TYR A 1 345 ? 4.331 -8.738 -18.568 1.00 95.81 345 TYR A CA 1
ATOM 2628 C C . TYR A 1 345 ? 3.002 -8.533 -17.833 1.00 95.81 345 TYR A C 1
ATOM 2630 O O . TYR A 1 345 ? 2.314 -9.481 -17.466 1.00 95.81 345 TYR A O 1
ATOM 2638 N N . ASN A 1 346 ? 2.645 -7.269 -17.592 1.00 93.38 346 ASN A N 1
ATOM 2639 C CA . ASN A 1 346 ? 1.466 -6.895 -16.797 1.00 93.38 346 ASN A CA 1
ATOM 2640 C C . ASN A 1 346 ? 0.134 -7.201 -17.505 1.00 93.38 346 ASN A C 1
ATOM 2642 O O . ASN A 1 346 ? -0.930 -7.169 -16.892 1.00 93.38 346 ASN A O 1
ATOM 2646 N N . GLY A 1 347 ? 0.173 -7.471 -18.807 1.00 93.75 347 GLY A N 1
ATOM 2647 C CA . GLY A 1 347 ? -0.981 -7.891 -19.583 1.00 93.75 347 GLY A CA 1
ATOM 2648 C C . GLY A 1 347 ? -0.617 -8.145 -21.045 1.00 93.75 347 GLY A C 1
ATOM 2649 O O . GLY A 1 347 ? 0.533 -7.966 -21.442 1.00 93.75 347 GLY A O 1
ATOM 2650 N N . PRO A 1 348 ? -1.594 -8.492 -21.900 1.00 94.81 348 PRO A N 1
ATOM 2651 C CA . PRO A 1 348 ? -1.335 -8.854 -23.298 1.00 94.81 348 PRO A CA 1
ATOM 2652 C C . PRO A 1 348 ? -0.756 -7.707 -24.148 1.00 94.81 348 PRO A C 1
ATOM 2654 O O . PRO A 1 348 ? -0.254 -7.939 -25.248 1.00 94.81 348 PRO A O 1
ATOM 2657 N N . ARG A 1 349 ? -0.874 -6.460 -23.673 1.00 97.06 349 ARG A N 1
ATOM 2658 C CA . ARG A 1 349 ? -0.387 -5.235 -24.331 1.00 97.06 349 ARG A CA 1
ATOM 2659 C C . ARG A 1 349 ? 0.166 -4.225 -23.319 1.00 97.06 349 ARG A C 1
ATOM 2661 O O . ARG A 1 349 ? 0.092 -3.027 -23.572 1.00 97.06 349 ARG A O 1
ATOM 2668 N N . ALA A 1 350 ? 0.602 -4.681 -22.149 1.00 96.62 350 ALA A N 1
ATOM 2669 C CA . ALA A 1 350 ? 1.090 -3.821 -21.074 1.00 96.62 350 ALA A CA 1
ATOM 2670 C C . ALA A 1 350 ? 2.387 -4.413 -20.529 1.00 96.62 350 ALA A C 1
ATOM 2672 O O . ALA A 1 350 ? 2.368 -5.471 -19.900 1.00 96.62 350 ALA A O 1
ATOM 2673 N N . PHE A 1 351 ? 3.498 -3.738 -20.801 1.00 97.50 351 PHE A N 1
ATOM 2674 C CA . PHE A 1 351 ? 4.839 -4.246 -20.539 1.00 97.50 351 PHE A CA 1
ATOM 2675 C C . PHE A 1 351 ? 5.676 -3.197 -19.825 1.00 97.50 351 PHE A C 1
ATOM 2677 O O . PHE A 1 351 ? 5.524 -2.003 -20.083 1.00 97.50 351 PHE A O 1
ATOM 2684 N N . ILE A 1 352 ? 6.581 -3.652 -18.965 1.00 96.62 352 ILE A N 1
ATOM 2685 C CA . ILE A 1 352 ? 7.646 -2.809 -18.425 1.00 96.62 352 ILE A CA 1
ATOM 2686 C C . ILE A 1 352 ? 8.937 -3.147 -19.157 1.00 96.62 352 ILE A C 1
ATOM 2688 O O . ILE A 1 352 ? 9.284 -4.318 -19.304 1.00 96.62 352 ILE A O 1
ATOM 2692 N N . VAL A 1 353 ? 9.624 -2.114 -19.632 1.00 97.75 353 VAL A N 1
ATOM 2693 C CA . VAL A 1 353 ? 10.924 -2.206 -20.291 1.00 97.75 353 VAL A CA 1
ATOM 2694 C C . VAL A 1 353 ? 11.972 -1.584 -19.383 1.00 97.75 353 VAL A C 1
ATOM 2696 O O . VAL A 1 353 ? 11.809 -0.449 -18.928 1.00 97.75 353 VAL A O 1
ATOM 2699 N N . THR A 1 354 ? 13.055 -2.316 -19.145 1.00 96.94 354 THR A N 1
ATOM 2700 C CA . THR A 1 354 ? 14.156 -1.899 -18.274 1.00 96.94 354 THR A CA 1
ATOM 2701 C C . THR A 1 354 ? 15.479 -1.806 -19.013 1.00 96.94 354 THR A C 1
ATOM 2703 O O . THR A 1 354 ? 15.762 -2.618 -19.894 1.00 96.94 354 THR A O 1
ATOM 2706 N N . GLY A 1 355 ? 16.305 -0.858 -18.586 1.00 95.75 355 GLY A N 1
ATOM 2707 C CA . GLY A 1 355 ? 17.712 -0.689 -18.953 1.00 95.75 355 GLY A CA 1
ATOM 2708 C C . GLY A 1 355 ? 18.137 0.768 -18.747 1.00 95.75 355 GLY A C 1
ATOM 2709 O O . GLY A 1 355 ? 17.328 1.562 -18.283 1.00 95.75 355 GLY A O 1
ATOM 2710 N N . PRO A 1 356 ? 19.382 1.164 -19.052 1.00 95.50 356 PRO A N 1
ATOM 2711 C CA . PRO A 1 356 ? 19.894 2.485 -18.697 1.00 95.50 356 PRO A CA 1
ATOM 2712 C C . PRO A 1 356 ? 19.026 3.629 -19.229 1.00 95.50 356 PRO A C 1
ATOM 2714 O O . PRO A 1 356 ? 18.588 3.597 -20.380 1.00 95.50 356 PRO A O 1
ATOM 2717 N N . ALA A 1 357 ? 18.820 4.672 -18.417 1.00 94.50 357 ALA A N 1
ATOM 2718 C CA . ALA A 1 357 ? 17.883 5.762 -18.715 1.00 94.50 357 ALA A CA 1
ATOM 2719 C C . ALA A 1 357 ? 18.104 6.397 -20.103 1.00 94.50 357 ALA A C 1
ATOM 2721 O O . ALA A 1 357 ? 17.150 6.661 -20.832 1.00 94.50 357 ALA A O 1
ATOM 2722 N N . ARG A 1 358 ? 19.367 6.556 -20.523 1.00 94.06 358 ARG A N 1
ATOM 2723 C CA . ARG A 1 358 ? 19.726 7.072 -21.854 1.00 94.06 358 ARG A CA 1
ATOM 2724 C C . ARG A 1 358 ? 19.351 6.126 -22.998 1.00 94.06 358 ARG A C 1
ATOM 2726 O O . ARG A 1 358 ? 18.899 6.580 -24.045 1.00 94.06 358 ARG A O 1
ATOM 2733 N N . ALA A 1 359 ? 19.534 4.818 -22.819 1.00 95.31 359 ALA A N 1
ATOM 2734 C CA . ALA A 1 359 ? 19.092 3.831 -23.802 1.00 95.31 359 ALA A CA 1
ATOM 2735 C C . ALA A 1 359 ? 17.561 3.834 -23.904 1.00 95.31 359 ALA A C 1
ATOM 2737 O O . ALA A 1 359 ? 17.010 3.861 -25.006 1.00 95.31 359 ALA A O 1
ATOM 2738 N N . SER A 1 360 ? 16.890 3.890 -22.751 1.00 94.81 360 SER A N 1
ATOM 2739 C CA . SER A 1 360 ? 15.434 3.946 -22.647 1.00 94.81 360 SER A CA 1
ATOM 2740 C C . SER A 1 360 ? 14.868 5.191 -23.349 1.00 94.81 360 SER A C 1
ATOM 2742 O O . SER A 1 360 ? 13.977 5.059 -24.185 1.00 94.81 360 SER A O 1
ATOM 2744 N N . HIS A 1 361 ? 15.473 6.374 -23.159 1.00 95.56 361 HIS A N 1
ATOM 2745 C CA . HIS A 1 361 ? 15.174 7.598 -23.930 1.00 95.56 361 HIS A CA 1
ATOM 2746 C C . HIS A 1 361 ? 15.202 7.366 -25.450 1.00 95.56 361 HIS A C 1
ATOM 2748 O O . HIS A 1 361 ? 14.265 7.745 -26.162 1.00 95.56 361 HIS A O 1
ATOM 2754 N N . GLY A 1 362 ? 16.225 6.670 -25.953 1.00 95.31 362 GLY A N 1
ATOM 2755 C CA . GLY A 1 362 ? 16.335 6.323 -27.371 1.00 95.31 362 GLY A CA 1
ATOM 2756 C C . GLY A 1 362 ? 15.183 5.444 -27.876 1.00 95.31 362 GLY A C 1
ATOM 2757 O O . GLY A 1 362 ? 14.652 5.682 -28.967 1.00 95.31 362 GLY A O 1
ATOM 2758 N N . LEU A 1 363 ? 14.753 4.455 -27.083 1.00 97.06 363 LEU A N 1
ATOM 2759 C CA . LEU A 1 363 ? 13.578 3.636 -27.399 1.00 97.06 363 LEU A CA 1
ATOM 2760 C C . LEU A 1 363 ? 12.301 4.482 -27.414 1.00 97.06 363 LEU A C 1
ATOM 2762 O O . LEU A 1 363 ? 11.544 4.409 -28.384 1.00 97.06 363 LEU A O 1
ATOM 2766 N N . VAL A 1 364 ? 12.078 5.297 -26.381 1.00 96.00 364 VAL A N 1
ATOM 2767 C CA . VAL A 1 364 ? 10.892 6.158 -26.270 1.00 96.00 364 VAL A CA 1
ATOM 2768 C C . VAL A 1 364 ? 10.801 7.113 -27.462 1.00 96.00 364 VAL A C 1
ATOM 2770 O O . VAL A 1 364 ? 9.773 7.151 -28.137 1.00 96.00 364 VAL A O 1
ATOM 2773 N N . THR A 1 365 ? 11.905 7.763 -27.835 1.00 94.25 365 THR A N 1
ATOM 2774 C CA . THR A 1 365 ? 11.982 8.641 -29.017 1.00 94.25 365 THR A CA 1
ATOM 2775 C C . THR A 1 365 ? 11.623 7.903 -30.315 1.00 94.25 365 THR A C 1
ATOM 2777 O O . THR A 1 365 ? 10.992 8.456 -31.222 1.00 94.25 365 THR A O 1
ATOM 2780 N N . ASN A 1 366 ? 12.012 6.631 -30.446 1.00 94.12 366 ASN A N 1
ATOM 2781 C CA . ASN A 1 366 ? 11.656 5.812 -31.606 1.00 94.12 366 ASN A CA 1
ATOM 2782 C C . ASN A 1 366 ? 10.176 5.411 -31.606 1.00 94.12 366 ASN A C 1
ATOM 2784 O O . ASN A 1 366 ? 9.538 5.438 -32.662 1.00 94.12 366 ASN A O 1
ATOM 2788 N N . LEU A 1 367 ? 9.625 5.078 -30.440 1.00 95.75 367 LEU A N 1
ATOM 2789 C CA . LEU A 1 367 ? 8.209 4.763 -30.262 1.00 95.75 367 LEU A CA 1
ATOM 2790 C C . LEU A 1 367 ? 7.316 5.991 -30.510 1.00 95.75 367 LEU A C 1
ATOM 2792 O O . LEU A 1 367 ? 6.265 5.872 -31.144 1.00 95.75 367 LEU A O 1
ATOM 2796 N N . ARG A 1 368 ? 7.772 7.187 -30.120 1.00 93.44 368 ARG A N 1
ATOM 2797 C CA . ARG A 1 368 ? 7.100 8.474 -30.360 1.00 93.44 368 ARG A CA 1
ATOM 2798 C C . ARG A 1 368 ? 6.793 8.710 -31.844 1.00 93.44 368 ARG A C 1
ATOM 2800 O O . ARG A 1 368 ? 5.725 9.200 -32.193 1.00 93.44 368 ARG A O 1
ATOM 2807 N N . LYS A 1 369 ? 7.689 8.292 -32.746 1.00 92.69 369 LYS A N 1
ATOM 2808 C CA . LYS A 1 369 ? 7.527 8.463 -34.207 1.00 92.69 369 LYS A CA 1
ATOM 2809 C C . LYS A 1 369 ? 6.401 7.604 -34.793 1.00 92.69 369 LYS A C 1
ATOM 2811 O O . LYS A 1 369 ? 5.782 7.988 -35.794 1.00 92.69 369 LYS A O 1
ATOM 2816 N N . VAL A 1 370 ? 6.150 6.441 -34.192 1.00 92.88 370 VAL A N 1
ATOM 2817 C CA . VAL A 1 370 ? 5.170 5.464 -34.688 1.00 92.88 370 VAL A CA 1
ATOM 2818 C C . VAL A 1 370 ? 3.826 5.549 -33.972 1.00 92.88 370 VAL A C 1
ATOM 2820 O O . VAL A 1 370 ? 2.820 5.174 -34.574 1.00 92.88 370 VAL A O 1
ATOM 2823 N N . ARG A 1 371 ? 3.775 6.075 -32.739 1.00 93.31 371 ARG A N 1
ATOM 2824 C CA . ARG A 1 371 ? 2.510 6.293 -32.024 1.00 93.31 371 ARG A CA 1
ATOM 2825 C C . ARG A 1 371 ? 1.674 7.386 -32.684 1.00 93.31 371 ARG A C 1
ATOM 2827 O O . ARG A 1 371 ? 2.187 8.308 -33.326 1.00 93.31 371 ARG A O 1
ATOM 2834 N N . VAL A 1 372 ? 0.359 7.273 -32.539 1.00 92.69 372 VAL A N 1
ATOM 2835 C CA . VAL A 1 372 ? -0.547 8.382 -32.847 1.00 92.69 372 VAL A CA 1
ATOM 2836 C C . VAL A 1 372 ? -0.284 9.547 -31.873 1.00 92.69 372 VAL A C 1
ATOM 2838 O O . VAL A 1 372 ? -0.108 9.292 -30.681 1.00 92.69 372 VAL A O 1
ATOM 2841 N N . PRO A 1 373 ? -0.250 10.811 -32.336 1.00 87.50 373 PRO A N 1
ATOM 2842 C CA . PRO A 1 373 ? -0.189 11.958 -31.434 1.00 87.50 373 PRO A CA 1
ATOM 2843 C C . PRO A 1 373 ? -1.395 12.002 -30.489 1.00 87.50 373 PRO A C 1
ATOM 2845 O O . PRO A 1 373 ? -2.516 11.664 -30.882 1.00 87.50 373 PRO A O 1
ATOM 2848 N N . SER A 1 374 ? -1.171 12.449 -29.254 1.00 82.31 374 SER A N 1
ATOM 2849 C CA . SER A 1 374 ? -2.226 12.603 -28.250 1.00 82.31 374 SER A CA 1
ATOM 2850 C C . SER A 1 374 ? -3.352 13.502 -28.771 1.00 82.31 374 SER A C 1
ATOM 2852 O O . SER A 1 374 ? -3.107 14.598 -29.267 1.00 82.31 374 SER A O 1
ATOM 2854 N N . GLY A 1 375 ? -4.596 13.022 -28.682 1.00 82.56 375 GLY A N 1
ATOM 2855 C CA . GLY A 1 375 ? -5.784 13.763 -29.122 1.00 82.56 375 GLY A CA 1
ATOM 2856 C C . GLY A 1 375 ? -6.036 13.786 -30.636 1.00 82.56 375 GLY A C 1
ATOM 2857 O O . GLY A 1 375 ? -7.005 14.407 -31.068 1.00 82.56 375 GLY A O 1
ATOM 2858 N N . ALA A 1 376 ? -5.222 13.114 -31.457 1.00 88.38 376 ALA A N 1
ATOM 2859 C CA . ALA A 1 376 ? -5.462 13.069 -32.897 1.00 88.38 376 ALA A CA 1
ATOM 2860 C C . ALA A 1 376 ? -6.660 12.168 -33.253 1.00 88.38 376 ALA A C 1
ATOM 2862 O O . ALA A 1 376 ? -6.695 10.981 -32.916 1.00 88.38 376 ALA A O 1
ATOM 2863 N N . ASP A 1 377 ? -7.622 12.721 -33.996 1.00 90.75 377 ASP A N 1
ATOM 2864 C CA . ASP A 1 377 ? -8.764 11.970 -34.515 1.00 90.75 377 ASP A CA 1
ATOM 2865 C C . ASP A 1 377 ? -8.374 11.159 -35.762 1.00 90.75 377 ASP A C 1
ATOM 2867 O O . ASP A 1 377 ? -8.056 11.706 -36.818 1.00 90.75 377 ASP A O 1
ATOM 2871 N N . GLN A 1 378 ? -8.434 9.830 -35.643 1.00 92.69 378 GLN A N 1
ATOM 2872 C CA . GLN A 1 378 ? -8.211 8.898 -36.751 1.00 92.69 378 GLN A CA 1
ATOM 2873 C C . GLN A 1 378 ? -9.518 8.308 -37.314 1.00 92.69 378 GLN A C 1
ATOM 2875 O O . GLN A 1 378 ? -9.473 7.364 -38.108 1.00 92.69 378 GLN A O 1
ATOM 2880 N N . SER A 1 379 ? -10.691 8.836 -36.938 1.00 93.56 379 SER A N 1
ATOM 2881 C CA . SER A 1 379 ? -12.007 8.351 -37.391 1.00 93.56 379 SER A CA 1
ATOM 2882 C C . SER A 1 379 ? -12.141 8.376 -38.916 1.00 93.56 379 SER A C 1
ATOM 2884 O O . SER A 1 379 ? -12.677 7.436 -39.506 1.00 93.56 379 SER A O 1
ATOM 2886 N N . LYS A 1 380 ? -11.557 9.397 -39.553 1.00 94.50 380 LYS A N 1
ATOM 2887 C CA . LYS A 1 380 ? -11.533 9.599 -41.010 1.00 94.50 380 LYS A CA 1
ATOM 2888 C C . LYS A 1 380 ? -10.344 8.937 -41.719 1.00 94.50 380 LYS A C 1
ATOM 2890 O O . LYS A 1 380 ? -10.246 9.028 -42.938 1.00 94.50 380 LYS A O 1
ATOM 2895 N N . VAL A 1 381 ? -9.449 8.268 -40.987 1.00 92.31 381 VAL A N 1
ATOM 2896 C CA . VAL A 1 381 ? -8.314 7.523 -41.553 1.00 92.31 381 VAL A CA 1
ATOM 2897 C C . VAL A 1 381 ? -8.719 6.051 -41.720 1.00 92.31 381 VAL A C 1
ATOM 2899 O O . VAL A 1 381 ? -9.210 5.455 -40.749 1.00 92.31 381 VAL A O 1
ATOM 2902 N N . PRO A 1 382 ? -8.528 5.434 -42.905 1.00 94.94 382 PRO A N 1
ATOM 2903 C CA . PRO A 1 382 ? -8.788 4.009 -43.108 1.00 94.94 382 PRO A CA 1
ATOM 2904 C C . PRO A 1 382 ? -8.052 3.149 -42.082 1.00 94.94 382 PRO A C 1
ATOM 2906 O O . PRO A 1 382 ? -6.897 3.423 -41.768 1.00 94.94 382 PRO A O 1
ATOM 2909 N N . PHE A 1 383 ? -8.692 2.088 -41.583 1.00 91.44 383 PHE A N 1
ATOM 2910 C CA . PHE A 1 383 ? -8.160 1.279 -40.477 1.00 91.44 383 PHE A CA 1
ATOM 2911 C C . PHE A 1 383 ? -6.711 0.808 -40.695 1.00 91.44 383 PHE A C 1
ATOM 2913 O O . PHE A 1 383 ? -5.898 0.919 -39.785 1.00 91.44 383 PHE A O 1
ATOM 2920 N N . SER A 1 384 ? -6.366 0.364 -41.909 1.00 93.25 384 SER A N 1
ATOM 2921 C CA . SER A 1 384 ? -5.020 -0.111 -42.269 1.00 93.25 384 SER A CA 1
ATOM 2922 C C . SER A 1 384 ? -3.939 0.976 -42.309 1.00 93.25 384 SER A C 1
ATOM 2924 O O . SER A 1 384 ? -2.757 0.650 -42.341 1.00 93.25 384 SER A O 1
ATOM 2926 N N . GLN A 1 385 ? -4.326 2.253 -42.319 1.00 91.38 385 GLN A N 1
ATOM 2927 C CA . GLN A 1 385 ? -3.424 3.409 -42.349 1.00 91.38 385 GLN A CA 1
ATOM 2928 C C . GLN A 1 385 ? -3.367 4.143 -41.003 1.00 91.38 385 GLN A C 1
ATOM 2930 O O . GLN A 1 385 ? -2.615 5.108 -40.861 1.00 91.38 385 GLN A O 1
ATOM 2935 N N . ARG A 1 386 ? -4.160 3.713 -40.011 1.00 93.44 386 ARG A N 1
ATOM 2936 C CA . ARG A 1 386 ? -4.144 4.314 -38.675 1.00 93.44 386 ARG A CA 1
ATOM 2937 C C . ARG A 1 386 ? -2.823 4.003 -37.986 1.00 93.44 386 ARG A C 1
ATOM 2939 O O . ARG A 1 386 ? -2.380 2.856 -37.954 1.00 93.44 386 ARG A O 1
ATOM 2946 N N . LYS A 1 387 ? -2.230 5.019 -37.366 1.00 93.31 387 LYS A N 1
ATOM 2947 C CA . LYS A 1 387 ? -1.124 4.822 -36.435 1.00 93.31 387 LYS A CA 1
ATOM 2948 C C . LYS A 1 387 ? -1.623 4.100 -35.180 1.00 93.31 387 LYS A C 1
ATOM 2950 O O . LYS A 1 387 ? -2.741 4.378 -34.726 1.00 93.31 387 LYS A O 1
ATOM 2955 N N . PRO A 1 388 ? -0.815 3.204 -34.593 1.00 93.12 388 PRO A N 1
ATOM 2956 C CA . PRO A 1 388 ? -1.165 2.540 -33.348 1.00 93.12 388 PRO A CA 1
ATOM 2957 C C . PRO A 1 388 ? -1.329 3.556 -32.210 1.00 93.12 388 PRO A C 1
ATOM 2959 O O . PRO A 1 388 ? -0.508 4.456 -32.023 1.00 93.12 388 PRO A O 1
ATOM 2962 N N . ALA A 1 389 ? -2.403 3.386 -31.440 1.00 92.81 389 ALA A N 1
ATOM 2963 C CA . ALA A 1 389 ? -2.645 4.123 -30.208 1.00 92.81 389 ALA A CA 1
ATOM 2964 C C . ALA A 1 389 ? -2.071 3.337 -29.027 1.00 92.81 389 ALA A C 1
ATOM 2966 O O . ALA A 1 389 ? -2.565 2.256 -28.701 1.00 92.81 389 ALA A O 1
ATOM 2967 N N . PHE A 1 390 ? -1.010 3.869 -28.429 1.00 94.88 390 PHE A N 1
ATOM 2968 C CA . PHE A 1 390 ? -0.360 3.319 -27.246 1.00 94.88 390 PHE A CA 1
ATOM 2969 C C . PHE A 1 390 ? 0.340 4.446 -26.480 1.00 94.88 390 PHE A C 1
ATOM 2971 O O . PHE A 1 390 ? 0.638 5.498 -27.050 1.00 94.88 390 PHE A O 1
ATOM 2978 N N . SER A 1 391 ? 0.592 4.228 -25.195 1.00 94.12 391 SER A N 1
ATOM 2979 C CA . SER A 1 391 ? 1.280 5.164 -24.316 1.00 94.12 391 SER A CA 1
ATOM 2980 C C . SER A 1 391 ? 2.625 4.609 -23.864 1.00 94.12 391 SER A C 1
ATOM 2982 O O . SER A 1 391 ? 2.827 3.393 -23.789 1.00 94.12 391 SER A O 1
ATOM 2984 N N . VAL A 1 392 ? 3.551 5.528 -23.594 1.00 94.88 392 VAL A N 1
ATOM 2985 C CA . VAL A 1 392 ? 4.873 5.232 -23.047 1.00 94.88 392 VAL A CA 1
ATOM 2986 C C . VAL A 1 392 ? 5.176 6.275 -21.987 1.00 94.88 392 VAL A C 1
ATOM 2988 O O . VAL A 1 392 ? 5.059 7.461 -22.285 1.00 94.88 392 VAL A O 1
ATOM 2991 N N . HIS A 1 393 ? 5.531 5.834 -20.784 1.00 93.75 393 HIS A N 1
ATOM 2992 C CA . HIS A 1 393 ? 5.884 6.718 -19.675 1.00 93.75 393 HIS A CA 1
ATOM 2993 C C . HIS A 1 393 ? 7.054 6.133 -18.890 1.00 93.75 393 HIS A C 1
ATOM 2995 O O . HIS A 1 393 ? 7.105 4.921 -18.665 1.00 93.75 393 HIS A O 1
ATOM 3001 N N . PHE A 1 394 ? 7.976 6.978 -18.451 1.00 93.94 394 PHE A N 1
ATOM 3002 C CA . PHE A 1 394 ? 8.985 6.599 -17.472 1.00 93.94 394 PHE A CA 1
ATOM 3003 C C . PHE A 1 394 ? 8.353 6.458 -16.093 1.00 93.94 394 PHE A C 1
ATOM 3005 O O . PHE A 1 394 ? 7.499 7.249 -15.702 1.00 93.94 394 PHE A O 1
ATOM 3012 N N . LEU A 1 395 ? 8.770 5.431 -15.358 1.00 91.50 395 LEU A N 1
ATOM 3013 C CA . LEU A 1 395 ? 8.346 5.223 -13.980 1.00 91.50 395 LEU A CA 1
ATOM 3014 C C . LEU A 1 395 ? 9.372 5.849 -13.039 1.00 91.50 395 LEU A C 1
ATOM 3016 O O . LEU A 1 395 ? 10.574 5.783 -13.302 1.00 91.50 395 LEU A O 1
ATOM 3020 N N . VAL A 1 396 ? 8.919 6.399 -11.913 1.00 88.12 396 VAL A N 1
ATOM 3021 C CA . VAL A 1 396 ? 9.793 6.944 -10.861 1.00 88.12 396 VAL A CA 1
ATOM 3022 C C . VAL A 1 396 ? 10.416 5.793 -10.056 1.00 88.12 396 VAL A C 1
ATOM 3024 O O . VAL A 1 396 ? 10.069 5.536 -8.906 1.00 88.12 396 VAL A O 1
ATOM 3027 N N . VAL A 1 397 ? 11.297 5.040 -10.716 1.00 88.88 397 VAL A N 1
ATOM 3028 C CA . VAL A 1 397 ? 12.011 3.871 -10.191 1.00 88.88 397 VAL A CA 1
ATOM 3029 C C . VAL A 1 397 ? 13.460 3.952 -10.659 1.00 88.88 397 VAL A C 1
ATOM 3031 O O . VAL A 1 397 ? 13.727 3.957 -11.859 1.00 88.88 397 VAL A O 1
ATOM 3034 N N . GLY A 1 398 ? 14.393 4.040 -9.709 1.00 88.69 398 GLY A N 1
ATOM 3035 C CA . GLY A 1 398 ? 15.822 4.219 -9.993 1.00 88.69 398 GLY A CA 1
ATOM 3036 C C . GLY A 1 398 ? 16.581 2.935 -10.329 1.00 88.69 398 GLY A C 1
ATOM 3037 O O . GLY A 1 398 ? 17.698 3.011 -10.828 1.00 88.69 398 GLY A O 1
ATOM 3038 N N . ILE A 1 399 ? 15.980 1.769 -10.084 1.00 92.19 399 ILE A N 1
ATOM 3039 C CA . ILE A 1 399 ? 16.627 0.462 -10.212 1.00 92.19 399 ILE A CA 1
ATOM 3040 C C . ILE A 1 399 ? 15.878 -0.378 -11.264 1.00 92.19 399 ILE A C 1
ATOM 3042 O O . ILE A 1 399 ? 14.653 -0.518 -11.174 1.00 92.19 399 ILE A O 1
ATOM 3046 N N . PRO A 1 400 ? 16.569 -0.967 -12.258 1.00 94.19 400 PRO A N 1
ATOM 3047 C CA . PRO A 1 400 ? 15.956 -1.816 -13.276 1.00 94.19 400 PRO A CA 1
ATOM 3048 C C . PRO A 1 400 ? 15.660 -3.222 -12.723 1.00 94.19 400 PRO A C 1
ATOM 3050 O O . PRO A 1 400 ? 16.322 -4.195 -13.078 1.00 94.19 400 PRO A O 1
ATOM 3053 N N . TYR A 1 401 ? 14.671 -3.348 -11.837 1.00 93.75 401 TYR A N 1
ATOM 3054 C CA . TYR A 1 401 ? 14.252 -4.648 -11.298 1.00 93.75 401 TYR A CA 1
ATOM 3055 C C . TYR A 1 401 ? 13.824 -5.635 -12.390 1.00 93.75 401 TYR A C 1
ATOM 3057 O O . TYR A 1 401 ? 13.365 -5.232 -13.460 1.00 93.75 401 TYR A O 1
ATOM 3065 N N . HIS A 1 402 ? 13.930 -6.934 -12.086 1.00 93.62 402 HIS A N 1
ATOM 3066 C CA . HIS A 1 402 ? 13.586 -8.031 -13.007 1.00 93.62 402 HIS A CA 1
ATOM 3067 C C . HIS A 1 402 ? 14.411 -8.007 -14.299 1.00 93.62 402 HIS A C 1
ATOM 3069 O O . HIS A 1 402 ? 13.913 -8.321 -15.379 1.00 93.62 402 HIS A O 1
ATOM 3075 N N . SER A 1 403 ? 15.677 -7.597 -14.202 1.00 93.62 403 SER A N 1
ATOM 3076 C CA . SER A 1 403 ? 16.573 -7.488 -15.350 1.00 93.62 403 SER A CA 1
ATOM 3077 C C . SER A 1 403 ? 17.952 -8.099 -15.069 1.00 93.62 403 SER A C 1
ATOM 3079 O O . SER A 1 403 ? 18.352 -8.215 -13.906 1.00 93.62 403 SER A O 1
ATOM 3081 N N . PRO A 1 404 ? 18.725 -8.437 -16.120 1.00 93.50 404 PRO A N 1
ATOM 3082 C CA . PRO A 1 404 ? 20.084 -8.964 -15.971 1.00 93.50 404 PRO A CA 1
ATOM 3083 C C . PRO A 1 404 ? 21.053 -8.021 -15.246 1.00 93.50 404 PRO A C 1
ATOM 3085 O O . PRO A 1 404 ? 22.083 -8.479 -14.757 1.00 93.50 404 PRO A O 1
ATOM 3088 N N . TYR A 1 405 ? 20.723 -6.727 -15.149 1.00 93.50 405 TYR A N 1
ATOM 3089 C CA . TYR A 1 405 ? 21.514 -5.730 -14.424 1.00 93.50 405 TYR A CA 1
ATOM 3090 C C . TYR A 1 405 ? 21.666 -6.041 -12.935 1.00 93.50 405 TYR A C 1
ATOM 3092 O O . TYR A 1 405 ? 22.608 -5.567 -12.313 1.00 93.50 405 TYR A O 1
ATOM 3100 N N . LEU A 1 406 ? 20.752 -6.833 -12.369 1.00 93.88 406 LEU A N 1
ATOM 3101 C CA . LEU A 1 406 ? 20.730 -7.174 -10.946 1.00 93.88 406 LEU A CA 1
ATOM 3102 C C . LEU A 1 406 ? 21.077 -8.641 -10.679 1.00 93.88 406 LEU A C 1
ATOM 3104 O O . LEU A 1 406 ? 20.813 -9.136 -9.587 1.00 93.88 406 LEU A O 1
ATOM 3108 N N . LYS A 1 407 ? 21.648 -9.354 -11.660 1.00 89.88 407 LYS A N 1
ATOM 3109 C CA . LYS A 1 407 ? 21.974 -10.782 -11.514 1.00 89.88 407 LYS A CA 1
ATOM 3110 C C . LYS A 1 407 ? 22.857 -11.039 -10.278 1.00 89.88 407 LYS A C 1
ATOM 3112 O O . LYS A 1 407 ? 22.533 -11.910 -9.483 1.00 89.88 407 LYS A O 1
ATOM 3117 N N . ASP A 1 408 ? 23.878 -10.204 -10.076 1.00 88.38 408 ASP A N 1
ATOM 3118 C CA . ASP A 1 408 ? 24.851 -10.341 -8.986 1.00 88.38 408 ASP A CA 1
ATOM 3119 C C . ASP A 1 408 ? 24.314 -9.744 -7.668 1.00 88.38 408 ASP A C 1
ATOM 3121 O O . ASP A 1 408 ? 24.814 -10.042 -6.589 1.00 88.38 408 ASP A O 1
ATOM 3125 N N . ALA A 1 409 ? 23.254 -8.925 -7.735 1.00 91.56 409 ALA A N 1
ATOM 3126 C CA . ALA A 1 409 ? 22.613 -8.362 -6.547 1.00 91.56 409 ALA A CA 1
ATOM 3127 C C . ALA A 1 409 ? 21.839 -9.423 -5.753 1.00 91.56 409 ALA A C 1
ATOM 3129 O O . ALA A 1 409 ? 21.584 -9.220 -4.574 1.00 91.56 409 ALA A O 1
ATOM 3130 N N . THR A 1 410 ? 21.450 -10.534 -6.388 1.00 89.19 410 THR A N 1
ATOM 3131 C CA . THR A 1 410 ? 20.738 -11.619 -5.698 1.00 89.19 410 THR A CA 1
ATOM 3132 C C . THR A 1 410 ? 21.656 -12.295 -4.690 1.00 89.19 410 THR A C 1
ATOM 3134 O O . THR A 1 410 ? 21.304 -12.366 -3.518 1.00 89.19 410 THR A O 1
ATOM 3137 N N . ASP A 1 411 ? 22.845 -12.713 -5.128 1.00 90.75 411 ASP A N 1
ATOM 3138 C CA . ASP A 1 411 ? 23.856 -13.309 -4.250 1.00 90.75 411 ASP A CA 1
ATOM 3139 C C . ASP A 1 411 ? 24.249 -12.322 -3.143 1.00 90.75 411 ASP A C 1
ATOM 3141 O O . ASP A 1 411 ? 24.259 -12.689 -1.975 1.00 90.75 411 ASP A O 1
ATOM 3145 N N . ALA A 1 412 ? 24.422 -11.039 -3.488 1.00 92.56 412 ALA A N 1
ATOM 3146 C CA . ALA A 1 412 ? 24.708 -9.998 -2.505 1.00 92.56 412 ALA A CA 1
ATOM 3147 C C . ALA A 1 412 ? 23.637 -9.894 -1.406 1.00 92.56 412 ALA A C 1
ATOM 3149 O O . ALA A 1 412 ? 24.000 -9.774 -0.248 1.00 92.56 412 ALA A O 1
ATOM 3150 N N . VAL A 1 413 ? 22.339 -9.964 -1.733 1.00 92.69 413 VAL A N 1
ATOM 3151 C CA . VAL A 1 413 ? 21.268 -9.951 -0.714 1.00 92.69 413 VAL A CA 1
ATOM 3152 C C . VAL A 1 413 ? 21.291 -11.226 0.132 1.00 92.69 413 VAL A C 1
ATOM 3154 O O . VAL A 1 413 ? 21.019 -11.162 1.324 1.00 92.69 413 VAL A O 1
ATOM 3157 N N . MET A 1 414 ? 21.579 -12.380 -0.474 1.00 90.38 414 MET A N 1
ATOM 3158 C CA . MET A 1 414 ? 21.598 -13.668 0.230 1.00 90.38 414 MET A CA 1
ATOM 3159 C C . MET A 1 414 ? 22.816 -13.833 1.150 1.00 90.38 414 MET A C 1
ATOM 3161 O O . MET A 1 414 ? 22.749 -14.624 2.087 1.00 90.38 414 MET A O 1
ATOM 3165 N N . ASP A 1 415 ? 23.900 -13.101 0.884 1.00 90.69 415 ASP A N 1
ATOM 3166 C CA . ASP A 1 415 ? 25.115 -13.070 1.706 1.00 90.69 415 ASP A CA 1
ATOM 3167 C C . ASP A 1 415 ? 25.009 -12.106 2.909 1.00 90.69 415 ASP A C 1
ATOM 3169 O O . ASP A 1 415 ? 25.869 -12.129 3.794 1.00 90.69 415 ASP A O 1
ATOM 3173 N N . GLU A 1 416 ? 23.980 -11.253 2.958 1.00 91.12 416 GLU A N 1
ATOM 3174 C CA . GLU A 1 416 ? 23.708 -10.386 4.109 1.00 91.12 416 GLU A CA 1
ATOM 3175 C C . GLU A 1 416 ? 23.185 -11.212 5.296 1.00 91.12 416 GLU A C 1
ATOM 3177 O O . GLU A 1 416 ? 22.465 -12.198 5.129 1.00 91.12 416 GLU A O 1
ATOM 3182 N N . ASP A 1 417 ? 23.517 -10.790 6.519 1.00 86.00 417 ASP A N 1
ATOM 3183 C CA . ASP A 1 417 ? 23.046 -11.425 7.758 1.00 86.00 417 ASP A CA 1
ATOM 3184 C C . ASP A 1 417 ? 21.579 -11.038 8.031 1.00 86.00 417 ASP A C 1
ATOM 3186 O O . ASP A 1 417 ? 21.269 -10.167 8.848 1.00 86.00 417 ASP A O 1
ATOM 3190 N N . LEU A 1 418 ? 20.672 -11.623 7.244 1.00 85.25 418 LEU A N 1
ATOM 3191 C CA . LEU A 1 418 ? 19.234 -11.371 7.287 1.00 85.25 418 LEU A CA 1
ATOM 3192 C C . LEU A 1 418 ? 18.496 -12.432 8.103 1.00 85.25 418 LEU A C 1
ATOM 3194 O O . LEU A 1 418 ? 18.948 -13.562 8.273 1.00 85.25 418 LEU A O 1
ATOM 3198 N N . ASP A 1 419 ? 17.287 -12.077 8.544 1.00 83.56 419 ASP A N 1
ATOM 3199 C CA . ASP A 1 419 ? 16.349 -13.045 9.108 1.00 83.56 419 ASP A CA 1
ATOM 3200 C C . ASP A 1 419 ? 16.125 -14.198 8.104 1.00 83.56 419 ASP A C 1
ATOM 3202 O O . ASP A 1 419 ? 15.822 -13.941 6.932 1.00 83.56 419 ASP A O 1
ATOM 3206 N N . GLU A 1 420 ? 16.217 -15.456 8.558 1.00 87.25 420 GLU A N 1
ATOM 3207 C CA . GLU A 1 420 ? 15.981 -16.651 7.724 1.00 87.25 420 GLU A CA 1
ATOM 3208 C C . GLU A 1 420 ? 14.672 -16.522 6.943 1.00 87.25 420 GLU A C 1
ATOM 3210 O O . GLU A 1 420 ? 13.708 -16.006 7.489 1.00 87.25 420 GLU A O 1
ATOM 3215 N N . LEU A 1 421 ? 14.582 -16.990 5.693 1.00 90.38 421 LEU A N 1
ATOM 3216 C CA . LEU A 1 421 ? 13.339 -16.920 4.905 1.00 90.38 421 LEU A CA 1
ATOM 3217 C C . LEU A 1 421 ? 12.183 -17.713 5.547 1.00 90.38 421 LEU A C 1
ATOM 3219 O O . LEU A 1 421 ? 12.353 -18.431 6.525 1.00 90.38 421 LEU A O 1
ATOM 3223 N N . TRP A 1 422 ? 10.958 -17.521 5.051 1.00 95.25 422 TRP A N 1
ATOM 3224 C CA . TRP A 1 422 ? 9.808 -18.296 5.531 1.00 95.25 422 TRP A CA 1
ATOM 3225 C C . TRP A 1 422 ? 9.828 -19.723 4.999 1.00 95.25 422 TRP A C 1
ATOM 3227 O O . TRP A 1 422 ? 10.019 -19.948 3.802 1.00 95.25 422 TRP A O 1
ATOM 3237 N N . GLU A 1 423 ? 9.510 -20.665 5.875 1.00 95.56 423 GLU A N 1
ATOM 3238 C CA . GLU A 1 423 ? 9.331 -22.063 5.531 1.00 95.56 423 GLU A CA 1
ATOM 3239 C C . GLU A 1 423 ? 7.943 -22.307 4.917 1.00 95.56 423 GLU A C 1
ATOM 3241 O O . GLU A 1 423 ? 6.938 -21.735 5.362 1.00 95.56 423 GLU A O 1
ATOM 3246 N N . PRO A 1 424 ? 7.808 -23.223 3.939 1.00 94.69 424 PRO A N 1
ATOM 3247 C CA . PRO A 1 424 ? 6.519 -23.514 3.312 1.00 94.69 424 PRO A CA 1
ATOM 3248 C C . PRO A 1 424 ? 5.410 -23.902 4.302 1.00 94.69 424 PRO A C 1
ATOM 3250 O O . PRO A 1 424 ? 4.241 -23.598 4.069 1.00 94.69 424 PRO A O 1
ATOM 3253 N N . SER A 1 425 ? 5.753 -24.552 5.420 1.00 95.25 425 SER A N 1
ATOM 3254 C CA . SER A 1 425 ? 4.797 -24.940 6.469 1.00 95.25 425 SER A CA 1
ATOM 3255 C C . SER A 1 425 ? 4.225 -23.762 7.268 1.00 95.25 425 SER A C 1
ATOM 3257 O O . SER A 1 425 ? 3.182 -23.903 7.922 1.00 95.25 425 SER A O 1
ATOM 3259 N N . GLU A 1 426 ? 4.890 -22.607 7.240 1.00 95.88 426 GLU A N 1
ATOM 3260 C CA . GLU A 1 426 ? 4.422 -21.383 7.892 1.00 95.88 426 GLU A CA 1
ATOM 3261 C C . GLU A 1 426 ? 3.290 -20.729 7.095 1.00 95.88 426 GLU A C 1
ATOM 3263 O O . GLU A 1 426 ? 2.376 -20.154 7.684 1.00 95.88 426 GLU A O 1
ATOM 3268 N N . LEU A 1 427 ? 3.281 -20.892 5.768 1.00 96.44 427 LEU A N 1
ATOM 3269 C CA . LEU A 1 427 ? 2.304 -20.266 4.879 1.00 96.44 427 LEU A CA 1
ATOM 3270 C C . LEU A 1 427 ? 0.931 -20.942 4.999 1.00 96.44 427 LEU A C 1
ATOM 3272 O O . LEU A 1 427 ? 0.702 -22.047 4.508 1.00 96.44 427 LEU A O 1
ATOM 3276 N N . LYS A 1 428 ? -0.022 -20.259 5.642 1.00 95.12 428 LYS A N 1
ATOM 3277 C CA . LYS A 1 428 ? -1.386 -20.777 5.875 1.00 95.12 428 LYS A CA 1
ATOM 3278 C C . LYS A 1 428 ? -2.360 -20.493 4.734 1.00 95.12 428 LYS A C 1
ATOM 3280 O O . LYS A 1 428 ? -3.486 -20.986 4.749 1.00 95.12 428 LYS A O 1
ATOM 3285 N N . VAL A 1 429 ? -1.935 -19.701 3.754 1.00 94.81 429 VAL A N 1
ATOM 3286 C CA . VAL A 1 429 ? -2.658 -19.409 2.514 1.00 94.81 429 VAL A CA 1
ATOM 3287 C C . VAL A 1 429 ? -1.702 -19.628 1.351 1.00 94.81 429 VAL A C 1
ATOM 3289 O O . VAL A 1 429 ? -0.513 -19.337 1.455 1.00 94.81 429 VAL A O 1
ATOM 3292 N N . SER A 1 430 ? -2.213 -20.144 0.232 1.00 95.81 430 SER A N 1
ATOM 3293 C CA . SER A 1 430 ? -1.404 -20.325 -0.972 1.00 95.81 430 SER A CA 1
ATOM 3294 C C . SER A 1 430 ? -0.916 -18.977 -1.502 1.00 95.81 430 SER A C 1
ATOM 3296 O O . SER A 1 430 ? -1.727 -18.146 -1.926 1.00 95.81 430 SER A O 1
ATOM 3298 N N . VAL A 1 431 ? 0.405 -18.797 -1.519 1.00 97.38 431 VAL A N 1
ATOM 3299 C CA . VAL A 1 431 ? 1.073 -17.649 -2.134 1.00 97.38 431 VAL A CA 1
ATOM 3300 C C . VAL A 1 431 ? 1.522 -18.032 -3.539 1.00 97.38 431 VAL A C 1
ATOM 3302 O O . VAL A 1 431 ? 2.275 -18.986 -3.723 1.00 97.38 431 VAL A O 1
ATOM 3305 N N . TYR A 1 432 ? 1.030 -17.314 -4.541 1.00 96.25 432 TYR A N 1
ATOM 3306 C CA . TYR A 1 432 ? 1.353 -17.581 -5.939 1.00 96.25 432 TYR A CA 1
ATOM 3307 C C . TYR A 1 432 ? 2.637 -16.856 -6.331 1.00 96.25 432 TYR A C 1
ATOM 3309 O O . TYR A 1 432 ? 2.755 -15.648 -6.107 1.00 96.25 432 TYR A O 1
ATOM 3317 N N . ASN A 1 433 ? 3.554 -17.611 -6.941 1.00 92.88 433 ASN A N 1
ATOM 3318 C CA . ASN A 1 433 ? 4.782 -17.107 -7.551 1.00 92.88 433 ASN A CA 1
ATOM 3319 C C . ASN A 1 433 ? 4.469 -16.014 -8.594 1.00 92.88 433 ASN A C 1
ATOM 3321 O O . ASN A 1 433 ? 3.420 -16.029 -9.237 1.00 92.88 433 ASN A O 1
ATOM 3325 N N . THR A 1 434 ? 5.396 -15.075 -8.738 1.00 89.25 434 THR A N 1
ATOM 3326 C CA . THR A 1 434 ? 5.390 -13.966 -9.691 1.00 89.25 434 THR A CA 1
ATOM 3327 C C . THR A 1 434 ? 6.033 -14.304 -11.038 1.00 89.25 434 THR A C 1
ATOM 3329 O O . THR A 1 434 ? 5.850 -13.549 -11.992 1.00 89.25 434 THR A O 1
ATOM 3332 N N . ASN A 1 435 ? 6.756 -15.422 -11.137 1.00 79.19 435 ASN A N 1
ATOM 3333 C CA . ASN A 1 435 ? 7.288 -15.938 -12.394 1.00 79.19 435 ASN A CA 1
ATOM 3334 C C . ASN A 1 435 ? 6.151 -16.494 -13.256 1.00 79.19 435 ASN A C 1
ATOM 3336 O O . ASN A 1 435 ? 5.295 -17.237 -12.767 1.00 79.19 435 ASN A O 1
ATOM 3340 N N . ILE A 1 436 ? 6.173 -16.128 -14.538 1.00 50.69 436 ILE A N 1
ATOM 3341 C CA . ILE A 1 436 ? 5.260 -16.623 -15.577 1.00 50.69 436 ILE A CA 1
ATOM 3342 C C . ILE A 1 436 ? 5.869 -17.845 -16.252 1.00 50.69 436 ILE A C 1
ATOM 3344 O O . ILE A 1 436 ? 7.082 -17.788 -16.563 1.00 50.69 436 ILE A O 1
#

pLDDT: mean 88.79, std 11.09, range [38.38, 98.19]

InterPro domains:
  IPR001227 Acyl transferase domain superfamily [G3DSA:3.40.366.10] (133-331)
  IPR016035 Acyl transferase/acyl hydrolase/lysophospholipase [SSF52151] (148-416)
  IPR032088 Starter unit:ACP transacylase, SAT domain [PF16073] (150-386)
  IPR041099 Fatty acid synthase subunit beta, N-terminal domain [PF17828] (4-119)
  IPR050830 Fungal fatty acid synthase [PTHR10982] (113-435)

Foldseek 3Di:
DPAQDDDFDFDPPPCLVVVVVVLVVVLVVVVVVVPPDDDDDDDSVQNNLLSLLLSLLSLLVCLVVDPVCNVSSLVSSQRSQVCSCVVQQVPHALQVSCVVDDPVSSLSSLLSNLSSQLSNVVPPPDDRDAGDADPLLVCLVVVNDAAEAEAEAAQPDLVLVVLVLSLCSRNVSQLVVLCVLLPVPPVVSVCQSVVVDDHDDSLCCQQALNVQLSSLSSLLSVLSVVCVNNVHFLQSSLSSHQAYEYAFLRRLSRQLSLLDRGSVSSSVSSSQSSQLSSLLSVLLCVLQPFDDDDVVLQVVCVVLVQHGQAQKKKKAQAAPVVLVVLQVVLCVVPDPQAGKDFQDPPDRGITMIGGGSVSVSVSVVVVVVQADRPPDDCVVPPPVRDRGHMDMHGGSHHGRPSDPSCVVSVVVSVPDPGDDDDDPVSRNHHYDDNDD

Organism: Agaricus bisporus var. burnettii (strain JB137-S8 / ATCC MYA-4627 / FGSC 10392) (NCBI:txid597362)